Protein 5U4Q (pdb70)

Radius of gyration: 26.27 Å; Cα contacts (8 Å, |Δi|>4): 1267; chains: 2; bounding box: 72×69×67 Å

Secondary structure (DSSP, 8-state):
--EEEETTTSHHHHHHHHHHHHTT--EEEEE---SS-HHHHHHHHHTT--TTEEEEE--TT-S---HHHHHH--SEEEE------HHHHHHHH--HHHHHHHHHHTT-SEEEEEEEGGGGTT----B-TTS-----SSHHHHHHHHHH--HHHHHHH---EEEEEE-EEESTT-----HHHHHH----PPBP--GGG----EEEHHHHHHHHHHHHT------TT--TTTS-TT--SSSEEEEEE---------HHHHHHHHH----B-----B--HHHHHHHS------HHHHHHHHHHHHHHHTT-/--EEEETTTSHHHHHHHHHHHHTT--EEEEE--TTS-HHHHHHHHHTT--TTEEEEE--TT-S---HHHHHH--SEEEE--S--------HHHHHHHH--HHHHHHHHHHTT-SEEEEEEEGGGGTT----B-TTS-----SSHHHHHHHHHH--HHHHHHH---EEEEEE-EEE-TT-----HHHHHH------EEEHHHHHHHHHHHHT------TT--TTTS-TT--SSSEEEEEES--------HHHHHHHHH---B--HHHHHHHT------HHHHHHHHHHHHHHHH-

Sequence (602 aa):
AKFLVTGAAGFIGFHIAQRRLLNEEGHNVVGIDNNDYYYDVSLKQQARLLDRRLAYPAFHFQQQLDLADREEGAKLFATEQQFDRVIHLAAQANPYAYADANLGYLNILEGCRHTKVKHLVYASSSSVYGLNRRKPFSTEDSVDHPVSLYAATKKANELAHTTYSHLYGIPTTGLRFFTVYGPWGRPDALFKFTKKALEGKSIDVYNYGKKRDFTYIDDIVEAVVRVLDVIPQANADWTVESGSPATSSAPYRRVYNIGNSSPVELDYITALEEALGEEAQKNPITSADTQPLYDLVVGGFFKKPQTSVKDGVKNFVDWYKDYYQIAKFLVTGAAGFIGFHIAQRRLLNEGHNVVGIDNNDYYDVSLKQARLLDRLAYPAFHFQQQQLDLADREGAKLFATEQFDRVIHLAAQAGVRLENPYAYADANLGYLNILEGCRHTKVKHLVYASSSSVYGLNRKPFSTEEDSVDHPVSLYAATKKANELAHTYSHLYGIPTTGLRFFTVYGPWGRPDALFKFTKALEGRDFTYIDDIVEAVVRVLDVIPQANNADWTVESGSPATSSAPYRVYNIGNSSPVELDYITALEEALGTSADTQQPLYDLVGFKPQTSVKDGVKNFVDWYKDYYQ

B-factor: mean 28.13, std 14.15, range [10.86, 101.58]

Structure (mmCIF, N/CA/C/O backbone):
data_5U4Q
#
_entry.id   5U4Q
#
_cell.length_a   60.239
_cell.length_b   55.845
_cell.length_c   97.318
_cell.angle_alpha   90.00
_cell.angle_beta   93.21
_cell.angle_gamma   90.00
#
_symmetry.space_group_name_H-M   'P 1 21 1'
#
loop_
_entity.id
_entity.type
_entity.pdbx_description
1 polymer 'dTDP-glucose 4,6-dehydratase'
2 non-polymer NICOTINAMIDE-ADENINE-DINUCLEOTIDE
3 non-polymer 'CHLORIDE ION'
4 water water
#
loop_
_atom_site.group_PDB
_atom_site.id
_atom_site.type_symbol
_atom_site.label_atom_id
_atom_site.label_alt_id
_atom_site.label_comp_id
_atom_site.label_asym_id
_atom_site.label_entity_id
_atom_site.label_seq_id
_atom_site.pdbx_PDB_ins_code
_atom_site.Cartn_x
_atom_site.Cartn_y
_atom_site.Cartn_z
_atom_site.occupancy
_atom_site.B_iso_or_equiv
_atom_site.auth_seq_id
_atom_site.auth_comp_id
_atom_site.auth_asym_id
_atom_site.auth_atom_id
_atom_site.pdbx_PDB_model_num
ATOM 1 N N . ALA A 1 3 ? 46.863 4.046 51.755 1.00 40.26 0 ALA A N 1
ATOM 2 C CA . ALA A 1 3 ? 46.509 5.465 51.460 1.00 36.95 0 ALA A CA 1
ATOM 3 C C . ALA A 1 3 ? 45.556 5.558 50.266 1.00 34.11 0 ALA A C 1
ATOM 4 O O . ALA A 1 3 ? 45.429 4.618 49.478 1.00 38.82 0 ALA A O 1
ATOM 22 N N . LYS A 1 5 ? 44.316 6.898 46.653 1.00 19.93 2 LYS A N 1
ATOM 23 C CA . LYS A 1 5 ? 44.987 7.189 45.385 1.00 18.59 2 LYS A CA 1
ATOM 24 C C . LYS A 1 5 ? 44.113 8.129 44.528 1.00 17.98 2 LYS A C 1
ATOM 25 O O . LYS A 1 5 ? 42.940 7.852 44.234 1.00 18.84 2 LYS A O 1
ATOM 31 N N . PHE A 1 6 ? 44.712 9.244 44.133 1.00 14.99 3 PHE A N 1
ATOM 32 C CA . PHE A 1 6 ? 44.065 10.226 43.304 1.00 14.71 3 PHE A CA 1
ATOM 33 C C . PHE A 1 6 ? 44.714 10.283 41.919 1.00 15.00 3 PHE A C 1
ATOM 34 O O . PHE A 1 6 ? 45.939 10.205 41.785 1.00 16.74 3 PHE A O 1
ATOM 42 N N . LEU A 1 7 ? 43.892 10.462 40.900 1.00 12.56 4 LEU A N 1
ATOM 43 C CA . LEU A 1 7 ? 44.368 10.825 39.575 1.00 12.07 4 LEU A CA 1
ATOM 44 C C . LEU A 1 7 ? 44.235 12.346 39.452 1.00 13.38 4 LEU A C 1
ATOM 45 O O . LEU A 1 7 ? 43.154 12.880 39.707 1.00 13.30 4 LEU A O 1
ATOM 50 N N . VAL A 1 8 ? 45.308 13.009 39.040 1.00 12.52 5 VAL A N 1
ATOM 51 C CA . VAL A 1 8 ? 45.260 14.438 38.728 1.00 12.96 5 VAL A CA 1
ATOM 52 C C . VAL A 1 8 ? 45.604 14.553 37.249 1.00 12.62 5 VAL A C 1
ATOM 53 O O . VAL A 1 8 ? 46.738 14.293 36.845 1.00 12.86 5 VAL A O 1
ATOM 57 N N . THR A 1 9 ? 44.650 14.965 36.420 1.00 13.07 6 THR A N 1
ATOM 58 C CA . THR A 1 9 ? 44.944 15.182 35.010 1.00 13.24 6 THR A CA 1
ATOM 59 C C . THR A 1 9 ? 45.378 16.619 34.827 1.00 13.45 6 THR A C 1
ATOM 60 O O . THR A 1 9 ? 45.009 17.500 35.612 1.00 13.83 6 THR A O 1
ATOM 64 N N . GLY A 1 10 ? 46.228 16.851 33.838 1.00 13.27 7 GLY A N 1
ATOM 65 C CA . GLY A 1 10 ? 46.761 18.201 33.638 1.00 12.84 7 GLY A CA 1
ATOM 66 C C . GLY A 1 10 ? 47.762 18.519 34.731 1.00 12.63 7 GLY A C 1
ATOM 67 O O . GLY A 1 10 ? 47.977 19.686 35.061 1.00 12.50 7 GLY A O 1
ATOM 68 N N . ALA A 1 11 ? 48.411 17.492 35.278 1.00 12.56 8 ALA A N 1
ATOM 69 C CA . ALA A 1 11 ? 49.312 17.640 36.422 1.00 13.69 8 ALA A CA 1
ATOM 70 C C . ALA A 1 11 ? 50.570 18.447 36.180 1.00 12.37 8 ALA A C 1
ATOM 71 O O . ALA A 1 11 ? 51.168 18.917 37.152 1.00 14.09 8 ALA A O 1
ATOM 73 N N . ALA A 1 12 ? 50.967 18.627 34.920 1.00 12.61 9 ALA A N 1
ATOM 74 C CA . ALA A 1 12 ? 52.126 19.489 34.600 1.00 13.31 9 ALA A CA 1
ATOM 75 C C . ALA A 1 12 ? 51.697 20.924 34.342 1.00 13.57 9 ALA A C 1
ATOM 76 O O . ALA A 1 12 ? 52.564 21.793 34.131 1.00 14.15 9 ALA A O 1
ATOM 78 N N . GLY A 1 13 ? 50.385 21.155 34.354 1.00 12.44 10 GLY A N 1
ATOM 79 C CA . GLY A 1 13 ? 49.827 22.487 34.172 1.00 12.30 10 GLY A CA 1
ATOM 80 C C . GLY A 1 13 ? 49.741 23.235 35.470 1.00 12.19 10 GLY A C 1
ATOM 81 O O . GLY A 1 13 ? 50.070 22.738 36.509 1.00 13.25 10 GLY A O 1
ATOM 82 N N . PHE A 1 14 ? 49.278 24.482 35.390 1.00 12.58 11 PHE A N 1
ATOM 83 C CA . PHE A 1 14 ? 49.214 25.371 36.537 1.00 12.38 11 PHE A CA 1
ATOM 84 C C . PHE A 1 14 ? 48.420 24.847 37.712 1.00 12.05 11 PHE A C 1
ATOM 85 O O . PHE A 1 14 ? 48.956 24.593 38.782 1.00 12.58 11 PHE A O 1
ATOM 93 N N . ILE A 1 15 ? 47.120 24.687 37.519 1.00 11.58 12 ILE A N 1
ATOM 94 C CA . ILE A 1 15 ? 46.273 24.288 38.625 1.00 12.36 12 ILE A CA 1
ATOM 95 C C . ILE A 1 15 ? 46.585 22.837 39.037 1.00 12.37 12 ILE A C 1
ATOM 96 O O . ILE A 1 15 ? 46.714 22.559 40.217 1.00 13.15 12 ILE A O 1
ATOM 101 N N . GLY A 1 16 ? 46.706 21.934 38.061 1.00 12.47 13 GLY A N 1
ATOM 102 C CA . GLY A 1 16 ? 46.989 20.517 38.366 1.00 12.73 13 GLY A CA 1
ATOM 103 C C . GLY A 1 16 ? 48.251 20.304 39.152 1.00 13.01 13 GLY A C 1
ATOM 104 O O . GLY A 1 16 ? 48.282 19.472 40.075 1.00 12.72 13 GLY A O 1
ATOM 105 N N . PHE A 1 17 ? 49.299 21.058 38.826 1.00 12.45 14 PHE A N 1
ATOM 106 C CA . PHE A 1 17 ? 50.544 20.953 39.590 1.00 12.75 14 PHE A CA 1
ATOM 107 C C . PHE A 1 17 ? 50.266 21.257 41.068 1.00 12.71 14 PHE A C 1
ATOM 108 O O . PHE A 1 17 ? 50.640 20.504 41.975 1.00 13.07 14 PHE A O 1
ATOM 116 N N . HIS A 1 18 ? 49.619 22.391 41.334 1.00 12.55 15 HIS A N 1
ATOM 117 C CA . HIS A 1 18 ? 49.340 22.762 42.698 1.00 13.32 15 HIS A CA 1
ATOM 118 C C . HIS A 1 18 ? 48.452 21.791 43.458 1.00 13.60 15 HIS A C 1
ATOM 119 O O . HIS A 1 18 ? 48.688 21.541 44.651 1.00 14.70 15 HIS A O 1
ATOM 126 N N . ILE A 1 19 ? 47.464 21.219 42.774 1.00 12.74 16 ILE A N 1
ATOM 127 C CA . ILE A 1 19 ? 46.586 20.251 43.411 1.00 13.18 16 ILE A CA 1
ATOM 128 C C . ILE A 1 19 ? 47.394 18.985 43.722 1.00 12.26 16 ILE A C 1
ATOM 129 O O . ILE A 1 19 ? 47.343 18.482 44.837 1.00 12.92 16 ILE A O 1
ATOM 134 N N . ALA A 1 20 ? 48.166 18.509 42.746 1.00 12.00 17 ALA A N 1
ATOM 135 C CA . ALA A 1 20 ? 48.982 17.297 42.995 1.00 12.40 17 ALA A CA 1
ATOM 136 C C . ALA A 1 20 ? 49.955 17.525 44.155 1.00 13.83 17 ALA A C 1
ATOM 137 O O . ALA A 1 20 ? 50.112 16.674 45.033 1.00 13.71 17 ALA A O 1
ATOM 139 N N . GLN A 1 21 ? 50.620 18.682 44.171 1.00 13.58 18 GLN A N 1
ATOM 140 C CA . GLN A 1 21 ? 51.585 18.975 45.231 1.00 14.02 18 GLN A CA 1
ATOM 141 C C . GLN A 1 21 ? 50.912 18.952 46.628 1.00 14.57 18 GLN A C 1
ATOM 142 O O . GLN A 1 21 ? 51.449 18.392 47.591 1.00 14.07 18 GLN A O 1
ATOM 148 N N A ARG A 1 22 ? 49.740 19.566 46.733 0.50 13.53 19 ARG A N 1
ATOM 149 N N B ARG A 1 22 ? 49.736 19.566 46.734 0.50 13.58 19 ARG A N 1
ATOM 150 C CA A ARG A 1 22 ? 49.026 19.600 48.001 0.50 13.15 19 ARG A CA 1
ATOM 151 C CA B ARG A 1 22 ? 49.025 19.591 48.006 0.50 13.25 19 ARG A CA 1
ATOM 152 C C A ARG A 1 22 ? 48.619 18.194 48.444 0.50 13.50 19 ARG A C 1
ATOM 153 C C B ARG A 1 22 ? 48.652 18.181 48.438 0.50 13.47 19 ARG A C 1
ATOM 154 O O A ARG A 1 22 ? 48.755 17.832 49.617 0.50 14.36 19 ARG A O 1
ATOM 155 O O B ARG A 1 22 ? 48.846 17.802 49.593 0.50 14.39 19 ARG A O 1
ATOM 170 N N . LEU A 1 23 ? 48.133 17.392 47.504 1.00 13.37 20 LEU A N 1
ATOM 171 C CA . LEU A 1 23 ? 47.670 16.045 47.849 1.00 13.06 20 LEU A CA 1
ATOM 172 C C . LEU A 1 23 ? 48.850 15.194 48.303 1.00 13.96 20 LEU A C 1
ATOM 173 O O . LEU A 1 23 ? 48.724 14.409 49.246 1.00 14.32 20 LEU A O 1
ATOM 178 N N . LEU A 1 24 ? 49.987 15.376 47.643 1.00 13.54 21 LEU A N 1
ATOM 179 C CA . LEU A 1 24 ? 51.205 14.660 48.059 1.00 14.09 21 LEU A CA 1
ATOM 180 C C . LEU A 1 24 ? 51.617 15.073 49.437 1.00 15.49 21 LEU A C 1
ATOM 181 O O . LEU A 1 24 ? 52.042 14.215 50.259 1.00 16.02 21 LEU A O 1
ATOM 186 N N . ASN A 1 25 ? 51.559 16.364 49.719 1.00 13.86 22 ASN A N 1
ATOM 187 C CA . ASN A 1 25 ? 51.930 16.860 51.054 1.00 15.62 22 ASN A CA 1
ATOM 188 C C . ASN A 1 25 ? 50.964 16.424 52.174 1.00 15.84 22 ASN A C 1
ATOM 189 O O . ASN A 1 25 ? 51.317 16.492 53.368 1.00 18.03 22 ASN A O 1
ATOM 194 N N A GLU A 1 26 ? 49.754 16.001 51.801 0.50 16.07 23 GLU A N 1
ATOM 195 N N B GLU A 1 26 ? 49.762 15.993 51.779 0.50 16.05 23 GLU A N 1
ATOM 196 C CA A GLU A 1 26 ? 48.780 15.470 52.763 0.50 17.01 23 GLU A CA 1
ATOM 197 C CA B GLU A 1 26 ? 48.770 15.448 52.707 0.50 16.87 23 GLU A CA 1
ATOM 198 C C A GLU A 1 26 ? 48.969 13.965 52.994 0.50 17.09 23 GLU A C 1
ATOM 199 C C B GLU A 1 26 ? 48.820 13.917 52.759 0.50 16.69 23 GLU A C 1
ATOM 200 O O A GLU A 1 26 ? 48.241 13.360 53.787 0.50 19.51 23 GLU A O 1
ATOM 201 O O B GLU A 1 26 ? 47.861 13.253 53.176 0.50 17.48 23 GLU A O 1
ATOM 212 N N . GLY A 1 27 ? 49.941 13.365 52.305 1.00 17.11 24 GLY A N 1
ATOM 213 C CA . GLY A 1 27 ? 50.225 11.931 52.435 1.00 17.85 24 GLY A CA 1
ATOM 214 C C . GLY A 1 27 ? 49.535 10.996 51.490 1.00 17.99 24 GLY A C 1
ATOM 215 O O . GLY A 1 27 ? 49.590 9.776 51.690 1.00 20.23 24 GLY A O 1
ATOM 216 N N . HIS A 1 28 ? 48.902 11.521 50.438 1.00 16.58 25 HIS A N 1
ATOM 217 C CA . HIS A 1 28 ? 48.184 10.658 49.511 1.00 16.19 25 HIS A CA 1
ATOM 218 C C . HIS A 1 28 ? 49.058 10.186 48.363 1.00 14.86 25 HIS A C 1
ATOM 219 O O . HIS A 1 28 ? 50.096 10.765 48.075 1.00 17.05 25 HIS A O 1
ATOM 226 N N . ASN A 1 29 ? 48.611 9.118 47.705 1.00 16.47 26 ASN A N 1
ATOM 227 C CA . ASN A 1 29 ? 49.221 8.598 46.502 1.00 16.91 26 ASN A CA 1
ATOM 228 C C . ASN A 1 29 ? 48.580 9.342 45.330 1.00 16.22 26 ASN A C 1
ATOM 229 O O . ASN A 1 29 ? 47.358 9.536 45.302 1.00 16.99 26 ASN A O 1
ATOM 234 N N . VAL A 1 30 ? 49.398 9.814 44.402 1.00 14.43 27 VAL A N 1
ATOM 235 C CA . VAL A 1 30 ? 48.915 10.575 43.261 1.00 13.84 27 VAL A CA 1
ATOM 236 C C . VAL A 1 30 ? 49.532 10.102 41.983 1.00 14.48 27 VAL A C 1
ATOM 237 O O . VAL A 1 30 ? 50.746 9.901 41.921 1.00 15.61 27 VAL A O 1
ATOM 241 N N . VAL A 1 31 ? 48.710 9.907 40.960 1.00 13.33 28 VAL A N 1
ATOM 242 C CA . VAL A 1 31 ? 49.190 9.680 39.618 1.00 12.76 28 VAL A CA 1
ATOM 243 C C . VAL A 1 31 ? 48.802 10.945 38.849 1.00 13.22 28 VAL A C 1
ATOM 244 O O . VAL A 1 31 ? 47.633 11.360 38.868 1.00 14.95 28 VAL A O 1
ATOM 248 N N . GLY A 1 32 ? 49.786 11.544 38.215 1.00 13.06 29 GLY A N 1
ATOM 249 C CA . GLY A 1 32 ? 49.585 12.732 37.382 1.00 13.16 29 GLY A CA 1
ATOM 250 C C . GLY A 1 32 ? 49.735 12.344 35.930 1.00 14.20 29 GLY A C 1
ATOM 251 O O . GLY A 1 32 ? 50.613 11.540 35.589 1.00 15.88 29 GLY A O 1
ATOM 252 N N . ILE A 1 33 ? 48.850 12.859 35.065 1.00 13.39 30 ILE A N 1
ATOM 253 C CA . ILE A 1 33 ? 49.005 12.683 33.635 1.00 14.26 30 ILE A CA 1
ATOM 254 C C . ILE A 1 33 ? 48.952 14.036 32.935 1.00 14.28 30 ILE A C 1
ATOM 255 O O . ILE A 1 33 ? 48.325 14.976 33.440 1.00 14.50 30 ILE A O 1
ATOM 260 N N . ASP A 1 34 ? 49.635 14.139 31.792 1.00 13.82 31 ASP A N 1
ATOM 261 C CA . ASP A 1 34 ? 49.652 15.342 30.998 1.00 13.94 31 ASP A CA 1
ATOM 262 C C . ASP A 1 34 ? 50.241 14.939 29.661 1.00 15.42 31 ASP A C 1
ATOM 263 O O . ASP A 1 34 ? 51.070 14.048 29.620 1.00 17.74 31 ASP A O 1
ATOM 268 N N . ASN A 1 35 ? 49.827 15.595 28.592 1.00 15.60 32 ASN A N 1
ATOM 269 C CA . ASN A 1 35 ? 50.435 15.307 27.287 1.00 17.26 32 ASN A CA 1
ATOM 270 C C . ASN A 1 35 ? 51.596 16.223 26.941 1.00 18.41 32 ASN A C 1
ATOM 271 O O . ASN A 1 35 ? 52.163 16.101 25.845 1.00 19.24 32 ASN A O 1
ATOM 284 N N . ASN A 1 37 ? 51.779 19.261 26.037 1.00 18.79 34 ASN A N 1
ATOM 285 C CA . ASN A 1 37 ? 51.622 19.969 24.755 1.00 20.47 34 ASN A CA 1
ATOM 286 C C . ASN A 1 37 ? 52.313 21.322 24.796 1.00 21.50 34 ASN A C 1
ATOM 287 O O . ASN A 1 37 ? 52.605 21.859 25.874 1.00 20.92 34 ASN A O 1
ATOM 292 N N . ASP A 1 38 ? 52.573 21.875 23.611 1.00 22.48 35 ASP A N 1
ATOM 293 C CA . ASP A 1 38 ? 53.288 23.139 23.521 1.00 23.36 35 ASP A CA 1
ATOM 294 C C . ASP A 1 38 ? 52.427 24.399 23.412 1.00 22.33 35 ASP A C 1
ATOM 295 O O . ASP A 1 38 ? 52.886 25.402 22.862 1.00 22.18 35 ASP A O 1
ATOM 300 N N A TYR A 1 39 ? 51.199 24.372 23.932 0.60 22.45 36 TYR A N 1
ATOM 301 N N B TYR A 1 39 ? 51.219 24.367 23.979 0.40 21.68 36 TYR A N 1
ATOM 302 C CA A TYR A 1 39 ? 50.351 25.572 23.902 0.60 24.47 36 TYR A CA 1
ATOM 303 C CA B TYR A 1 39 ? 50.308 25.526 23.980 0.40 22.57 36 TYR A CA 1
ATOM 304 C C A TYR A 1 39 ? 51.122 26.744 24.523 0.60 23.34 36 TYR A C 1
ATOM 305 C C B TYR A 1 39 ? 51.014 26.739 24.612 0.40 21.85 36 TYR A C 1
ATOM 306 O O A TYR A 1 39 ? 50.992 27.899 24.088 0.60 24.63 36 TYR A O 1
ATOM 307 O O B TYR A 1 39 ? 50.726 27.902 24.283 0.40 22.63 36 TYR A O 1
ATOM 324 N N . TYR A 1 40 ? 51.921 26.438 25.536 1.00 20.05 37 TYR A N 1
ATOM 325 C CA . TYR A 1 40 ? 52.859 27.418 26.111 1.00 19.52 37 TYR A CA 1
ATOM 326 C C . TYR A 1 40 ? 54.098 26.611 26.462 1.00 20.71 37 TYR A C 1
ATOM 327 O O . TYR A 1 40 ? 54.069 25.375 26.371 1.00 20.41 37 TYR A O 1
ATOM 336 N N . ASP A 1 41 ? 55.155 27.302 26.886 1.00 22.41 38 ASP A N 1
ATOM 337 C CA . ASP A 1 41 ? 56.484 26.722 27.122 1.00 24.85 38 ASP A CA 1
ATOM 338 C C . ASP A 1 41 ? 56.501 25.361 27.840 1.00 23.71 38 ASP A C 1
ATOM 339 O O . ASP A 1 41 ? 56.175 25.268 29.041 1.00 20.47 38 ASP A O 1
ATOM 344 N N . VAL A 1 42 ? 56.883 24.309 27.108 1.00 21.65 39 VAL A N 1
ATOM 345 C CA . VAL A 1 42 ? 56.982 22.974 27.696 1.00 21.05 39 VAL A CA 1
ATOM 346 C C . VAL A 1 42 ? 58.034 22.905 28.825 1.00 19.21 39 VAL A C 1
ATOM 347 O O . VAL A 1 42 ? 57.898 22.109 29.758 1.00 18.43 39 VAL A O 1
ATOM 351 N N . SER A 1 43 ? 59.062 23.763 28.781 1.00 18.11 40 SER A N 1
ATOM 352 C CA . SER A 1 43 ? 60.057 23.769 29.843 1.00 17.20 40 SER A CA 1
ATOM 353 C C . SER A 1 43 ? 59.443 24.158 31.186 1.00 15.65 40 SER A C 1
ATOM 354 O O . SER A 1 43 ? 59.907 23.730 32.228 1.00 17.31 40 SER A O 1
ATOM 357 N N . LEU A 1 44 ? 58.419 25.008 31.138 1.00 15.78 41 LEU A N 1
ATOM 358 C CA . LEU A 1 44 ? 57.711 25.407 32.359 1.00 14.44 41 LEU A CA 1
ATOM 359 C C . LEU A 1 44 ? 56.914 24.215 32.921 1.00 14.88 41 LEU A C 1
ATOM 360 O O . LEU A 1 44 ? 56.912 23.972 34.121 1.00 14.41 41 LEU A O 1
ATOM 365 N N . LYS A 1 45 ? 56.210 23.505 32.037 1.00 14.78 42 LYS A N 1
ATOM 366 C CA . LYS A 1 45 ? 55.501 22.278 32.440 1.00 14.11 42 LYS A CA 1
ATOM 367 C C . LYS A 1 45 ? 56.472 21.258 33.048 1.00 14.98 42 LYS A C 1
ATOM 368 O O . LYS A 1 45 ? 56.169 20.654 34.071 1.00 14.81 42 LYS A O 1
ATOM 374 N N A GLN A 1 46 ? 57.639 21.075 32.427 0.50 14.43 43 GLN A N 1
ATOM 375 N N B GLN A 1 46 ? 57.636 21.076 32.411 0.50 14.41 43 GLN A N 1
ATOM 376 C CA A GLN A 1 46 ? 58.595 20.123 32.994 0.50 15.49 43 GLN A CA 1
ATOM 377 C CA B GLN A 1 46 ? 58.649 20.153 32.947 0.50 15.51 43 GLN A CA 1
ATOM 378 C C A GLN A 1 46 ? 59.122 20.612 34.338 0.50 14.91 43 GLN A C 1
ATOM 379 C C B GLN A 1 46 ? 59.133 20.614 34.316 0.50 14.92 43 GLN A C 1
ATOM 380 O O A GLN A 1 46 ? 59.371 19.811 35.231 0.50 16.27 43 GLN A O 1
ATOM 381 O O B GLN A 1 46 ? 59.361 19.797 35.200 0.50 16.40 43 GLN A O 1
ATOM 392 N N . ALA A 1 47 ? 59.277 21.926 34.499 1.00 14.12 44 ALA A N 1
ATOM 393 C CA . ALA A 1 47 ? 59.727 22.464 35.781 1.00 15.01 44 ALA A CA 1
ATOM 394 C C . ALA A 1 47 ? 58.696 22.164 36.873 1.00 14.68 44 ALA A C 1
ATOM 395 O O . ALA A 1 47 ? 59.051 21.868 38.007 1.00 16.84 44 ALA A O 1
ATOM 397 N N . ARG A 1 48 ? 57.404 22.264 36.545 1.00 14.00 45 ARG A N 1
ATOM 398 C CA . ARG A 1 48 ? 56.404 21.922 37.539 1.00 14.24 45 ARG A CA 1
ATOM 399 C C . ARG A 1 48 ? 56.490 20.443 37.891 1.00 14.35 45 ARG A C 1
ATOM 400 O O . ARG A 1 48 ? 56.460 20.080 39.054 1.00 15.19 45 ARG A O 1
ATOM 408 N N A LEU A 1 49 ? 56.601 19.618 36.861 0.50 15.68 46 LEU A N 1
ATOM 409 N N B LEU A 1 49 ? 56.592 19.584 36.885 0.50 14.44 46 LEU A N 1
ATOM 410 C CA A LEU A 1 49 ? 56.669 18.177 37.030 0.50 18.15 46 LEU A CA 1
ATOM 411 C CA B LEU A 1 49 ? 56.676 18.146 37.165 0.50 15.77 46 LEU A CA 1
ATOM 412 C C A LEU A 1 49 ? 57.882 17.766 37.890 0.50 17.74 46 LEU A C 1
ATOM 413 C C B LEU A 1 49 ? 57.871 17.836 38.038 0.50 16.17 46 LEU A C 1
ATOM 414 O O A LEU A 1 49 ? 57.794 16.814 38.670 0.50 18.15 46 LEU A O 1
ATOM 415 O O B LEU A 1 49 ? 57.780 17.016 38.965 0.50 16.18 46 LEU A O 1
ATOM 424 N N . ASP A 1 50 ? 58.983 18.513 37.775 1.00 17.03 47 ASP A N 1
ATOM 425 C CA . ASP A 1 50 ? 60.196 18.262 38.593 1.00 20.51 47 ASP A CA 1
ATOM 426 C C . ASP A 1 50 ? 59.936 18.476 40.082 1.00 20.78 47 ASP A C 1
ATOM 427 O O . ASP A 1 50 ? 60.524 17.792 40.926 1.00 24.34 47 ASP A O 1
ATOM 432 N N A ARG A 1 51 ? 59.031 19.401 40.399 0.50 18.71 48 ARG A N 1
ATOM 433 N N B ARG A 1 51 ? 59.056 19.425 40.399 0.50 19.41 48 ARG A N 1
ATOM 434 C CA A ARG A 1 51 ? 58.682 19.703 41.793 0.50 19.08 48 ARG A CA 1
ATOM 435 C CA B ARG A 1 51 ? 58.713 19.725 41.790 0.50 20.16 48 ARG A CA 1
ATOM 436 C C A ARG A 1 51 ? 57.653 18.765 42.399 0.50 18.83 48 ARG A C 1
ATOM 437 C C B ARG A 1 51 ? 57.810 18.666 42.429 0.50 19.49 48 ARG A C 1
ATOM 438 O O A ARG A 1 51 ? 57.252 18.933 43.548 0.50 20.69 48 ARG A O 1
ATOM 439 O O B ARG A 1 51 ? 57.691 18.622 43.652 0.50 20.86 48 ARG A O 1
ATOM 454 N N . LEU A 1 52 ? 57.213 17.798 41.610 1.00 17.54 49 LEU A N 1
ATOM 455 C CA . LEU A 1 52 ? 56.326 16.735 42.087 1.00 17.33 49 LEU A CA 1
ATOM 456 C C . LEU A 1 52 ? 57.078 15.429 42.326 1.00 18.11 49 LEU A C 1
ATOM 457 O O . LEU A 1 52 ? 56.442 14.379 42.470 1.00 19.43 49 LEU A O 1
ATOM 462 N N . ALA A 1 53 ? 58.408 15.491 42.396 1.00 19.61 50 ALA A N 1
ATOM 463 C CA . ALA A 1 53 ? 59.210 14.283 42.661 1.00 20.18 50 ALA A CA 1
ATOM 464 C C . ALA A 1 53 ? 59.048 13.884 44.135 1.00 19.82 50 ALA A C 1
ATOM 465 O O . ALA A 1 53 ? 59.709 14.421 45.013 1.00 23.41 50 ALA A O 1
ATOM 467 N N . TYR A 1 54 ? 58.109 12.986 44.377 1.00 18.08 51 TYR A N 1
ATOM 468 C CA . TYR A 1 54 ? 57.835 12.440 45.678 1.00 16.38 51 TYR A CA 1
ATOM 469 C C . TYR A 1 54 ? 57.668 10.940 45.477 1.00 15.97 51 TYR A C 1
ATOM 470 O O . TYR A 1 54 ? 57.200 10.499 44.433 1.00 17.24 51 TYR A O 1
ATOM 479 N N . PRO A 1 55 ? 57.984 10.138 46.501 1.00 17.19 52 PRO A N 1
ATOM 480 C CA . PRO A 1 55 ? 57.838 8.694 46.324 1.00 17.58 52 PRO A CA 1
ATOM 481 C C . PRO A 1 55 ? 56.400 8.249 46.025 1.00 16.63 52 PRO A C 1
ATOM 482 O O . PRO A 1 55 ? 56.211 7.229 45.339 1.00 17.97 52 PRO A O 1
ATOM 486 N N . ALA A 1 56 ? 55.412 8.995 46.526 1.00 15.49 53 ALA A N 1
ATOM 487 C CA . ALA A 1 56 ? 53.999 8.664 46.307 1.00 15.85 53 ALA A CA 1
ATOM 488 C C . ALA A 1 56 ? 53.421 9.250 45.004 1.00 16.05 53 ALA A C 1
ATOM 489 O O . ALA A 1 56 ? 52.219 9.139 44.770 1.00 15.78 53 ALA A O 1
ATOM 491 N N . PHE A 1 57 ? 54.270 9.844 44.178 1.00 15.23 54 PHE A N 1
ATOM 492 C CA . PHE A 1 57 ? 53.854 10.409 42.893 1.00 15.58 54 PHE A CA 1
ATOM 493 C C . PHE A 1 57 ? 54.404 9.616 41.744 1.00 16.96 54 PHE A C 1
ATOM 494 O O . PHE A 1 57 ? 55.577 9.234 41.755 1.00 18.55 54 PHE A O 1
ATOM 502 N N . HIS A 1 58 ? 53.559 9.386 40.750 1.00 17.21 55 HIS A N 1
ATOM 503 C CA . HIS A 1 58 ? 53.960 8.769 39.501 1.00 19.31 55 HIS A CA 1
ATOM 504 C C . HIS A 1 58 ? 53.357 9.574 38.365 1.00 17.97 55 HIS A C 1
ATOM 505 O O . HIS A 1 58 ? 52.184 9.926 38.425 1.00 17.64 55 HIS A O 1
ATOM 512 N N . PHE A 1 59 ? 54.158 9.834 37.348 1.00 17.71 56 PHE A N 1
ATOM 513 C CA . PHE A 1 59 ? 53.729 10.574 36.189 1.00 17.09 56 PHE A CA 1
ATOM 514 C C . PHE A 1 59 ? 53.673 9.710 34.958 1.00 19.03 56 PHE A C 1
ATOM 515 O O . PHE A 1 59 ? 54.563 8.854 34.748 1.00 19.97 56 PHE A O 1
ATOM 523 N N A GLN A 1 60 ? 52.637 9.911 34.140 0.50 18.01 57 GLN A N 1
ATOM 524 N N B GLN A 1 60 ? 52.652 9.918 34.138 0.50 18.03 57 GLN A N 1
ATOM 525 C CA A GLN A 1 60 ? 52.514 9.232 32.842 0.50 18.47 57 GLN A CA 1
ATOM 526 C CA B GLN A 1 60 ? 52.609 9.271 32.838 0.50 18.55 57 GLN A CA 1
ATOM 527 C C A GLN A 1 60 ? 52.161 10.266 31.776 0.50 18.55 57 GLN A C 1
ATOM 528 C C B GLN A 1 60 ? 52.212 10.304 31.808 0.50 18.38 57 GLN A C 1
ATOM 529 O O A GLN A 1 60 ? 51.171 10.998 31.923 0.50 17.70 57 GLN A O 1
ATOM 530 O O B GLN A 1 60 ? 51.256 11.067 32.009 0.50 17.29 57 GLN A O 1
ATOM 541 N N . GLN A 1 61 ? 52.977 10.355 30.722 1.00 17.81 58 GLN A N 1
ATOM 542 C CA . GLN A 1 61 ? 52.687 11.237 29.617 1.00 19.11 58 GLN A CA 1
ATOM 543 C C . GLN A 1 61 ? 51.647 10.492 28.811 1.00 20.07 58 GLN A C 1
ATOM 544 O O . GLN A 1 61 ? 51.906 9.393 28.274 1.00 23.08 58 GLN A O 1
ATOM 550 N N . LEU A 1 62 ? 50.451 11.054 28.755 1.00 17.07 59 LEU A N 1
ATOM 551 C CA . LEU A 1 62 ? 49.304 10.395 28.172 1.00 16.54 59 LEU A CA 1
ATOM 552 C C . LEU A 1 62 ? 48.347 11.449 27.678 1.00 17.27 59 LEU A C 1
ATOM 553 O O . LEU A 1 62 ? 48.149 12.475 28.359 1.00 18.80 59 LEU A O 1
ATOM 558 N N . ASP A 1 63 ? 47.756 11.208 26.521 1.00 16.96 60 ASP A N 1
ATOM 559 C CA . ASP A 1 63 ? 46.757 12.083 25.967 1.00 16.17 60 ASP A CA 1
ATOM 560 C C . ASP A 1 63 ? 45.377 11.616 26.405 1.00 17.07 60 ASP A C 1
ATOM 561 O O . ASP A 1 63 ? 45.060 10.432 26.375 1.00 17.90 60 ASP A O 1
ATOM 566 N N . LEU A 1 64 ? 44.536 12.562 26.812 1.00 15.92 61 LEU A N 1
ATOM 567 C CA . LEU A 1 64 ? 43.152 12.263 27.216 1.00 16.25 61 LEU A CA 1
ATOM 568 C C . LEU A 1 64 ? 42.355 11.538 26.122 1.00 17.66 61 LEU A C 1
ATOM 569 O O . LEU A 1 64 ? 41.444 10.768 26.443 1.00 17.06 61 LEU A O 1
ATOM 574 N N . ALA A 1 65 ? 42.734 11.782 24.863 1.00 17.92 62 ALA A N 1
ATOM 575 C CA . ALA A 1 65 ? 42.042 11.213 23.720 1.00 20.30 62 ALA A CA 1
ATOM 576 C C . ALA A 1 65 ? 42.512 9.817 23.342 1.00 21.34 62 ALA A C 1
ATOM 577 O O . ALA A 1 65 ? 41.934 9.209 22.440 1.00 23.76 62 ALA A O 1
ATOM 579 N N . ASP A 1 66 ? 43.531 9.314 24.026 1.00 20.52 63 ASP A N 1
ATOM 580 C CA . ASP A 1 66 ? 44.089 7.964 23.782 1.00 20.05 63 ASP A CA 1
ATOM 581 C C . ASP A 1 66 ? 43.187 6.991 24.552 1.00 20.37 63 ASP A C 1
ATOM 582 O O . ASP A 1 66 ? 43.380 6.757 25.745 1.00 20.37 63 ASP A O 1
ATOM 587 N N . ARG A 1 67 ? 42.203 6.420 23.859 1.00 20.73 64 ARG A N 1
ATOM 588 C CA . ARG A 1 67 ? 41.203 5.575 24.499 1.00 20.63 64 ARG A CA 1
ATOM 589 C C . ARG A 1 67 ? 41.812 4.372 25.202 1.00 21.14 64 ARG A C 1
ATOM 590 O O . ARG A 1 67 ? 41.497 4.109 26.359 1.00 20.47 64 ARG A O 1
ATOM 598 N N A GLU A 1 68 ? 42.681 3.634 24.508 0.60 21.55 65 GLU A N 1
ATOM 599 N N B GLU A 1 68 ? 42.681 3.651 24.497 0.40 21.02 65 GLU A N 1
ATOM 600 C CA A GLU A 1 68 ? 43.293 2.452 25.115 0.60 21.52 65 GLU A CA 1
ATOM 601 C CA B GLU A 1 68 ? 43.314 2.460 25.055 0.40 20.86 65 GLU A CA 1
ATOM 602 C C A GLU A 1 68 ? 44.224 2.845 26.256 0.60 20.38 65 GLU A C 1
ATOM 603 C C B GLU A 1 68 ? 44.270 2.808 26.204 0.40 20.23 65 GLU A C 1
ATOM 604 O O A GLU A 1 68 ? 44.236 2.184 27.305 0.60 20.10 65 GLU A O 1
ATOM 605 O O B GLU A 1 68 ? 44.336 2.088 27.206 0.40 20.83 65 GLU A O 1
ATOM 616 N N . GLY A 1 69 ? 44.999 3.913 26.051 1.00 18.96 66 GLY A N 1
ATOM 617 C CA . GLY A 1 69 ? 45.936 4.401 27.099 1.00 18.09 66 GLY A CA 1
ATOM 618 C C . GLY A 1 69 ? 45.184 4.838 28.359 1.00 18.16 66 GLY A C 1
ATOM 619 O O . GLY A 1 69 ? 45.600 4.573 29.483 1.00 17.63 66 GLY A O 1
ATOM 628 N N . ALA A 1 71 ? 42.112 3.822 29.255 1.00 17.02 68 ALA A N 1
ATOM 629 C CA . ALA A 1 71 ? 41.539 2.624 29.863 1.00 18.36 68 ALA A CA 1
ATOM 630 C C . ALA A 1 71 ? 42.586 1.861 30.690 1.00 17.56 68 ALA A C 1
ATOM 631 O O . ALA A 1 71 ? 42.292 1.428 31.808 1.00 20.13 68 ALA A O 1
ATOM 633 N N . LYS A 1 72 ? 43.787 1.720 30.146 1.00 17.86 69 LYS A N 1
ATOM 634 C CA . LYS A 1 72 ? 44.895 1.053 30.847 1.00 18.43 69 LYS A CA 1
ATOM 635 C C . LYS A 1 72 ? 45.246 1.762 32.156 1.00 19.74 69 LYS A C 1
ATOM 636 O O . LYS A 1 72 ? 45.482 1.142 33.180 1.00 19.29 69 LYS A O 1
ATOM 642 N N . LEU A 1 73 ? 45.257 3.085 32.113 1.00 17.54 70 LEU A N 1
ATOM 643 C CA . LEU A 1 73 ? 45.549 3.872 33.301 1.00 17.90 70 LEU A CA 1
ATOM 644 C C . LEU A 1 73 ? 44.523 3.594 34.410 1.00 17.16 70 LEU A C 1
ATOM 645 O O . LEU A 1 73 ? 44.874 3.277 35.532 1.00 17.43 70 LEU A O 1
ATOM 650 N N . PHE A 1 74 ? 43.244 3.717 34.082 1.00 15.57 71 PHE A N 1
ATOM 651 C CA . PHE A 1 74 ? 42.218 3.494 35.057 1.00 15.78 71 PHE A CA 1
ATOM 652 C C . PHE A 1 74 ? 42.235 2.038 35.552 1.00 15.37 71 PHE A C 1
ATOM 653 O O . PHE A 1 74 ? 42.113 1.789 36.736 1.00 16.59 71 PHE A O 1
ATOM 661 N N . ALA A 1 75 ? 42.415 1.125 34.623 1.00 18.59 72 ALA A N 1
ATOM 662 C CA . ALA A 1 75 ? 42.380 -0.302 34.983 1.00 18.93 72 ALA A CA 1
ATOM 663 C C . ALA A 1 75 ? 43.513 -0.706 35.909 1.00 19.77 72 ALA A C 1
ATOM 664 O O . ALA A 1 75 ? 43.295 -1.438 36.870 1.00 21.17 72 ALA A O 1
ATOM 666 N N . THR A 1 76 ? 44.718 -0.251 35.605 1.00 18.51 73 THR A N 1
ATOM 667 C CA . THR A 1 76 ? 45.887 -0.624 36.418 1.00 19.90 73 THR A CA 1
ATOM 668 C C . THR A 1 76 ? 45.942 0.099 37.772 1.00 21.08 73 THR A C 1
ATOM 669 O O . THR A 1 76 ? 46.405 -0.447 38.771 1.00 23.71 73 THR A O 1
ATOM 673 N N . GLU A 1 77 ? 45.460 1.335 37.810 1.00 18.90 74 GLU A N 1
ATOM 674 C CA . GLU A 1 77 ? 45.612 2.126 39.019 1.00 19.67 74 GLU A CA 1
ATOM 675 C C . GLU A 1 77 ? 44.490 2.048 40.044 1.00 18.68 74 GLU A C 1
ATOM 676 O O . GLU A 1 77 ? 44.756 2.247 41.237 1.00 19.35 74 GLU A O 1
ATOM 682 N N A GLN A 1 78 ? 43.259 1.792 39.590 0.50 17.90 75 GLN A N 1
ATOM 683 N N B GLN A 1 78 ? 43.259 1.795 39.599 0.50 18.60 75 GLN A N 1
ATOM 684 C CA A GLN A 1 78 ? 42.101 1.684 40.478 0.50 19.28 75 GLN A CA 1
ATOM 685 C CA B GLN A 1 78 ? 42.115 1.703 40.503 0.50 20.47 75 GLN A CA 1
ATOM 686 C C A GLN A 1 78 ? 42.016 2.883 41.458 0.50 19.06 75 GLN A C 1
ATOM 687 C C B GLN A 1 78 ? 42.043 2.899 41.467 0.50 19.66 75 GLN A C 1
ATOM 688 O O A GLN A 1 78 ? 42.128 2.743 42.673 0.50 20.49 75 GLN A O 1
ATOM 689 O O B GLN A 1 78 ? 42.189 2.774 42.682 0.50 20.70 75 GLN A O 1
ATOM 700 N N . PHE A 1 79 ? 41.830 4.071 40.881 1.00 17.96 76 PHE A N 1
ATOM 701 C CA . PHE A 1 79 ? 41.718 5.296 41.625 1.00 16.55 76 PHE A CA 1
ATOM 702 C C . PHE A 1 79 ? 40.535 5.371 42.578 1.00 16.25 76 PHE A C 1
ATOM 703 O O . PHE A 1 79 ? 39.437 4.881 42.274 1.00 17.65 76 PHE A O 1
ATOM 711 N N . ASP A 1 80 ? 40.750 6.013 43.716 1.00 16.96 77 ASP A N 1
ATOM 712 C CA . ASP A 1 80 ? 39.696 6.309 44.650 1.00 18.46 77 ASP A CA 1
ATOM 713 C C . ASP A 1 80 ? 38.962 7.572 44.210 1.00 19.86 77 ASP A C 1
ATOM 714 O O . ASP A 1 80 ? 37.747 7.623 44.253 1.00 20.76 77 ASP A O 1
ATOM 719 N N . ARG A 1 81 ? 39.700 8.595 43.779 1.00 16.86 78 ARG A N 1
ATOM 720 C CA . ARG A 1 81 ? 39.099 9.831 43.327 1.00 17.41 78 ARG A CA 1
ATOM 721 C C . ARG A 1 81 ? 39.856 10.380 42.131 1.00 14.99 78 ARG A C 1
ATOM 722 O O . ARG A 1 81 ? 41.015 10.051 41.906 1.00 14.10 78 ARG A O 1
ATOM 730 N N . VAL A 1 82 ? 39.196 11.249 41.367 1.00 13.82 79 VAL A N 1
ATOM 731 C CA . VAL A 1 82 ? 39.804 11.855 40.202 1.00 13.54 79 VAL A CA 1
ATOM 732 C C . VAL A 1 82 ? 39.535 13.339 40.238 1.00 13.51 79 VAL A C 1
ATOM 733 O O . VAL A 1 82 ? 38.417 13.748 40.519 1.00 12.73 79 VAL A O 1
ATOM 737 N N . ILE A 1 83 ? 40.587 14.132 39.990 1.00 13.50 80 ILE A N 1
ATOM 738 C CA . ILE A 1 83 ? 40.471 15.594 39.804 1.00 14.36 80 ILE A CA 1
ATOM 739 C C . ILE A 1 83 ? 40.917 15.852 38.372 1.00 13.28 80 ILE A C 1
ATOM 740 O O . ILE A 1 83 ? 42.099 15.684 38.010 1.00 13.63 80 ILE A O 1
ATOM 745 N N . HIS A 1 84 ? 39.951 16.177 37.512 1.00 12.63 81 HIS A N 1
ATOM 746 C CA . HIS A 1 84 ? 40.200 16.349 36.098 1.00 13.43 81 HIS A CA 1
ATOM 747 C C . HIS A 1 84 ? 40.332 17.817 35.753 1.00 14.61 81 HIS A C 1
ATOM 748 O O . HIS A 1 84 ? 39.358 18.582 35.801 1.00 14.75 81 HIS A O 1
ATOM 755 N N . LEU A 1 85 ? 41.549 18.177 35.365 1.00 14.54 82 LEU A N 1
ATOM 756 C CA . LEU A 1 85 ? 41.899 19.561 35.024 1.00 16.00 82 LEU A CA 1
ATOM 757 C C . LEU A 1 85 ? 42.433 19.708 33.597 1.00 16.04 82 LEU A C 1
ATOM 758 O O . LEU A 1 85 ? 42.406 20.795 33.034 1.00 18.38 82 LEU A O 1
ATOM 763 N N . ALA A 1 86 ? 42.897 18.627 32.982 1.00 15.22 83 ALA A N 1
ATOM 764 C CA . ALA A 1 86 ? 43.439 18.685 31.632 1.00 15.17 83 ALA A CA 1
ATOM 765 C C . ALA A 1 86 ? 42.367 19.105 30.631 1.00 16.69 83 ALA A C 1
ATOM 766 O O . ALA A 1 86 ? 41.267 18.540 30.616 1.00 17.06 83 ALA A O 1
ATOM 768 N N . ALA A 1 87 ? 42.715 20.087 29.809 1.00 17.47 84 ALA A N 1
ATOM 769 C CA . ALA A 1 87 ? 41.830 20.618 28.780 1.00 18.14 84 ALA A CA 1
ATOM 770 C C . ALA A 1 87 ? 42.576 21.631 27.945 1.00 19.37 84 ALA A C 1
ATOM 771 O O . ALA A 1 87 ? 43.623 22.149 28.351 1.00 19.07 84 ALA A O 1
ATOM 773 N N . GLN A 1 88 ? 41.990 21.890 26.784 1.00 21.78 85 GLN A N 1
ATOM 774 C CA . GLN A 1 88 ? 42.392 22.914 25.870 1.00 27.16 85 GLN A CA 1
ATOM 775 C C . GLN A 1 88 ?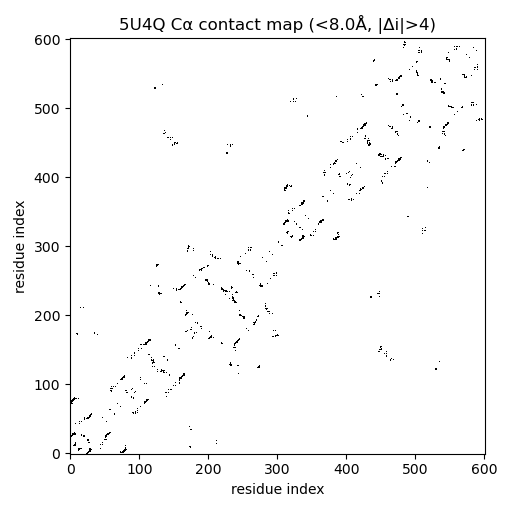 41.628 24.128 26.338 1.00 28.68 85 GLN A C 1
ATOM 776 O O . GLN A 1 88 ? 40.397 24.088 26.406 1.00 28.33 85 GLN A O 1
ATOM 782 N N . ALA A 1 89 ? 42.340 25.190 26.688 1.00 30.86 86 ALA A N 1
ATOM 783 C CA . ALA A 1 89 ? 41.710 26.407 27.207 1.00 34.50 86 ALA A CA 1
ATOM 784 C C . ALA A 1 89 ? 42.568 27.588 26.829 1.00 36.70 86 ALA A C 1
ATOM 785 O O . ALA A 1 89 ? 43.741 27.610 27.186 1.00 40.33 86 ALA A O 1
ATOM 787 N N . ASN A 1 97 ? 42.884 26.082 17.120 1.00 47.82 94 ASN A N 1
ATOM 788 C CA . ASN A 1 97 ? 42.506 24.803 16.513 1.00 43.92 94 ASN A CA 1
ATOM 789 C C . ASN A 1 97 ? 41.249 24.245 17.184 1.00 43.69 94 ASN A C 1
ATOM 790 O O . ASN A 1 97 ? 41.334 23.650 18.269 1.00 39.52 94 ASN A O 1
ATOM 795 N N . PRO A 1 98 ? 40.079 24.390 16.526 1.00 39.40 95 PRO A N 1
ATOM 796 C CA . PRO A 1 98 ? 38.869 23.890 17.150 1.00 34.39 95 PRO A CA 1
ATOM 797 C C . PRO A 1 98 ? 38.917 22.375 17.410 1.00 34.38 95 PRO A C 1
ATOM 798 O O . PRO A 1 98 ? 38.243 21.892 18.313 1.00 33.69 95 PRO A O 1
ATOM 802 N N . TYR A 1 99 ? 39.727 21.641 16.653 1.00 30.44 96 TYR A N 1
ATOM 803 C CA . TYR A 1 99 ? 39.779 20.199 16.799 1.00 33.80 96 TYR A CA 1
ATOM 804 C C . TYR A 1 99 ? 40.414 19.779 18.115 1.00 33.44 96 TYR A C 1
ATOM 805 O O . TYR A 1 99 ? 40.093 18.696 18.618 1.00 29.26 96 TYR A O 1
ATOM 814 N N . ALA A 1 100 ? 41.279 20.637 18.670 1.00 34.94 97 ALA A N 1
ATOM 815 C CA . ALA A 1 100 ? 41.894 20.417 19.991 1.00 36.45 97 ALA A CA 1
ATOM 816 C C . ALA A 1 100 ? 40.850 20.410 21.116 1.00 35.64 97 ALA A C 1
ATOM 817 O O . ALA A 1 100 ? 40.930 19.614 22.060 1.00 34.23 97 ALA A O 1
ATOM 819 N N . TYR A 1 101 ? 39.866 21.296 21.013 1.00 34.25 98 TYR A N 1
ATOM 820 C CA . TYR A 1 101 ? 38.797 21.368 22.000 1.00 30.94 98 TYR A CA 1
ATOM 821 C C . TYR A 1 101 ? 37.971 20.108 21.962 1.00 31.92 98 TYR A C 1
ATOM 822 O O . TYR A 1 101 ? 37.591 19.566 23.000 1.00 30.83 98 TYR A O 1
ATOM 831 N N . ALA A 1 102 ? 37.689 19.635 20.765 1.00 25.19 99 ALA A N 1
ATOM 832 C CA . ALA A 1 102 ? 36.904 18.425 20.620 1.00 29.11 99 ALA A CA 1
ATOM 833 C C . ALA A 1 102 ? 37.668 17.255 21.169 1.00 29.81 99 ALA A C 1
ATOM 834 O O . ALA A 1 102 ? 37.139 16.459 21.944 1.00 29.15 99 ALA A O 1
ATOM 836 N N . ASP A 1 103 ? 38.928 17.148 20.780 1.00 24.42 100 ASP A N 1
ATOM 837 C CA . ASP A 1 103 ? 39.748 16.037 21.247 1.00 27.39 100 ASP A CA 1
ATOM 838 C C . ASP A 1 103 ? 39.925 16.006 22.757 1.00 23.82 100 ASP A C 1
ATOM 839 O O . ASP A 1 103 ? 39.685 14.995 23.406 1.00 25.84 100 ASP A O 1
ATOM 844 N N . ALA A 1 104 ? 40.389 17.098 23.311 1.00 23.66 101 ALA A N 1
ATOM 845 C CA . ALA A 1 104 ? 40.697 17.117 24.724 1.00 21.20 101 ALA A CA 1
ATOM 846 C C . ALA A 1 104 ? 39.461 17.267 25.572 1.00 20.48 101 ALA A C 1
ATOM 847 O O . ALA A 1 104 ? 39.350 16.636 26.646 1.00 19.29 101 ALA A O 1
ATOM 849 N N . ASN A 1 105 ? 38.533 18.104 25.113 1.00 17.16 102 ASN A N 1
ATOM 850 C CA . ASN A 1 105 ? 37.414 18.472 25.962 1.00 16.70 102 ASN A CA 1
ATOM 851 C C . ASN A 1 105 ? 36.130 17.688 25.762 1.00 15.98 102 ASN A C 1
ATOM 852 O O . ASN A 1 105 ? 35.294 17.691 26.651 1.00 18.37 102 ASN A O 1
ATOM 857 N N . LEU A 1 106 ? 35.932 17.030 24.620 1.00 15.04 103 LEU A N 1
ATOM 858 C CA . LEU A 1 106 ? 34.743 16.201 24.419 1.00 15.46 103 LEU A CA 1
ATOM 859 C C . LEU A 1 106 ? 35.110 14.715 24.537 1.00 15.30 103 LEU A C 1
ATOM 860 O O . LEU A 1 106 ? 34.696 14.043 25.497 1.00 15.90 103 LEU A O 1
ATOM 873 N N . GLY A 1 108 ? 38.062 13.379 25.245 1.00 14.10 105 GLY A N 1
ATOM 874 C CA . GLY A 1 108 ? 38.854 13.176 26.433 1.00 13.66 105 GLY A CA 1
ATOM 875 C C . GLY A 1 108 ? 38.021 13.072 27.696 1.00 13.39 105 GLY A C 1
ATOM 876 O O . GLY A 1 108 ? 38.286 12.250 28.588 1.00 14.66 105 GLY A O 1
ATOM 877 N N . TYR A 1 109 ? 36.971 13.888 27.767 1.00 13.34 106 TYR A N 1
ATOM 878 C CA . TYR A 1 109 ? 36.100 13.888 28.940 1.00 13.27 106 TYR A CA 1
ATOM 879 C C . TYR A 1 109 ? 35.338 12.561 28.996 1.00 14.46 106 TYR A C 1
ATOM 880 O O . TYR A 1 109 ? 35.141 12.003 30.072 1.00 13.46 106 TYR A O 1
ATOM 889 N N . LEU A 1 110 ? 34.907 12.048 27.845 1.00 13.35 107 LEU A N 1
ATOM 890 C CA . LEU A 1 110 ? 34.236 10.751 27.829 1.00 14.25 107 LEU A CA 1
ATOM 891 C C . LEU A 1 110 ? 35.172 9.657 28.334 1.00 15.00 107 LEU A C 1
ATOM 892 O O . LEU A 1 110 ? 34.726 8.804 29.090 1.00 14.52 107 LEU A O 1
ATOM 897 N N . ASN A 1 111 ? 36.453 9.687 27.935 1.00 13.86 108 ASN A N 1
ATOM 898 C CA . ASN A 1 111 ? 37.412 8.670 28.435 1.00 14.74 108 ASN A CA 1
ATOM 899 C C . ASN A 1 111 ? 37.507 8.730 29.954 1.00 15.03 108 ASN A C 1
ATOM 900 O O . ASN A 1 111 ? 37.579 7.697 30.617 1.00 16.13 108 ASN A O 1
ATOM 905 N N . ILE A 1 112 ? 37.527 9.935 30.516 1.00 14.27 109 ILE A N 1
ATOM 906 C CA . ILE A 1 112 ? 37.519 10.091 31.962 1.00 14.43 109 ILE A CA 1
ATOM 907 C C . ILE A 1 112 ? 36.243 9.453 32.561 1.00 14.46 109 ILE A C 1
ATOM 908 O O . ILE A 1 112 ? 36.330 8.706 33.556 1.00 14.09 109 ILE A O 1
ATOM 913 N N . LEU A 1 113 ? 35.070 9.777 31.998 1.00 13.20 110 LEU A N 1
ATOM 914 C CA . LEU A 1 113 ? 33.810 9.257 32.543 1.00 13.42 110 LEU A CA 1
ATOM 915 C C . LEU A 1 113 ? 33.755 7.734 32.472 1.00 13.47 110 LEU A C 1
ATOM 916 O O . LEU A 1 113 ? 33.333 7.090 33.426 1.00 14.92 110 LEU A O 1
ATOM 921 N N . GLU A 1 114 ? 34.200 7.193 31.342 1.00 14.25 111 GLU A N 1
ATOM 922 C CA . GLU A 1 114 ? 34.237 5.729 31.163 1.00 15.76 111 GLU A CA 1
ATOM 923 C C . GLU A 1 114 ? 35.148 5.079 32.176 1.00 15.96 111 GLU A C 1
ATOM 924 O O . GLU A 1 114 ? 34.796 4.037 32.756 1.00 16.09 111 GLU A O 1
ATOM 930 N N . GLY A 1 115 ? 36.321 5.675 32.405 1.00 14.25 112 GLY A N 1
ATOM 931 C CA . GLY A 1 115 ? 37.268 5.161 33.385 1.00 14.21 112 GLY A CA 1
ATOM 932 C C . GLY A 1 115 ? 36.645 5.168 34.771 1.00 14.26 112 GLY A C 1
ATOM 933 O O . GLY A 1 115 ? 36.735 4.167 35.551 1.00 15.73 112 GLY A O 1
ATOM 934 N N . CYS A 1 116 ? 35.959 6.255 35.115 1.00 14.67 113 CYS A N 1
ATOM 935 C CA . CYS A 1 116 ? 35.296 6.355 36.417 1.00 15.51 113 CYS A CA 1
ATOM 936 C C . CYS A 1 116 ? 34.163 5.340 36.562 1.00 16.26 113 CYS A C 1
ATOM 937 O O . CYS A 1 116 ? 33.981 4.770 37.636 1.00 16.62 113 CYS A O 1
ATOM 940 N N . ARG A 1 117 ? 33.421 5.140 35.485 1.00 15.95 114 ARG A N 1
ATOM 941 C CA . ARG A 1 117 ? 32.318 4.199 35.461 1.00 16.80 114 ARG A CA 1
ATOM 942 C C . ARG A 1 117 ? 32.803 2.769 35.680 1.00 16.79 114 ARG A C 1
ATOM 943 O O . ARG A 1 117 ? 32.330 2.064 36.589 1.00 18.40 114 ARG A O 1
ATOM 951 N N . HIS A 1 118 ? 33.714 2.328 34.838 1.00 16.81 115 HIS A N 1
ATOM 952 C CA . HIS A 1 118 ? 34.141 0.916 34.886 1.00 17.11 115 HIS A CA 1
ATOM 953 C C . HIS A 1 118 ? 34.977 0.521 36.085 1.00 19.95 115 HIS A C 1
ATOM 954 O O . HIS A 1 118 ? 35.013 -0.669 36.440 1.00 22.62 115 HIS A O 1
ATOM 961 N N . THR A 1 119 ? 35.635 1.491 36.719 1.00 17.23 116 THR A N 1
ATOM 962 C CA . THR A 1 119 ? 36.439 1.194 37.914 1.00 18.05 116 THR A CA 1
ATOM 963 C C . THR A 1 119 ? 35.804 1.734 39.202 1.00 18.05 116 THR A C 1
ATOM 964 O O . THR A 1 119 ? 36.431 1.717 40.258 1.00 18.15 116 THR A O 1
ATOM 968 N N . LYS A 1 120 ? 34.571 2.221 39.114 1.00 17.55 117 LYS A N 1
ATOM 969 C CA . LYS A 1 120 ? 33.828 2.678 40.279 1.00 19.69 117 LYS A CA 1
ATOM 970 C C . LYS A 1 120 ? 34.551 3.699 41.140 1.00 17.12 117 LYS A C 1
ATOM 971 O O . LYS A 1 120 ? 34.656 3.586 42.360 1.00 18.40 117 LYS A O 1
ATOM 977 N N . VAL A 1 121 ? 35.060 4.710 40.451 1.00 16.82 118 VAL A N 1
ATOM 978 C CA . VAL A 1 121 ? 35.671 5.870 41.125 1.00 15.91 118 VAL A CA 1
ATOM 979 C C . VAL A 1 121 ? 34.643 6.521 42.056 1.00 16.07 118 VAL A C 1
ATOM 980 O O . VAL A 1 121 ? 33.478 6.747 41.669 1.00 16.80 118 VAL A O 1
ATOM 984 N N . LYS A 1 122 ? 35.056 6.806 43.293 1.00 16.10 119 LYS A N 1
ATOM 985 C CA . LYS A 1 122 ? 34.106 7.299 44.296 1.00 14.97 119 LYS A CA 1
ATOM 986 C C . LYS A 1 122 ? 33.735 8.772 44.195 1.00 15.05 119 LYS A C 1
ATOM 987 O O . LYS A 1 122 ? 32.709 9.177 44.742 1.00 14.90 119 LYS A O 1
ATOM 993 N N . HIS A 1 123 ? 34.575 9.573 43.528 1.00 14.22 120 HIS A N 1
ATOM 994 C CA . HIS A 1 123 ? 34.255 10.987 43.329 1.00 13.68 120 HIS A CA 1
ATOM 995 C C . HIS A 1 123 ? 35.090 11.532 42.181 1.00 13.25 120 HIS A C 1
ATOM 996 O O . HIS A 1 123 ? 36.323 11.351 42.168 1.00 13.31 120 HIS A O 1
ATOM 1003 N N . LEU A 1 124 ? 34.414 12.165 41.225 1.00 13.38 121 LEU A N 1
ATOM 1004 C CA . LEU A 1 124 ? 35.064 12.862 40.112 1.00 13.63 121 LEU A CA 1
ATOM 1005 C C . LEU A 1 124 ? 34.782 14.337 40.267 1.00 12.35 121 LEU A C 1
ATOM 1006 O O . LEU A 1 124 ? 33.627 14.767 40.243 1.00 13.20 121 LEU A O 1
ATOM 1011 N N . VAL A 1 125 ? 35.859 15.109 40.426 1.00 11.46 122 VAL A N 1
ATOM 1012 C CA . VAL A 1 125 ? 35.804 16.558 40.458 1.00 12.12 122 VAL A CA 1
ATOM 1013 C C . VAL A 1 125 ? 36.411 17.012 39.147 1.00 12.17 122 VAL A C 1
ATOM 1014 O O . VAL A 1 125 ? 37.435 16.480 38.733 1.00 13.10 122 VAL A O 1
ATOM 1018 N N . TYR A 1 126 ? 35.785 17.996 38.481 1.00 10.86 123 TYR A N 1
ATOM 1019 C CA . TYR A 1 126 ? 36.274 18.368 37.148 1.00 11.40 123 TYR A CA 1
ATOM 1020 C C . TYR A 1 126 ? 36.125 19.849 36.937 1.00 12.07 123 TYR A C 1
ATOM 1021 O O . TYR A 1 126 ? 35.255 20.489 37.529 1.00 12.91 123 TYR A O 1
ATOM 1030 N N . ALA A 1 127 ? 36.999 20.374 36.085 1.00 12.30 124 ALA A N 1
ATOM 1031 C CA . ALA A 1 127 ? 37.003 21.796 35.783 1.00 12.84 124 ALA A CA 1
ATOM 1032 C C . ALA A 1 127 ? 35.957 22.158 34.737 1.00 14.39 124 ALA A C 1
ATOM 1033 O O . ALA A 1 127 ? 35.949 21.625 33.628 1.00 14.81 124 ALA A O 1
ATOM 1035 N N . SER A 1 128 ? 35.079 23.069 35.103 1.00 13.92 125 SER A N 1
ATOM 1036 C CA . SER A 1 128 ? 34.200 23.754 34.171 1.00 15.42 125 SER A CA 1
ATOM 1037 C C . SER A 1 128 ? 34.742 25.186 34.047 1.00 15.70 125 SER A C 1
ATOM 1038 O O . SER A 1 128 ? 35.937 25.432 34.285 1.00 17.01 125 SER A O 1
ATOM 1041 N N . SER A 1 129 ? 33.887 26.131 33.647 1.00 14.99 126 SER A N 1
ATOM 1042 C CA . SER A 1 129 ? 34.359 27.485 33.416 1.00 16.33 126 SER A CA 1
ATOM 1043 C C . SER A 1 129 ? 33.241 28.499 33.511 1.00 16.41 126 SER A C 1
ATOM 1044 O O . SER A 1 129 ? 32.118 28.212 33.112 1.00 16.85 126 SER A O 1
ATOM 1047 N N . SER A 1 130 ? 33.577 29.690 33.992 1.00 17.00 127 SER A N 1
ATOM 1048 C CA . SER A 1 130 ? 32.633 30.800 33.995 1.00 18.33 127 SER A CA 1
ATOM 1049 C C . SER A 1 130 ? 32.174 31.176 32.576 1.00 19.04 127 SER A C 1
ATOM 1050 O O . SER A 1 130 ? 31.165 31.890 32.418 1.00 18.75 127 SER A O 1
ATOM 1053 N N . SER A 1 131 ? 32.912 30.760 31.549 1.00 17.28 128 SER A N 1
ATOM 1054 C CA . SER A 1 131 ? 32.492 31.068 30.185 1.00 18.36 128 SER A CA 1
ATOM 1055 C C . SER A 1 131 ? 31.113 30.463 29.842 1.00 16.65 128 SER A C 1
ATOM 1056 O O . SER A 1 131 ? 30.456 30.909 28.884 1.00 17.84 128 SER A O 1
ATOM 1059 N N . VAL A 1 132 ? 30.653 29.458 30.589 1.00 15.95 129 VAL A N 1
ATOM 1060 C CA . VAL A 1 132 ? 29.332 28.861 30.306 1.00 17.78 129 VAL A CA 1
ATOM 1061 C C . VAL A 1 132 ? 28.209 29.891 30.444 1.00 18.79 129 VAL A C 1
ATOM 1062 O O . VAL A 1 132 ? 27.144 29.700 29.862 1.00 20.40 129 VAL A O 1
ATOM 1066 N N . TYR A 1 133 ? 28.464 30.964 31.191 1.00 19.02 130 TYR A N 1
ATOM 1067 C CA . TYR A 1 133 ? 27.436 32.022 31.393 1.00 20.06 130 TYR A CA 1
ATOM 1068 C C . TYR A 1 133 ? 27.106 32.729 30.090 1.00 21.68 130 TYR A C 1
ATOM 1069 O O . TYR A 1 133 ? 26.056 33.324 29.981 1.00 22.47 130 TYR A O 1
ATOM 1078 N N . GLY A 1 134 ? 27.998 32.635 29.102 1.00 23.16 131 GLY A N 1
ATOM 1079 C CA . GLY A 1 134 ? 27.706 33.111 27.737 1.00 21.55 131 GLY A CA 1
ATOM 1080 C C . GLY A 1 134 ? 27.081 34.488 27.625 1.00 21.97 131 GLY A C 1
ATOM 1081 O O . GLY A 1 134 ? 27.649 35.449 28.089 1.00 22.71 131 GLY A O 1
ATOM 1082 N N . LEU A 1 135 ? 25.909 34.546 27.004 1.00 22.79 132 LEU A N 1
ATOM 1083 C CA . LEU A 1 135 ? 25.213 35.826 26.765 1.00 22.93 132 LEU A CA 1
ATOM 1084 C C . LEU A 1 135 ? 24.498 36.368 27.993 1.00 22.73 132 LEU A C 1
ATOM 1085 O O . LEU A 1 135 ? 23.918 37.460 27.922 1.00 24.55 132 LEU A O 1
ATOM 1090 N N . ASN A 1 136 ? 24.503 35.628 29.106 1.00 22.49 133 ASN A N 1
ATOM 1091 C CA . ASN A 1 136 ? 23.828 36.092 30.325 1.00 22.09 133 ASN A CA 1
ATOM 1092 C C . ASN A 1 136 ? 24.311 37.475 30.755 1.00 24.18 133 ASN A C 1
ATOM 1093 O O . ASN A 1 136 ? 25.501 37.785 30.659 1.00 23.77 133 ASN A O 1
ATOM 1098 N N A ARG A 1 137 ? 23.374 38.298 31.231 0.50 27.36 134 ARG A N 1
ATOM 1099 N N B ARG A 1 137 ? 23.369 38.294 31.233 0.50 26.36 134 ARG A N 1
ATOM 1100 C CA A ARG A 1 137 ? 23.676 39.653 31.710 0.50 29.14 134 ARG A CA 1
ATOM 1101 C CA B ARG A 1 137 ? 23.662 39.652 31.703 0.50 27.42 134 ARG A CA 1
ATOM 1102 C C A ARG A 1 137 ? 23.298 39.916 33.175 0.50 27.10 134 ARG A C 1
ATOM 1103 C C B ARG A 1 137 ? 23.310 39.903 33.176 0.50 26.15 134 ARG A C 1
ATOM 1104 O O A ARG A 1 137 ? 23.844 40.825 33.786 0.50 28.92 134 ARG A O 1
ATOM 1105 O O B ARG A 1 137 ? 23.881 40.794 33.791 0.50 28.03 134 ARG A O 1
ATOM 1120 N N . LYS A 1 138 ? 22.390 39.118 33.735 1.00 26.79 135 LYS A N 1
ATOM 1121 C CA . LYS A 1 138 ? 21.968 39.301 35.134 1.00 27.12 135 LYS A CA 1
ATOM 1122 C C . LYS A 1 138 ? 23.118 38.967 36.080 1.00 27.82 135 LYS A C 1
ATOM 1123 O O . LYS A 1 138 ? 23.659 37.853 36.027 1.00 28.20 135 LYS A O 1
ATOM 1137 N N . PRO A 1 140 ? 24.611 38.867 40.201 1.00 24.27 137 PRO A N 1
ATOM 1138 C CA . PRO A 1 140 ? 25.812 38.066 39.935 1.00 23.29 137 PRO A CA 1
ATOM 1139 C C . PRO A 1 140 ? 25.511 36.789 39.162 1.00 21.39 137 PRO A C 1
ATOM 1140 O O . PRO A 1 140 ? 24.410 36.305 39.213 1.00 21.78 137 PRO A O 1
ATOM 1144 N N . PHE A 1 141 ? 26.506 36.245 38.469 1.00 20.61 138 PHE A N 1
ATOM 1145 C CA . PHE A 1 141 ? 26.335 34.956 37.820 1.00 21.08 138 PHE A CA 1
ATOM 1146 C C . PHE A 1 141 ? 26.153 33.887 38.896 1.00 20.26 138 PHE A C 1
ATOM 1147 O O . PHE A 1 141 ? 26.997 33.754 39.787 1.00 19.99 138 PHE A O 1
ATOM 1155 N N . SER A 1 142 ? 25.073 33.112 38.797 1.00 18.26 139 SER A N 1
ATOM 1156 C CA . SER A 1 142 ? 24.753 32.092 39.760 1.00 18.84 139 SER A CA 1
ATOM 1157 C C . SER A 1 142 ? 24.563 30.750 39.066 1.00 17.85 139 SER A C 1
ATOM 1158 O O . SER A 1 142 ? 24.102 30.693 37.912 1.00 18.38 139 SER A O 1
ATOM 1161 N N . THR A 1 143 ? 24.896 29.665 39.753 1.00 16.81 140 THR A N 1
ATOM 1162 C CA . THR A 1 143 ? 24.632 28.353 39.189 1.00 16.75 140 THR A CA 1
ATOM 1163 C C . THR A 1 143 ? 23.122 28.050 39.030 1.00 18.06 140 THR A C 1
ATOM 1164 O O . THR A 1 143 ? 22.734 27.024 38.451 1.00 18.88 140 THR A O 1
ATOM 1168 N N . GLU A 1 144 ? 22.262 28.919 39.551 1.00 18.99 141 GLU A N 1
ATOM 1169 C CA . GLU A 1 144 ? 20.827 28.775 39.294 1.00 20.92 141 GLU A CA 1
ATOM 1170 C C . GLU A 1 144 ? 20.453 29.278 37.878 1.00 21.71 141 GLU A C 1
ATOM 1171 O O . GLU A 1 144 ? 19.349 28.978 37.398 1.00 21.14 141 GLU A O 1
ATOM 1177 N N . ASP A 1 145 ? 21.356 30.032 37.238 1.00 18.53 142 ASP A N 1
ATOM 1178 C CA . ASP A 1 145 ? 21.116 30.681 35.947 1.00 19.42 142 ASP A CA 1
ATOM 1179 C C . ASP A 1 145 ? 21.179 29.710 34.780 1.00 22.49 142 ASP A C 1
ATOM 1180 O O . ASP A 1 145 ? 21.839 28.670 34.860 1.00 20.81 142 ASP A O 1
ATOM 1185 N N . SER A 1 146 ? 20.488 30.060 33.694 1.00 22.95 143 SER A N 1
ATOM 1186 C CA . SER A 1 146 ? 20.550 29.246 32.492 1.00 22.47 143 SER A CA 1
ATOM 1187 C C . SER A 1 146 ? 21.923 29.431 31.884 1.00 22.67 143 SER A C 1
ATOM 1188 O O . SER A 1 146 ? 22.553 30.484 32.016 1.00 24.23 143 SER A O 1
ATOM 1191 N N . VAL A 1 147 ? 22.423 28.366 31.265 1.00 21.02 144 VAL A N 1
ATOM 1192 C CA . VAL A 1 147 ? 23.735 28.356 30.639 1.00 20.23 144 VAL A CA 1
ATOM 1193 C C . VAL A 1 147 ? 23.587 27.606 29.303 1.00 20.56 144 VAL A C 1
ATOM 1194 O O . VAL A 1 147 ? 24.268 26.621 29.038 1.00 22.73 144 VAL A O 1
ATOM 1198 N N . ASP A 1 148 ? 22.653 28.109 28.507 1.00 21.07 145 ASP A N 1
ATOM 1199 C CA . ASP A 1 148 ? 22.263 27.574 27.195 1.00 24.25 145 ASP A CA 1
ATOM 1200 C C . ASP A 1 148 ? 22.799 28.329 25.993 1.00 22.84 145 ASP A C 1
ATOM 1201 O O . ASP A 1 148 ? 22.567 27.896 24.850 1.00 24.17 145 ASP A O 1
ATOM 1206 N N . HIS A 1 149 ? 23.472 29.440 26.230 1.00 20.13 146 HIS A N 1
ATOM 1207 C CA . HIS A 1 149 ? 23.857 30.339 25.135 1.00 23.85 146 HIS A CA 1
ATOM 1208 C C . HIS A 1 149 ? 25.320 30.675 25.145 1.00 21.12 146 HIS A C 1
ATOM 1209 O O . HIS A 1 149 ? 25.708 31.825 25.294 1.00 20.20 146 HIS A O 1
ATOM 1216 N N . PRO A 1 150 ? 26.174 29.647 24.986 1.00 19.94 147 PRO A N 1
ATOM 1217 C CA . PRO A 1 150 ? 27.594 29.913 24.983 1.00 19.57 147 PRO A CA 1
ATOM 1218 C C . PRO A 1 150 ? 28.042 30.739 23.782 1.00 18.77 147 PRO A C 1
ATOM 1219 O O . PRO A 1 150 ? 27.457 30.629 22.696 1.00 21.11 147 PRO A O 1
ATOM 1223 N N . VAL A 1 151 ? 29.056 31.559 23.996 1.00 18.61 148 VAL A N 1
ATOM 1224 C CA . VAL A 1 151 ? 29.620 32.372 22.921 1.00 19.74 148 VAL A CA 1
ATOM 1225 C C . VAL A 1 151 ? 30.977 31.908 22.421 1.00 19.76 148 VAL A C 1
ATOM 1226 O O . VAL A 1 151 ? 31.569 32.563 21.580 1.00 21.18 148 VAL A O 1
ATOM 1230 N N . SER A 1 152 ? 31.489 30.779 22.929 1.00 17.86 149 SER A N 1
ATOM 1231 C CA . SER A 1 152 ? 32.761 30.224 22.433 1.00 16.79 149 SER A CA 1
ATOM 1232 C C . SER A 1 152 ? 32.664 28.704 22.417 1.00 17.40 149 SER A C 1
ATOM 1233 O O . SER A 1 152 ? 31.883 28.124 23.175 1.00 17.65 149 SER A O 1
ATOM 1236 N N . LEU A 1 153 ? 33.450 28.073 21.555 1.00 17.38 150 LEU A N 1
ATOM 1237 C CA . LEU A 1 153 ? 33.474 26.610 21.526 1.00 17.67 150 LEU A CA 1
ATOM 1238 C C . LEU A 1 153 ? 33.981 26.063 22.872 1.00 18.50 150 LEU A C 1
ATOM 1239 O O . LEU A 1 153 ? 33.453 25.067 23.374 1.00 16.64 150 LEU A O 1
ATOM 1244 N N . TYR A 1 154 ? 34.976 26.724 23.453 1.00 17.29 151 TYR A N 1
ATOM 1245 C CA . TYR A 1 154 ? 35.490 26.365 24.775 1.00 17.84 151 TYR A CA 1
ATOM 1246 C C . TYR A 1 154 ? 34.327 26.283 25.785 1.00 17.30 151 TYR A C 1
ATOM 1247 O O . TYR A 1 154 ? 34.154 25.258 26.462 1.00 17.12 151 TYR A O 1
ATOM 1256 N N . ALA A 1 155 ? 33.505 27.339 25.854 1.00 16.12 152 ALA A N 1
ATOM 1257 C CA . ALA A 1 155 ? 32.354 27.366 26.767 1.00 15.84 152 ALA A CA 1
ATOM 1258 C C . ALA A 1 155 ? 31.375 26.211 26.473 1.00 15.44 152 ALA A C 1
ATOM 1259 O O . ALA A 1 155 ? 30.874 25.537 27.379 1.00 15.48 152 ALA A O 1
ATOM 1261 N N . ALA A 1 156 ? 31.044 26.021 25.203 1.00 14.01 153 ALA A N 1
ATOM 1262 C CA . ALA A 1 156 ? 30.134 24.945 24.828 1.00 14.43 153 ALA A CA 1
ATOM 1263 C C . ALA A 1 156 ? 30.679 23.591 25.281 1.00 14.59 153 ALA A C 1
ATOM 1264 O O . ALA A 1 156 ? 29.906 22.750 25.723 1.00 15.50 153 ALA A O 1
ATOM 1266 N N . THR A 1 157 ? 31.988 23.380 25.152 1.00 15.30 154 THR A N 1
ATOM 1267 C CA . THR A 1 157 ? 32.549 22.084 25.579 1.00 15.23 154 THR A CA 1
ATOM 1268 C C . THR A 1 157 ? 32.477 21.907 27.096 1.00 14.70 154 THR A C 1
ATOM 1269 O O . THR A 1 157 ? 32.268 20.787 27.572 1.00 14.63 154 THR A O 1
ATOM 1273 N N . LYS A 1 158 ? 32.665 22.986 27.848 1.00 13.79 155 LYS A N 1
ATOM 1274 C CA . LYS A 1 158 ? 32.565 22.895 29.299 1.00 13.86 155 LYS A CA 1
ATOM 1275 C C . LYS A 1 158 ? 31.138 22.587 29.754 1.00 13.87 155 LYS A C 1
ATOM 1276 O O . LYS A 1 158 ? 30.921 21.769 30.675 1.00 13.71 155 LYS A O 1
ATOM 1282 N N . LYS A 1 159 ? 30.145 23.232 29.133 1.00 13.54 156 LYS A N 1
ATOM 1283 C CA . LYS A 1 159 ? 28.762 22.903 29.442 1.00 12.95 156 LYS A CA 1
ATOM 1284 C C . LYS A 1 159 ? 28.476 21.465 29.015 1.00 13.78 156 LYS A C 1
ATOM 1285 O O . LYS A 1 159 ? 27.789 20.737 29.729 1.00 14.17 156 LYS A O 1
ATOM 1291 N N . ALA A 1 160 ? 29.026 21.049 27.873 1.00 13.73 157 ALA A N 1
ATOM 1292 C CA . ALA A 1 160 ? 28.862 19.660 27.478 1.00 13.44 157 ALA A CA 1
ATOM 1293 C C . ALA A 1 160 ? 29.418 18.719 28.543 1.00 12.79 157 ALA A C 1
ATOM 1294 O O . ALA A 1 160 ? 28.837 17.652 28.776 1.00 14.41 157 ALA A O 1
ATOM 1296 N N . ASN A 1 161 ? 30.548 19.072 29.154 1.00 13.03 158 ASN A N 1
ATOM 1297 C CA . ASN A 1 161 ? 31.128 18.227 30.239 1.00 12.56 158 ASN A CA 1
ATOM 1298 C C . ASN A 1 161 ? 30.119 18.120 31.383 1.00 13.55 158 ASN A C 1
ATOM 1299 O O . ASN A 1 161 ? 29.902 17.022 31.918 1.00 12.94 158 ASN A O 1
ATOM 1304 N N . GLU A 1 162 ? 29.490 19.234 31.753 1.00 12.74 159 GLU A N 1
ATOM 1305 C CA . GLU A 1 162 ? 28.491 19.200 32.842 1.00 12.28 159 GLU A CA 1
ATOM 1306 C C . GLU A 1 162 ? 27.328 18.269 32.470 1.00 12.77 159 GLU A C 1
ATOM 1307 O O . GLU A 1 162 ? 26.846 17.507 33.315 1.00 12.45 159 GLU A O 1
ATOM 1313 N N . LEU A 1 163 ? 26.899 18.331 31.201 1.00 13.24 160 LEU A N 1
ATOM 1314 C CA . LEU A 1 163 ? 25.781 17.490 30.741 1.00 12.99 160 LEU A CA 1
ATOM 1315 C C . LEU A 1 163 ? 26.143 16.026 30.786 1.00 13.81 160 LEU A C 1
ATOM 1316 O O . LEU A 1 163 ? 25.344 15.186 31.215 1.00 14.13 160 LEU A O 1
ATOM 1337 N N . ALA A 1 165 ? 28.532 14.683 32.656 1.00 13.43 162 ALA A N 1
ATOM 1338 C CA . ALA A 1 165 ? 28.659 14.324 34.071 1.00 12.64 162 ALA A CA 1
ATOM 1339 C C . ALA A 1 165 ? 27.272 13.989 34.648 1.00 13.62 162 ALA A C 1
ATOM 1340 O O . ALA A 1 165 ? 27.113 12.971 35.349 1.00 13.20 162 ALA A O 1
ATOM 1342 N N . HIS A 1 166 ? 26.284 14.796 34.302 1.00 13.10 163 HIS A N 1
ATOM 1343 C CA . HIS A 1 166 ? 24.925 14.556 34.824 1.00 13.35 163 HIS A CA 1
ATOM 1344 C C . HIS A 1 166 ? 24.441 13.165 34.413 1.00 13.96 163 HIS A C 1
ATOM 1345 O O . HIS A 1 166 ? 23.932 12.398 35.247 1.00 13.79 163 HIS A O 1
ATOM 1352 N N A THR A 1 167 ? 24.602 12.831 33.127 0.70 14.09 164 THR A N 1
ATOM 1353 N N B THR A 1 167 ? 24.625 12.866 33.134 0.30 13.54 164 THR A N 1
ATOM 1354 C CA A THR A 1 167 ? 24.161 11.512 32.650 0.70 14.68 164 THR A CA 1
ATOM 1355 C CA B THR A 1 167 ? 24.283 11.580 32.573 0.30 13.58 164 THR A CA 1
ATOM 1356 C C A THR A 1 167 ? 24.889 10.337 33.327 0.70 15.15 164 THR A C 1
ATOM 1357 C C B THR A 1 167 ? 24.871 10.416 33.367 0.30 14.09 164 THR A C 1
ATOM 1358 O O A THR A 1 167 ? 24.277 9.331 33.628 0.70 15.82 164 THR A O 1
ATOM 1359 O O B THR A 1 167 ? 24.141 9.533 33.814 0.30 14.32 164 THR A O 1
ATOM 1366 N N . TYR A 1 168 ? 26.184 10.466 33.580 1.00 13.79 165 TYR A N 1
ATOM 1367 C CA . TYR A 1 168 ? 26.938 9.405 34.236 1.00 14.14 165 TYR A CA 1
ATOM 1368 C C . TYR A 1 168 ? 26.577 9.289 35.722 1.00 14.45 165 TYR A C 1
ATOM 1369 O O . TYR A 1 168 ? 26.517 8.166 36.266 1.00 14.51 165 TYR A O 1
ATOM 1378 N N . SER A 1 169 ? 26.383 10.414 36.377 1.00 13.72 166 SER A N 1
ATOM 1379 C CA . SER A 1 169 ? 25.907 10.401 37.780 1.00 13.93 166 SER A CA 1
ATOM 1380 C C . SER A 1 169 ? 24.537 9.729 37.864 1.00 14.22 166 SER A C 1
ATOM 1381 O O . SER A 1 169 ? 24.286 8.924 38.758 1.00 15.00 166 SER A O 1
ATOM 1384 N N . HIS A 1 170 ? 23.656 10.088 36.940 1.00 14.65 167 HIS A N 1
ATOM 1385 C CA . HIS A 1 170 ? 22.309 9.537 36.930 1.00 15.12 167 HIS A CA 1
ATOM 1386 C C . HIS A 1 170 ? 22.293 8.022 36.665 1.00 16.33 167 HIS A C 1
ATOM 1387 O O . HIS A 1 170 ? 21.654 7.240 37.416 1.00 18.64 167 HIS A O 1
ATOM 1394 N N . LEU A 1 171 ? 22.952 7.615 35.597 1.00 14.78 168 LEU A N 1
ATOM 1395 C CA . LEU A 1 171 ? 22.933 6.208 35.160 1.00 15.58 168 LEU A CA 1
ATOM 1396 C C . LEU A 1 171 ? 23.747 5.268 36.006 1.00 15.79 168 LEU A C 1
ATOM 1397 O O . LEU A 1 171 ? 23.341 4.116 36.216 1.00 18.29 168 LEU A O 1
ATOM 1402 N N . TYR A 1 172 ? 24.907 5.731 36.485 1.00 15.03 169 TYR A N 1
ATOM 1403 C CA . TYR A 1 172 ? 25.863 4.825 37.108 1.00 14.71 169 TYR A CA 1
ATOM 1404 C C . TYR A 1 172 ? 26.184 5.161 38.557 1.00 14.96 169 TYR A C 1
ATOM 1405 O O . TYR A 1 172 ? 26.963 4.436 39.200 1.00 17.04 169 TYR A O 1
ATOM 1414 N N . GLY A 1 173 ? 25.618 6.259 39.037 1.00 15.15 170 GLY A N 1
ATOM 1415 C CA . GLY A 1 173 ? 25.798 6.682 40.430 1.00 15.58 170 GLY A CA 1
ATOM 1416 C C . GLY A 1 173 ? 27.174 7.230 40.759 1.00 17.13 170 GLY A C 1
ATOM 1417 O O . GLY A 1 173 ? 27.538 7.301 41.933 1.00 18.66 170 GLY A O 1
ATOM 1418 N N . ILE A 1 174 ? 27.944 7.597 39.739 1.00 15.66 171 ILE A N 1
ATOM 1419 C CA . ILE A 1 174 ? 29.267 8.172 39.949 1.00 15.18 171 ILE A CA 1
ATOM 1420 C C . ILE A 1 174 ? 29.060 9.587 40.485 1.00 14.24 171 ILE A C 1
ATOM 1421 O O . ILE A 1 174 ? 28.457 10.408 39.797 1.00 14.69 171 ILE A O 1
ATOM 1426 N N . PRO A 1 175 ? 29.561 9.896 41.688 1.00 13.57 172 PRO A N 1
ATOM 1427 C CA . PRO A 1 175 ? 29.369 11.249 42.173 1.00 13.58 172 PRO A CA 1
ATOM 1428 C C . PRO A 1 175 ? 30.253 12.235 41.427 1.00 12.97 172 PRO A C 1
ATOM 1429 O O . PRO A 1 175 ? 31.431 11.973 41.260 1.00 13.90 172 PRO A O 1
ATOM 1433 N N . THR A 1 176 ? 29.659 13.317 40.935 1.00 12.60 173 THR A N 1
ATOM 1434 C CA . THR A 1 176 ? 30.429 14.295 40.158 1.00 12.88 173 THR A CA 1
ATOM 1435 C C . THR A 1 176 ? 30.224 15.682 40.691 1.00 12.32 173 THR A C 1
ATOM 1436 O O . THR A 1 176 ? 29.082 16.075 41.056 1.00 12.89 173 THR A O 1
ATOM 1440 N N . THR A 1 177 ? 31.329 16.439 40.760 1.00 12.43 174 THR A N 1
ATOM 1441 C CA . THR A 1 177 ? 31.298 17.841 41.133 1.00 12.66 174 THR A CA 1
ATOM 1442 C C . THR A 1 177 ? 32.077 18.656 40.083 1.00 12.10 174 THR A C 1
ATOM 1443 O O . THR A 1 177 ? 33.297 18.482 39.922 1.00 13.32 174 THR A O 1
ATOM 1447 N N . GLY A 1 178 ? 31.374 19.550 39.383 1.00 13.00 175 GLY A N 1
ATOM 1448 C CA . GLY A 1 178 ? 32.004 20.462 38.451 1.00 12.99 175 GLY A CA 1
ATOM 1449 C C . GLY A 1 178 ? 32.271 21.807 39.105 1.00 13.42 175 GLY A C 1
ATOM 1450 O O . GLY A 1 178 ? 31.481 22.293 39.910 1.00 14.57 175 GLY A O 1
ATOM 1451 N N . LEU A 1 179 ? 33.390 22.410 38.757 1.00 11.97 176 LEU A N 1
ATOM 1452 C CA . LEU A 1 179 ? 33.795 23.700 39.339 1.00 13.07 176 LEU A CA 1
ATOM 1453 C C . LEU A 1 179 ? 33.972 24.730 38.237 1.00 12.72 176 LEU A C 1
ATOM 1454 O O . LEU A 1 179 ? 34.829 24.568 37.370 1.00 13.56 176 LEU A O 1
ATOM 1459 N N . ARG A 1 180 ? 33.130 25.760 38.227 1.00 12.36 177 ARG A N 1
ATOM 1460 C CA . ARG A 1 180 ? 33.173 26.832 37.254 1.00 13.70 177 ARG A CA 1
ATOM 1461 C C . ARG A 1 180 ? 34.198 27.853 37.701 1.00 14.03 177 ARG A C 1
ATOM 1462 O O . ARG A 1 180 ? 33.923 28.707 38.546 1.00 14.50 177 ARG A O 1
ATOM 1470 N N . PHE A 1 181 ? 35.405 27.712 37.145 1.00 15.80 178 PHE A N 1
ATOM 1471 C CA . PHE A 1 181 ? 36.520 28.603 37.442 1.00 15.09 178 PHE A CA 1
ATOM 1472 C C . PHE A 1 181 ? 36.365 29.929 36.694 1.00 15.16 178 PHE A C 1
ATOM 1473 O O . PHE A 1 181 ? 35.830 29.992 35.590 1.00 16.22 178 PHE A O 1
ATOM 1481 N N . PHE A 1 182 ? 36.849 30.995 37.324 1.00 15.70 179 PHE A N 1
ATOM 1482 C CA . PHE A 1 182 ? 36.872 32.334 36.745 1.00 16.63 179 PHE A CA 1
ATOM 1483 C C . PHE A 1 182 ? 38.329 32.586 36.296 1.00 17.69 179 PHE A C 1
ATOM 1484 O O . PHE A 1 182 ? 38.737 32.034 35.277 1.00 20.98 179 PHE A O 1
ATOM 1492 N N . THR A 1 183 ? 39.105 33.380 37.013 1.00 15.62 180 THR A N 1
ATOM 1493 C CA . THR A 1 183 ? 40.530 33.510 36.710 1.00 16.20 180 THR A CA 1
ATOM 1494 C C . THR A 1 183 ? 41.336 33.181 37.970 1.00 14.36 180 THR A C 1
ATOM 1495 O O . THR A 1 183 ? 41.030 33.643 39.064 1.00 14.76 180 THR A O 1
ATOM 1499 N N . VAL A 1 184 ? 42.373 32.372 37.785 1.00 14.21 181 VAL A N 1
ATOM 1500 C CA . VAL A 1 184 ? 43.262 31.959 38.866 1.00 14.24 181 VAL A CA 1
ATOM 1501 C C . VAL A 1 184 ? 44.645 32.555 38.579 1.00 13.08 181 VAL A C 1
ATOM 1502 O O . VAL A 1 184 ? 45.026 32.689 37.438 1.00 13.25 181 VAL A O 1
ATOM 1506 N N . TYR A 1 185 ? 45.384 32.924 39.624 1.00 13.82 182 TYR A N 1
ATOM 1507 C CA . TYR A 1 185 ? 46.709 33.512 39.439 1.00 13.32 182 TYR A CA 1
ATOM 1508 C C . TYR A 1 185 ? 47.680 33.093 40.545 1.00 13.09 182 TYR A C 1
ATOM 1509 O O . TYR A 1 185 ? 47.282 32.712 41.645 1.00 12.51 182 TYR A O 1
ATOM 1518 N N . GLY A 1 186 ? 48.959 33.162 40.232 1.00 13.23 183 GLY A N 1
ATOM 1519 C CA . GLY A 1 186 ? 49.987 32.901 41.222 1.00 13.86 183 GLY A CA 1
ATOM 1520 C C . GLY A 1 186 ? 51.215 32.214 40.714 1.00 13.62 183 GLY A C 1
ATOM 1521 O O . GLY A 1 186 ? 51.371 31.981 39.508 1.00 13.05 183 GLY A O 1
ATOM 1522 N N . PRO A 1 187 ? 52.126 31.890 41.654 1.00 14.37 184 PRO A N 1
ATOM 1523 C CA . PRO A 1 187 ? 53.348 31.167 41.311 1.00 15.39 184 PRO A CA 1
ATOM 1524 C C . PRO A 1 187 ? 53.089 29.926 40.433 1.00 14.83 184 PRO A C 1
ATOM 1525 O O . PRO A 1 187 ? 52.089 29.221 40.612 1.00 14.61 184 PRO A O 1
ATOM 1529 N N . TRP A 1 188 ? 53.954 29.734 39.445 1.00 14.93 185 TRP A N 1
ATOM 1530 C CA . TRP A 1 188 ? 53.837 28.640 38.484 1.00 14.53 185 TRP A CA 1
ATOM 1531 C C . TRP A 1 188 ? 52.595 28.784 37.599 1.00 13.85 185 TRP A C 1
ATOM 1532 O O . TRP A 1 188 ? 52.100 27.795 37.045 1.00 13.71 185 TRP A O 1
ATOM 1543 N N . GLY A 1 189 ? 52.095 30.028 37.457 1.00 12.83 186 GLY A N 1
ATOM 1544 C CA . GLY A 1 189 ? 50.958 30.333 36.622 1.00 13.37 186 GLY A CA 1
ATOM 1545 C C . GLY A 1 189 ? 51.184 30.085 35.143 1.00 14.75 186 GLY A C 1
ATOM 1546 O O . GLY A 1 189 ? 52.248 29.584 34.728 1.00 15.48 186 GLY A O 1
ATOM 1547 N N . ARG A 1 190 ? 50.180 30.409 34.344 1.00 16.29 187 ARG A N 1
ATOM 1548 C CA . ARG A 1 190 ? 50.327 30.230 32.907 1.00 18.79 187 ARG A CA 1
ATOM 1549 C C . ARG A 1 190 ? 50.660 31.561 32.214 1.00 17.63 187 ARG A C 1
ATOM 1550 O O . ARG A 1 190 ? 50.058 32.611 32.530 1.00 17.19 187 ARG A O 1
ATOM 1558 N N . PRO A 1 191 ? 51.635 31.543 31.278 1.00 17.14 188 PRO A N 1
ATOM 1559 C CA . PRO A 1 191 ? 52.099 32.793 30.662 1.00 18.87 188 PRO A CA 1
ATOM 1560 C C . PRO A 1 191 ? 51.075 33.590 29.865 1.00 18.53 188 PRO A C 1
ATOM 1561 O O . PRO A 1 191 ? 51.287 34.792 29.649 1.00 20.73 188 PRO A O 1
ATOM 1565 N N . ASP A 1 192 ? 50.012 32.928 29.422 1.00 18.78 189 ASP A N 1
ATOM 1566 C CA . ASP A 1 192 ? 48.972 33.559 28.609 1.00 22.27 189 ASP A CA 1
ATOM 1567 C C . ASP A 1 192 ? 47.817 34.158 29.393 1.00 21.90 189 ASP A C 1
ATOM 1568 O O . ASP A 1 192 ? 46.862 34.652 28.787 1.00 23.16 189 ASP A O 1
ATOM 1589 N N . ALA A 1 194 ? 46.281 36.178 33.289 1.00 20.29 191 ALA A N 1
ATOM 1590 C CA . ALA A 1 194 ? 46.399 36.828 34.606 1.00 18.43 191 ALA A CA 1
ATOM 1591 C C . ALA A 1 194 ? 47.657 37.635 34.859 1.00 18.45 191 ALA A C 1
ATOM 1592 O O . ALA A 1 194 ? 48.098 38.349 33.966 1.00 18.49 191 ALA A O 1
ATOM 1594 N N . LEU A 1 195 ? 48.253 37.542 36.058 1.00 17.43 192 LEU A N 1
ATOM 1595 C CA . LEU A 1 195 ? 49.409 38.369 36.354 1.00 17.34 192 LEU A CA 1
ATOM 1596 C C . LEU A 1 195 ? 50.617 38.043 35.499 1.00 17.89 192 LEU A C 1
ATOM 1597 O O . LEU A 1 195 ? 51.406 38.908 35.148 1.00 18.24 192 LEU A O 1
ATOM 1602 N N . PHE A 1 196 ? 50.790 36.761 35.177 1.00 16.41 193 PHE A N 1
ATOM 1603 C CA . PHE A 1 196 ? 51.898 36.321 34.348 1.00 16.33 193 PHE A CA 1
ATOM 1604 C C . PHE A 1 196 ? 51.803 37.031 32.980 1.00 16.45 193 PHE A C 1
ATOM 1605 O O . PHE A 1 196 ? 52.794 37.545 32.471 1.00 17.20 193 PHE A O 1
ATOM 1613 N N . LYS A 1 197 ? 50.607 37.064 32.410 1.00 17.98 194 LYS A N 1
ATOM 1614 C CA . LYS A 1 197 ? 50.395 37.754 31.124 1.00 20.19 194 LYS A CA 1
ATOM 1615 C C . LYS A 1 197 ? 50.825 39.214 31.230 1.00 22.62 194 LYS A C 1
ATOM 1616 O O . LYS A 1 197 ? 51.571 39.706 30.385 1.00 20.28 194 LYS A O 1
ATOM 1622 N N . PHE A 1 198 ? 50.374 39.896 32.276 1.00 19.65 195 PHE A N 1
ATOM 1623 C CA . PHE A 1 198 ? 50.760 41.317 32.439 1.00 21.61 195 PHE A CA 1
ATOM 1624 C C . PHE A 1 198 ? 52.259 41.495 32.672 1.00 23.31 195 PHE A C 1
ATOM 1625 O O . PHE A 1 198 ? 52.878 42.418 32.135 1.00 23.79 195 PHE A O 1
ATOM 1633 N N . THR A 1 199 ? 52.854 40.628 33.487 1.00 20.11 196 THR A N 1
ATOM 1634 C CA . THR A 1 199 ? 54.267 40.730 33.810 1.00 21.08 196 THR A CA 1
ATOM 1635 C C . THR A 1 199 ? 55.138 40.543 32.567 1.00 23.67 196 THR A C 1
ATOM 1636 O O . THR A 1 199 ? 56.095 41.295 32.354 1.00 22.97 196 THR A O 1
ATOM 1640 N N A LYS A 1 200 ? 54.798 39.539 31.766 0.50 23.62 197 LYS A N 1
ATOM 1641 N N B LYS A 1 200 ? 54.801 39.545 31.754 0.50 23.87 197 LYS A N 1
ATOM 1642 C CA A LYS A 1 200 ? 55.507 39.261 30.525 0.50 26.98 197 LYS A CA 1
ATOM 1643 C CA B LYS A 1 200 ? 55.546 39.271 30.526 0.50 27.43 197 LYS A CA 1
ATOM 1644 C C A LYS A 1 200 ? 55.426 40.488 29.615 0.50 28.60 197 LYS A C 1
ATOM 1645 C C B LYS A 1 200 ? 55.416 40.448 29.547 0.50 29.12 197 LYS A C 1
ATOM 1646 O O A LYS A 1 200 ? 56.444 40.961 29.108 0.50 29.48 197 LYS A O 1
ATOM 1647 O O B LYS A 1 200 ? 56.393 40.834 28.904 0.50 30.15 197 LYS A O 1
ATOM 1658 N N . ALA A 1 201 ? 54.215 41.012 29.449 1.00 28.18 198 ALA A N 1
ATOM 1659 C CA . ALA A 1 201 ? 53.973 42.191 28.592 1.00 29.25 198 ALA A CA 1
ATOM 1660 C C . ALA A 1 201 ? 54.811 43.379 29.073 1.00 29.83 198 ALA A C 1
ATOM 1661 O O . ALA A 1 201 ? 55.499 44.031 28.271 1.00 34.58 198 ALA A O 1
ATOM 1671 N N . LEU A 1 203 ? 57.599 43.397 31.039 1.00 33.31 200 LEU A N 1
ATOM 1672 C CA . LEU A 1 203 ? 59.047 43.183 30.894 1.00 35.14 200 LEU A CA 1
ATOM 1673 C C . LEU A 1 203 ? 59.506 43.156 29.427 1.00 36.42 200 LEU A C 1
ATOM 1674 O O . LEU A 1 203 ? 60.681 43.380 29.153 1.00 36.75 200 LEU A O 1
ATOM 1679 N N . GLU A 1 204 ? 58.581 42.901 28.502 1.00 36.76 201 GLU A N 1
ATOM 1680 C CA . GLU A 1 204 ? 58.871 42.936 27.056 1.00 39.57 201 GLU A CA 1
ATOM 1681 C C . GLU A 1 204 ? 58.503 44.295 26.416 1.00 39.20 201 GLU A C 1
ATOM 1682 O O . GLU A 1 204 ? 58.614 44.455 25.201 1.00 39.90 201 GLU A O 1
ATOM 1688 N N . GLY A 1 205 ? 58.049 45.256 27.226 1.00 39.00 202 GLY A N 1
ATOM 1689 C CA . GLY A 1 205 ? 57.668 46.589 26.733 1.00 36.11 202 GLY A CA 1
ATOM 1690 C C . GLY A 1 205 ? 56.414 46.620 25.864 1.00 41.21 202 GLY A C 1
ATOM 1691 O O . GLY A 1 205 ? 56.214 47.563 25.088 1.00 47.49 202 GLY A O 1
ATOM 1692 N N . LYS A 1 206 ? 55.573 45.592 25.984 1.00 37.63 203 LYS A N 1
ATOM 1693 C CA . LYS A 1 206 ? 54.339 45.486 25.202 1.00 40.83 2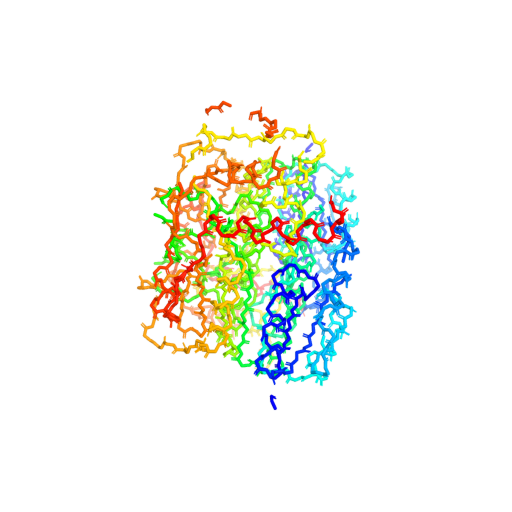03 LYS A CA 1
ATOM 1694 C C . LYS A 1 206 ? 53.203 46.168 25.942 1.00 43.60 203 LYS A C 1
ATOM 1695 O O . LYS A 1 206 ? 53.124 46.120 27.172 1.00 45.57 203 LYS A O 1
ATOM 1701 N N . SER A 1 207 ? 52.311 46.792 25.189 1.00 44.25 204 SER A N 1
ATOM 1702 C CA . SER A 1 207 ? 51.194 47.495 25.790 1.00 46.04 204 SER A CA 1
ATOM 1703 C C . SER A 1 207 ? 50.117 46.530 26.279 1.00 45.63 204 SER A C 1
ATOM 1704 O O . SER A 1 207 ? 49.861 45.504 25.647 1.00 49.90 204 SER A O 1
ATOM 1707 N N . ILE A 1 208 ? 49.519 46.855 27.423 1.00 39.36 205 ILE A N 1
ATOM 1708 C CA . ILE A 1 208 ? 48.405 46.100 27.962 1.00 36.71 205 ILE A CA 1
ATOM 1709 C C . ILE A 1 208 ? 47.123 46.837 27.597 1.00 40.85 205 ILE A C 1
ATOM 1710 O O . ILE A 1 208 ? 47.035 48.065 27.771 1.00 34.49 205 ILE A O 1
ATOM 1715 N N . ASP A 1 209 ? 46.127 46.105 27.106 1.00 39.26 206 ASP A N 1
ATOM 1716 C CA . ASP A 1 209 ? 44.837 46.710 26.792 1.00 41.68 206 ASP A CA 1
ATOM 1717 C C . ASP A 1 209 ? 44.094 46.901 28.109 1.00 41.37 206 ASP A C 1
ATOM 1718 O O . ASP A 1 209 ? 44.021 45.977 28.930 1.00 44.75 206 ASP A O 1
ATOM 1723 N N . VAL A 1 210 ? 43.568 48.109 28.307 1.00 33.87 207 VAL A N 1
ATOM 1724 C CA . VAL A 1 210 ? 42.850 48.467 29.517 1.00 31.42 207 VAL A CA 1
ATOM 1725 C C . VAL A 1 210 ? 41.445 48.935 29.156 1.00 31.47 207 VAL A C 1
ATOM 1726 O O . VAL A 1 210 ? 41.284 49.958 28.494 1.00 31.22 207 VAL A O 1
ATOM 1730 N N . TYR A 1 211 ? 40.436 48.184 29.597 1.00 31.27 208 TYR A N 1
ATOM 1731 C CA . TYR A 1 211 ? 39.021 48.496 29.349 1.00 35.30 208 TYR A CA 1
ATOM 1732 C C . TYR A 1 211 ? 38.359 49.226 30.510 1.00 33.53 208 TYR A C 1
ATOM 1733 O O . TYR A 1 211 ? 38.740 49.043 31.665 1.00 32.87 208 TYR A O 1
ATOM 1742 N N . ASN A 1 212 ? 37.354 50.047 30.189 1.00 34.58 209 ASN A N 1
ATOM 1743 C CA . ASN A 1 212 ? 36.536 50.754 31.184 1.00 32.49 209 ASN A CA 1
ATOM 1744 C C . ASN A 1 212 ? 37.360 51.466 32.280 1.00 27.39 209 ASN A C 1
ATOM 1745 O O . ASN A 1 212 ? 37.068 51.343 33.484 1.00 26.39 209 ASN A O 1
ATOM 1750 N N . TYR A 1 213 ? 38.371 52.205 31.846 1.00 25.74 210 TYR A N 1
ATOM 1751 C CA . TYR A 1 213 ? 39.218 53.005 32.745 1.00 24.28 210 TYR A CA 1
ATOM 1752 C C . TYR A 1 213 ? 39.888 52.147 33.837 1.00 24.80 210 TYR A C 1
ATOM 1753 O O . TYR A 1 213 ? 40.169 52.643 34.930 1.00 25.87 210 TYR A O 1
ATOM 1762 N N . GLY A 1 214 ? 40.139 50.875 33.528 1.00 26.50 211 GLY A N 1
ATOM 1763 C CA . GLY A 1 214 ? 40.772 49.965 34.498 1.00 27.65 211 GLY A CA 1
ATOM 1764 C C . GLY A 1 214 ? 39.856 49.546 35.635 1.00 30.10 211 GLY A C 1
ATOM 1765 O O . GLY A 1 214 ? 40.297 48.871 36.573 1.00 31.51 211 GLY A O 1
ATOM 1766 N N . LYS A 1 215 ? 38.579 49.933 35.564 1.00 31.84 212 LYS A N 1
ATOM 1767 C CA . LYS A 1 215 ? 37.625 49.620 36.637 1.00 34.25 212 LYS A CA 1
ATOM 1768 C C . LYS A 1 215 ? 36.847 48.326 36.431 1.00 33.53 212 LYS A C 1
ATOM 1769 O O . LYS A 1 215 ? 35.918 48.051 37.186 1.00 32.31 212 LYS A O 1
ATOM 1783 N N . LYS A 1 217 ? 35.832 44.785 37.004 1.00 34.73 214 LYS A N 1
ATOM 1784 C CA . LYS A 1 217 ? 36.007 43.932 38.184 1.00 37.50 214 LYS A CA 1
ATOM 1785 C C . LYS A 1 217 ? 36.233 42.494 37.748 1.00 38.78 214 LYS A C 1
ATOM 1786 O O . LYS A 1 217 ? 35.281 41.747 37.537 1.00 45.37 214 LYS A O 1
ATOM 1792 N N . ARG A 1 218 ? 37.497 42.121 37.589 1.00 34.64 215 ARG A N 1
ATOM 1793 C CA . ARG A 1 218 ? 37.829 40.754 37.217 1.00 34.62 215 ARG A CA 1
ATOM 1794 C C . ARG A 1 218 ? 37.817 39.883 38.477 1.00 29.91 215 ARG A C 1
ATOM 1795 O O . ARG A 1 218 ? 38.173 40.329 39.571 1.00 31.34 215 ARG A O 1
ATOM 1803 N N . ASP A 1 219 ? 37.401 38.639 38.303 1.00 26.44 216 ASP A N 1
ATOM 1804 C CA . ASP A 1 219 ? 37.319 37.697 39.381 1.00 23.85 216 ASP A CA 1
ATOM 1805 C C . ASP A 1 219 ? 38.640 36.911 39.328 1.00 21.34 216 ASP A C 1
ATOM 1806 O O . ASP A 1 219 ? 38.783 35.982 38.538 1.00 19.43 216 ASP A O 1
ATOM 1811 N N . PHE A 1 220 ? 39.625 37.365 40.110 1.00 19.87 217 PHE A N 1
ATOM 1812 C CA . PHE A 1 220 ? 40.939 36.745 40.217 1.00 18.15 217 PHE A CA 1
ATOM 1813 C C . PHE A 1 220 ? 41.055 36.116 41.613 1.00 16.31 217 PHE A C 1
ATOM 1814 O O . PHE A 1 220 ? 40.869 36.802 42.631 1.00 17.12 217 PHE A O 1
ATOM 1822 N N . THR A 1 221 ? 41.403 34.831 41.665 1.00 13.87 218 THR A N 1
ATOM 1823 C CA . THR A 1 221 ? 41.604 34.140 42.924 1.00 14.67 218 THR A CA 1
ATOM 1824 C C . THR A 1 221 ? 43.011 33.593 42.991 1.00 13.99 218 THR A C 1
ATOM 1825 O O . THR A 1 221 ? 43.479 32.978 42.037 1.00 14.35 218 THR A O 1
ATOM 1829 N N . TYR A 1 222 ? 43.683 33.853 44.116 1.00 14.15 219 TYR A N 1
ATOM 1830 C CA . TYR A 1 222 ? 45.036 33.339 44.329 1.00 13.06 219 TYR A CA 1
ATOM 1831 C C . TYR A 1 222 ? 45.048 31.800 44.370 1.00 12.87 219 TYR A C 1
ATOM 1832 O O . TYR A 1 222 ? 44.161 31.171 44.969 1.00 14.05 219 TYR A O 1
ATOM 1841 N N . ILE A 1 223 ? 46.059 31.233 43.731 1.00 12.18 220 ILE A N 1
ATOM 1842 C CA . ILE A 1 223 ? 46.146 29.773 43.597 1.00 13.19 220 ILE A CA 1
ATOM 1843 C C . ILE A 1 223 ? 46.000 29.013 44.914 1.00 13.25 220 ILE A C 1
ATOM 1844 O O . ILE A 1 223 ? 45.280 28.026 44.954 1.00 14.35 220 ILE A O 1
ATOM 1849 N N . ASP A 1 224 ? 46.623 29.465 45.997 1.00 13.65 221 ASP A N 1
ATOM 1850 C CA . ASP A 1 224 ? 46.502 28.702 47.249 1.00 14.65 221 ASP A CA 1
ATOM 1851 C C . ASP A 1 224 ? 45.065 28.616 47.754 1.00 13.82 221 ASP A C 1
ATOM 1852 O O . ASP A 1 224 ? 44.678 27.603 48.359 1.00 14.93 221 ASP A O 1
ATOM 1857 N N . ASP A 1 225 ? 44.280 29.674 47.529 1.00 13.19 222 ASP A N 1
ATOM 1858 C CA . ASP A 1 225 ? 42.874 29.688 47.925 1.00 13.98 222 ASP A CA 1
ATOM 1859 C C . ASP A 1 225 ? 42.084 28.691 47.074 1.00 16.01 222 ASP A C 1
ATOM 1860 O O . ASP A 1 225 ? 41.228 27.982 47.597 1.00 15.37 222 ASP A O 1
ATOM 1865 N N . ILE A 1 226 ? 42.368 28.628 45.771 1.00 14.48 223 ILE A N 1
ATOM 1866 C CA . ILE A 1 226 ? 41.741 27.624 44.905 1.00 13.85 223 ILE A CA 1
ATOM 1867 C C . ILE A 1 226 ? 42.093 26.211 45.393 1.00 14.79 223 ILE A C 1
ATOM 1868 O O . ILE A 1 226 ? 41.219 25.342 45.499 1.00 14.86 223 ILE A O 1
ATOM 1873 N N . VAL A 1 227 ? 43.351 25.985 45.695 1.00 13.47 224 VAL A N 1
ATOM 1874 C CA . VAL A 1 227 ? 43.806 24.658 46.133 1.00 14.64 224 VAL A CA 1
ATOM 1875 C C . VAL A 1 227 ? 43.077 24.223 47.401 1.00 14.81 224 VAL A C 1
ATOM 1876 O O . VAL A 1 227 ? 42.597 23.090 47.481 1.00 14.25 224 VAL A O 1
ATOM 1880 N N . GLU A 1 228 ? 42.966 25.112 48.375 1.00 14.79 225 GLU A N 1
ATOM 1881 C CA . GLU A 1 228 ? 42.286 24.767 49.624 1.00 14.51 225 GLU A CA 1
ATOM 1882 C C . GLU A 1 228 ? 40.843 24.355 49.337 1.00 15.33 225 GLU A C 1
ATOM 1883 O O . GLU A 1 228 ? 40.378 23.342 49.870 1.00 14.41 225 GLU A O 1
ATOM 1889 N N . ALA A 1 229 ? 40.152 25.122 48.494 1.00 15.57 226 ALA A N 1
ATOM 1890 C CA . ALA A 1 229 ? 38.752 24.805 48.166 1.00 15.75 226 ALA A CA 1
ATOM 1891 C C . ALA A 1 229 ? 38.608 23.472 47.443 1.00 15.07 226 ALA A C 1
ATOM 1892 O O . ALA A 1 229 ? 37.724 22.655 47.754 1.00 15.61 226 ALA A O 1
ATOM 1894 N N . VAL A 1 230 ? 39.446 23.254 46.448 1.00 14.39 227 VAL A N 1
ATOM 1895 C CA . VAL A 1 230 ? 39.355 22.029 45.673 1.00 14.05 227 VAL A CA 1
ATOM 1896 C C . VAL A 1 230 ? 39.639 20.815 46.531 1.00 14.91 227 VAL A C 1
ATOM 1897 O O . VAL A 1 230 ? 38.961 19.800 46.409 1.00 15.57 227 VAL A O 1
ATOM 1901 N N . VAL A 1 231 ? 40.657 20.887 47.383 1.00 14.96 228 VAL A N 1
ATOM 1902 C CA . VAL A 1 231 ? 40.997 19.724 48.203 1.00 16.84 228 VAL A CA 1
ATOM 1903 C C . VAL A 1 231 ? 39.848 19.436 49.195 1.00 17.21 228 VAL A C 1
ATOM 1904 O O . VAL A 1 231 ? 39.520 18.253 49.429 1.00 18.90 228 VAL A O 1
ATOM 1908 N N . ARG A 1 232 ? 39.191 20.473 49.719 1.00 15.99 229 ARG A N 1
ATOM 1909 C CA . ARG A 1 232 ? 37.993 20.282 50.593 1.00 16.58 229 ARG A CA 1
ATOM 1910 C C . ARG A 1 232 ? 36.832 19.660 49.779 1.00 16.96 229 ARG A C 1
ATOM 1911 O O . ARG A 1 232 ? 36.183 18.722 50.251 1.00 17.48 229 ARG A O 1
ATOM 1919 N N . VAL A 1 233 ? 36.594 20.165 48.571 1.00 15.84 230 VAL A N 1
ATOM 1920 C CA . VAL A 1 233 ? 35.516 19.643 47.729 1.00 16.80 230 VAL A CA 1
ATOM 1921 C C . VAL A 1 233 ? 35.713 18.176 47.387 1.00 15.41 230 VAL A C 1
ATOM 1922 O O . VAL A 1 233 ? 34.734 17.429 47.333 1.00 15.49 230 VAL A O 1
ATOM 1926 N N . LEU A 1 234 ? 36.954 17.765 47.140 1.00 15.55 231 LEU A N 1
ATOM 1927 C CA . LEU A 1 234 ? 37.251 16.372 46.798 1.00 16.41 231 LEU A CA 1
ATOM 1928 C C . LEU A 1 234 ? 36.717 15.432 47.885 1.00 17.07 231 LEU A C 1
ATOM 1929 O O . LEU A 1 234 ? 36.333 14.292 47.565 1.00 16.50 231 LEU A O 1
ATOM 1934 N N . ASP A 1 235 ? 36.659 15.911 49.132 1.00 17.29 232 ASP A N 1
ATOM 1935 C CA . ASP A 1 235 ? 36.184 15.106 50.277 1.00 19.41 232 ASP A CA 1
ATOM 1936 C C . ASP A 1 235 ? 34.686 15.196 50.532 1.00 19.60 232 ASP A C 1
ATOM 1937 O O . ASP A 1 235 ? 34.191 14.495 51.423 1.00 21.48 232 ASP A O 1
ATOM 1942 N N . VAL A 1 236 ? 33.958 16.029 49.785 1.00 16.98 233 VAL A N 1
ATOM 1943 C CA . VAL A 1 236 ? 32.521 16.154 49.967 1.00 16.44 233 VAL A CA 1
ATOM 1944 C C . VAL A 1 236 ? 31.888 15.444 48.784 1.00 16.79 233 VAL A C 1
ATOM 1945 O O . VAL A 1 236 ? 31.873 15.970 47.676 1.00 17.18 233 VAL A O 1
ATOM 1949 N N . ILE A 1 237 ? 31.391 14.240 49.022 1.00 16.32 234 ILE A N 1
ATOM 1950 C CA . ILE A 1 237 ? 30.860 13.381 47.959 1.00 17.28 234 ILE A CA 1
ATOM 1951 C C . ILE A 1 237 ? 29.351 13.606 47.753 1.00 16.08 234 ILE A C 1
ATOM 1952 O O . ILE A 1 237 ? 28.561 13.378 48.673 1.00 17.44 234 ILE A O 1
ATOM 1957 N N . PRO A 1 238 ? 28.933 14.064 46.560 1.00 15.99 235 PRO A N 1
ATOM 1958 C CA . PRO A 1 238 ? 27.503 14.294 46.344 1.00 15.77 235 PRO A CA 1
ATOM 1959 C C . PRO A 1 238 ? 26.687 13.025 46.483 1.00 15.36 235 PRO A C 1
ATOM 1960 O O . PRO A 1 238 ? 27.172 11.963 46.169 1.00 15.92 235 PRO A O 1
ATOM 1964 N N . GLN A 1 239 ? 25.483 13.185 47.023 1.00 18.26 236 GLN A N 1
ATOM 1965 C CA . GLN A 1 239 ? 24.576 12.079 47.284 1.00 18.44 236 GLN A CA 1
ATOM 1966 C C . GLN A 1 239 ? 23.323 12.229 46.455 1.00 17.58 236 GLN A C 1
ATOM 1967 O O . GLN A 1 239 ? 22.928 13.316 46.125 1.00 18.12 236 GLN A O 1
ATOM 1973 N N . ALA A 1 240 ? 22.695 11.104 46.174 1.00 18.78 237 ALA A N 1
ATOM 1974 C CA . ALA A 1 240 ? 21.415 11.094 45.478 1.00 19.17 237 ALA A CA 1
ATOM 1975 C C . ALA A 1 240 ? 20.344 11.767 46.350 1.00 20.15 237 ALA A C 1
ATOM 1976 O O . ALA A 1 240 ? 20.446 11.767 47.583 1.00 20.43 237 ALA A O 1
ATOM 1978 N N . ASN A 1 241 ? 19.328 12.323 45.706 1.00 17.55 238 ASN A N 1
ATOM 1979 C CA . ASN A 1 241 ? 18.265 13.036 46.396 1.00 18.60 238 ASN A CA 1
ATOM 1980 C C . ASN A 1 241 ? 16.915 12.813 45.720 1.00 18.65 238 ASN A C 1
ATOM 1981 O O . ASN A 1 241 ? 16.587 13.492 44.753 1.00 17.40 238 ASN A O 1
ATOM 1986 N N . ALA A 1 242 ? 16.116 11.929 46.313 1.00 19.75 239 ALA A N 1
ATOM 1987 C CA . ALA A 1 242 ? 14.804 11.596 45.781 1.00 20.20 239 ALA A CA 1
ATOM 1988 C C . ALA A 1 242 ? 13.803 12.755 45.787 1.00 22.42 239 ALA A C 1
ATOM 1989 O O . ALA A 1 242 ? 12.777 12.693 45.106 1.00 21.69 239 ALA A O 1
ATOM 1991 N N . ASP A 1 243 ? 14.092 13.811 46.539 1.00 20.17 240 ASP A N 1
ATOM 1992 C CA . ASP A 1 243 ? 13.194 14.955 46.615 1.00 20.38 240 ASP A CA 1
ATOM 1993 C C . ASP A 1 243 ? 13.392 16.018 45.581 1.00 21.10 240 ASP A C 1
ATOM 1994 O O . ASP A 1 243 ? 12.566 16.929 45.440 1.00 21.36 240 ASP A O 1
ATOM 1999 N N . TRP A 1 244 ? 14.471 15.925 44.826 1.00 17.90 241 TRP A N 1
ATOM 2000 C CA . TRP A 1 244 ? 14.743 16.936 43.846 1.00 18.52 241 TRP A CA 1
ATOM 2001 C C . TRP A 1 244 ? 13.871 16.806 42.601 1.00 18.31 241 TRP A C 1
ATOM 2002 O O . TRP A 1 244 ? 13.568 15.693 42.163 1.00 21.11 241 TRP A O 1
ATOM 2013 N N . THR A 1 245 ? 13.483 17.946 42.066 1.00 18.46 242 THR A N 1
ATOM 2014 C CA . THR A 1 245 ? 12.817 18.006 40.776 1.00 21.60 242 THR A CA 1
ATOM 2015 C C . THR A 1 245 ? 13.428 19.132 39.950 1.00 19.78 242 THR A C 1
ATOM 2016 O O . THR A 1 245 ? 13.981 20.087 40.481 1.00 18.41 242 THR A O 1
ATOM 2020 N N . VAL A 1 246 ? 13.329 19.011 38.623 1.00 19.68 243 VAL A N 1
ATOM 2021 C CA . VAL A 1 246 ? 13.779 20.085 37.748 1.00 19.79 243 VAL A CA 1
ATOM 2022 C C . VAL A 1 246 ? 13.046 21.374 38.065 1.00 20.48 243 VAL A C 1
ATOM 2023 O O . VAL A 1 246 ? 13.641 22.429 38.127 1.00 22.01 243 VAL A O 1
ATOM 2027 N N . GLU A 1 247 ? 11.742 21.258 38.315 1.00 22.52 244 GLU A N 1
ATOM 2028 C CA . GLU A 1 247 ? 10.893 22.408 38.511 1.00 25.92 244 GLU A CA 1
ATOM 2029 C C . GLU A 1 247 ? 11.237 23.217 39.782 1.00 29.79 244 GLU A C 1
ATOM 2030 O O . GLU A 1 247 ? 11.111 24.434 39.780 1.00 31.61 244 GLU A O 1
ATOM 2036 N N . SER A 1 248 ? 11.751 22.541 40.812 1.00 30.66 245 SER A N 1
ATOM 2037 C CA . SER A 1 248 ? 12.206 23.207 42.052 1.00 35.87 245 SER A CA 1
ATOM 2038 C C . SER A 1 248 ? 13.751 23.258 42.194 1.00 35.90 245 SER A C 1
ATOM 2039 O O . SER A 1 248 ? 14.274 23.725 43.215 1.00 34.44 245 SER A O 1
ATOM 2042 N N . GLY A 1 249 ? 14.473 22.839 41.157 1.00 31.35 246 GLY A N 1
ATOM 2043 C CA . GLY A 1 249 ? 15.946 22.786 41.211 1.00 28.48 246 GLY A CA 1
ATOM 2044 C C . GLY A 1 249 ? 16.684 23.759 40.334 1.00 27.73 246 GLY A C 1
ATOM 2045 O O . GLY A 1 249 ? 16.203 24.847 40.053 1.00 30.07 246 GLY A O 1
ATOM 2046 N N . SER A 1 250 ? 17.887 23.365 39.894 1.00 25.72 247 SER A N 1
ATOM 2047 C CA . SER A 1 250 ? 18.700 24.232 39.063 1.00 23.19 247 SER A CA 1
ATOM 2048 C C . SER A 1 250 ? 19.537 23.410 38.102 1.00 20.68 247 SER A C 1
ATOM 2049 O O . SER A 1 250 ? 19.613 22.194 38.248 1.00 22.05 247 SER A O 1
ATOM 2052 N N . PRO A 1 251 ? 20.185 24.074 37.124 1.00 22.70 248 PRO A N 1
ATOM 2053 C CA . PRO A 1 251 ? 21.101 23.355 36.214 1.00 22.08 248 PRO A CA 1
ATOM 2054 C C . PRO A 1 251 ? 22.346 22.741 36.904 1.00 24.19 248 PRO A C 1
ATOM 2055 O O . PRO A 1 251 ? 23.126 22.023 36.256 1.00 21.52 248 PRO A O 1
ATOM 2059 N N . ALA A 1 252 ? 22.535 23.067 38.182 1.00 22.22 249 ALA A N 1
ATOM 2060 C CA . ALA A 1 252 ? 23.721 22.659 38.963 1.00 21.42 249 ALA A CA 1
ATOM 2061 C C . ALA A 1 252 ? 23.425 21.679 40.104 1.00 20.75 249 ALA A C 1
ATOM 2062 O O . ALA A 1 252 ? 24.297 21.362 40.891 1.00 17.70 249 ALA A O 1
ATOM 2064 N N . THR A 1 253 ? 22.189 21.180 40.176 1.00 20.53 250 THR A N 1
ATOM 2065 C CA . THR A 1 253 ? 21.802 20.201 41.167 1.00 19.01 250 THR A CA 1
ATOM 2066 C C . THR A 1 253 ? 20.998 19.106 40.442 1.00 16.63 250 THR A C 1
ATOM 2067 O O . THR A 1 253 ? 20.679 19.272 39.263 1.00 17.11 250 THR A O 1
ATOM 2071 N N . SER A 1 254 ? 20.680 18.005 41.136 1.00 16.63 251 SER A N 1
ATOM 2072 C CA . SER A 1 254 ? 19.886 16.912 40.535 1.00 15.39 251 SER A CA 1
ATOM 2073 C C . SER A 1 254 ? 19.417 15.915 41.591 1.00 16.17 251 SER A C 1
ATOM 2074 O O . SER A 1 254 ? 19.821 15.978 42.741 1.00 16.48 251 SER A O 1
ATOM 2077 N N . SER A 1 255 ? 18.560 14.979 41.191 1.00 16.40 252 SER A N 1
ATOM 2078 C CA . SER A 1 255 ? 18.267 13.819 42.006 1.00 16.22 252 SER A CA 1
ATOM 2079 C C . SER A 1 255 ? 19.463 12.869 41.977 1.00 15.39 252 SER A C 1
ATOM 2080 O O . SER A 1 255 ? 19.640 12.046 42.872 1.00 17.66 252 SER A O 1
ATOM 2083 N N . ALA A 1 256 ? 20.268 12.954 40.902 1.00 14.73 253 ALA A N 1
ATOM 2084 C CA . ALA A 1 256 ? 21.498 12.185 40.793 1.00 15.14 253 ALA A CA 1
ATOM 2085 C C . ALA A 1 256 ? 22.561 12.834 41.676 1.00 13.66 253 ALA A C 1
ATOM 2086 O O . ALA A 1 256 ? 22.434 14.008 42.023 1.00 15.56 253 ALA A O 1
ATOM 2088 N N . PRO A 1 257 ? 23.633 12.093 42.000 1.00 14.10 254 PRO A N 1
ATOM 2089 C CA . PRO A 1 257 ? 24.757 12.646 42.824 1.00 13.57 254 PRO A CA 1
ATOM 2090 C C . PRO A 1 257 ? 25.657 13.529 41.939 1.00 14.40 254 PRO A C 1
ATOM 2091 O O . PRO A 1 257 ? 26.796 13.172 41.629 1.00 14.62 254 PRO A O 1
ATOM 2095 N N . TYR A 1 258 ? 25.107 14.678 41.574 1.00 14.25 255 TYR A N 1
ATOM 2096 C CA . TYR A 1 258 ? 25.682 15.621 40.619 1.00 14.43 255 TYR A CA 1
ATOM 2097 C C . TYR A 1 258 ? 25.575 17.023 41.168 1.00 13.85 255 TYR A C 1
ATOM 2098 O O . TYR A 1 258 ? 24.496 17.457 41.597 1.00 14.92 255 TYR A O 1
ATOM 2107 N N A ARG A 1 259 ? 26.687 17.753 41.151 0.50 13.93 256 ARG A N 1
ATOM 2108 N N B ARG A 1 259 ? 26.690 17.746 41.120 0.50 13.96 256 ARG A N 1
ATOM 2109 C CA A ARG A 1 259 ? 26.694 19.147 41.602 0.50 14.14 256 ARG A CA 1
ATOM 2110 C CA B ARG A 1 259 ? 26.729 19.125 41.581 0.50 14.27 256 ARG A CA 1
ATOM 2111 C C A ARG A 1 259 ? 27.661 19.976 40.787 0.50 13.64 256 ARG A C 1
ATOM 2112 C C B ARG A 1 259 ? 27.624 19.963 40.686 0.50 13.87 256 ARG A C 1
ATOM 2113 O O A ARG A 1 259 ? 28.698 19.467 40.349 0.50 13.30 256 ARG A O 1
ATOM 2114 O O B ARG A 1 259 ? 28.558 19.449 40.067 0.50 14.18 256 ARG A O 1
ATOM 2129 N N . VAL A 1 260 ? 27.325 21.259 40.620 1.00 13.52 257 VAL A N 1
ATOM 2130 C CA . VAL A 1 260 ? 28.185 22.235 39.942 1.00 13.32 257 VAL A CA 1
ATOM 2131 C C . VAL A 1 260 ? 28.231 23.456 40.876 1.00 13.93 257 VAL A C 1
ATOM 2132 O O . VAL A 1 260 ? 27.202 23.870 41.414 1.00 15.63 257 VAL A O 1
ATOM 2136 N N . TYR A 1 261 ? 29.432 23.991 41.101 1.00 12.92 258 TYR A N 1
ATOM 2137 C CA . TYR A 1 261 ? 29.637 25.180 41.908 1.00 13.52 258 TYR A CA 1
ATOM 2138 C C . TYR A 1 261 ? 30.498 26.219 41.197 1.00 14.15 258 TYR A C 1
ATOM 2139 O O . TYR A 1 261 ? 31.449 25.875 40.484 1.00 14.41 258 TYR A O 1
ATOM 2148 N N . ASN A 1 262 ? 30.175 27.492 41.408 1.00 14.07 259 ASN A N 1
ATOM 2149 C CA . ASN A 1 262 ? 31.124 28.555 41.063 1.00 15.27 259 ASN A CA 1
ATOM 2150 C C . ASN A 1 262 ? 32.266 28.538 42.076 1.00 16.24 259 ASN A C 1
ATOM 2151 O O . ASN A 1 262 ? 32.057 28.292 43.261 1.00 16.22 259 ASN A O 1
ATOM 2156 N N . ILE A 1 263 ? 33.469 28.798 41.601 1.00 15.73 260 ILE A N 1
ATOM 2157 C CA . ILE A 1 263 ? 34.631 28.930 42.494 1.00 17.30 260 ILE A CA 1
ATOM 2158 C C . ILE A 1 263 ? 35.361 30.218 42.088 1.00 16.63 260 ILE A C 1
ATOM 2159 O O . ILE A 1 263 ? 35.748 30.378 40.944 1.00 18.52 260 ILE A O 1
ATOM 2164 N N . GLY A 1 264 ? 35.522 31.130 43.028 1.00 18.27 261 GLY A N 1
ATOM 2165 C CA . GLY A 1 264 ? 36.110 32.429 42.696 1.00 19.49 261 GLY A CA 1
ATOM 2166 C C . GLY A 1 264 ? 36.208 33.370 43.885 1.00 19.88 261 GLY A C 1
ATOM 2167 O O . GLY A 1 264 ? 36.059 32.952 45.022 1.00 22.52 261 GLY A O 1
ATOM 2168 N N . ASN A 1 265 ? 36.420 34.649 43.600 1.00 22.33 262 ASN A N 1
ATOM 2169 C CA . ASN A 1 265 ? 36.742 35.627 44.660 1.00 25.68 262 ASN A CA 1
ATOM 2170 C C . ASN A 1 265 ? 35.810 36.824 44.575 1.00 29.69 262 ASN A C 1
ATOM 2171 O O . ASN A 1 265 ? 35.791 37.542 43.566 1.00 33.32 262 ASN A O 1
ATOM 2176 N N . SER A 1 266 ? 35.074 37.058 45.661 1.00 30.54 263 SER A N 1
ATOM 2177 C CA . SER A 1 266 ? 34.115 38.178 45.735 1.00 30.84 263 SER A CA 1
ATOM 2178 C C . SER A 1 266 ? 34.730 39.553 46.024 1.00 30.57 263 SER A C 1
ATOM 2179 O O . SER A 1 266 ? 34.021 40.546 45.996 1.00 30.06 263 SER A O 1
ATOM 2182 N N . SER A 1 267 ? 36.038 39.627 46.298 1.00 29.38 264 SER A N 1
ATOM 2183 C CA . SER A 1 267 ? 36.697 40.934 46.542 1.00 31.07 264 SER A CA 1
ATOM 2184 C C . SER A 1 267 ? 36.334 41.929 45.445 1.00 30.59 264 SER A C 1
ATOM 2185 O O . SER A 1 267 ? 36.276 41.529 44.292 1.00 29.48 264 SER A O 1
ATOM 2188 N N . PRO A 1 268 ? 36.115 43.226 45.795 1.00 34.51 265 PRO A N 1
ATOM 2189 C CA . PRO A 1 268 ? 35.726 44.256 44.805 1.00 37.74 265 PRO A CA 1
ATOM 2190 C C . PRO A 1 268 ? 36.912 44.940 44.096 1.00 40.52 265 PRO A C 1
ATOM 2191 O O . PRO A 1 268 ? 36.731 45.978 43.435 1.00 38.49 265 PRO A O 1
ATOM 2195 N N . VAL A 1 269 ? 38.108 44.382 44.255 1.00 39.50 266 VAL A N 1
ATOM 2196 C CA . VAL A 1 269 ? 39.302 44.897 43.582 1.00 42.55 266 VAL A CA 1
ATOM 2197 C C . VAL A 1 269 ? 39.133 44.868 42.058 1.00 39.79 266 VAL A C 1
ATOM 2198 O O . VAL A 1 269 ? 38.656 43.892 41.492 1.00 41.37 266 VAL A O 1
ATOM 2202 N N . GLU A 1 270 ? 39.533 45.964 41.422 1.00 33.87 267 GLU A N 1
ATOM 2203 C CA . GLU A 1 270 ? 39.415 46.160 39.983 1.00 29.90 267 GLU A CA 1
ATOM 2204 C C . GLU A 1 270 ? 40.750 45.916 39.299 1.00 27.13 267 GLU A C 1
ATOM 2205 O O . GLU A 1 270 ? 41.785 45.933 39.943 1.00 25.02 267 GLU A O 1
ATOM 2211 N N . LEU A 1 271 ? 40.713 45.727 37.989 1.00 26.59 268 LEU A N 1
ATOM 2212 C CA . LEU A 1 271 ? 41.909 45.434 37.182 1.00 29.07 268 LEU A CA 1
ATOM 2213 C C . LEU A 1 271 ? 43.093 46.368 37.481 1.00 24.20 268 LEU A C 1
ATOM 2214 O O . LEU A 1 271 ? 44.245 45.921 37.650 1.00 22.32 268 LEU A O 1
ATOM 2227 N N . ASP A 1 273 ? 43.920 47.751 40.148 1.00 22.34 270 ASP A N 1
ATOM 2228 C CA . ASP A 1 273 ? 44.583 47.458 41.443 1.00 23.82 270 ASP A CA 1
ATOM 2229 C C . ASP A 1 273 ? 45.717 46.435 41.243 1.00 21.37 270 ASP A C 1
ATOM 2230 O O . ASP A 1 273 ? 46.777 46.540 41.879 1.00 21.48 270 ASP A O 1
ATOM 2235 N N . TYR A 1 274 ? 45.494 45.455 40.365 1.00 21.78 271 TYR A N 1
ATOM 2236 C CA . TYR A 1 274 ? 46.532 44.455 40.070 1.00 20.34 271 TYR A CA 1
ATOM 2237 C C . TYR A 1 274 ? 47.678 45.061 39.284 1.00 20.73 271 TYR A C 1
ATOM 2238 O O . TYR A 1 274 ? 48.828 44.776 39.563 1.00 19.50 271 TYR A O 1
ATOM 2247 N N . ILE A 1 275 ? 47.361 45.894 38.288 1.00 20.60 272 ILE A N 1
ATOM 2248 C CA . ILE A 1 275 ? 48.409 46.525 37.485 1.00 22.43 272 ILE A CA 1
ATOM 2249 C C . ILE A 1 275 ? 49.270 47.431 38.360 1.00 20.26 272 ILE A C 1
ATOM 2250 O O . ILE A 1 275 ? 50.485 47.371 38.295 1.00 22.48 272 ILE A O 1
ATOM 2255 N N . THR A 1 276 ? 48.635 48.263 39.183 1.00 21.38 273 THR A N 1
ATOM 2256 C CA . THR A 1 276 ? 49.392 49.169 40.040 1.00 22.71 273 THR A CA 1
ATOM 2257 C C . THR A 1 276 ? 50.315 48.401 40.978 1.00 21.34 273 THR A C 1
ATOM 2258 O O . THR A 1 276 ? 51.495 48.765 41.164 1.00 21.31 273 THR A O 1
ATOM 2262 N N . ALA A 1 277 ? 49.786 47.327 41.565 1.00 21.04 274 ALA A N 1
ATOM 2263 C CA . ALA A 1 277 ? 50.585 46.502 42.467 1.00 20.16 274 ALA A CA 1
ATOM 2264 C C . ALA A 1 277 ? 51.771 45.848 41.736 1.00 19.55 274 ALA A C 1
ATOM 2265 O O . ALA A 1 277 ? 52.854 45.729 42.295 1.00 20.61 274 ALA A O 1
ATOM 2267 N N . LEU A 1 278 ? 51.534 45.354 40.519 1.00 20.23 275 LEU A N 1
ATOM 2268 C CA . LEU A 1 278 ? 52.632 44.786 39.719 1.00 20.48 275 LEU A CA 1
ATOM 2269 C C . LEU A 1 278 ? 53.682 45.822 39.400 1.00 22.08 275 LEU A C 1
ATOM 2270 O O . LEU A 1 278 ? 54.879 45.541 39.462 1.00 20.71 275 LEU A O 1
ATOM 2275 N N . GLU A 1 279 ? 53.235 47.023 39.045 1.00 20.89 276 GLU A N 1
ATOM 2276 C CA . GLU A 1 279 ? 54.178 48.109 38.726 1.00 23.78 276 GLU A CA 1
ATOM 2277 C C . GLU A 1 279 ? 55.114 48.403 39.895 1.00 25.31 276 GLU A C 1
ATOM 2278 O O . GLU A 1 279 ? 56.328 48.560 39.708 1.00 25.70 276 GLU A O 1
ATOM 2284 N N . GLU A 1 280 ? 54.555 48.434 41.098 1.00 25.74 277 GLU A N 1
ATOM 2285 C CA . GLU A 1 280 ? 55.321 48.670 42.310 1.00 27.18 277 GLU A CA 1
ATOM 2286 C C . GLU A 1 280 ? 56.304 47.534 42.568 1.00 27.20 277 GLU A C 1
ATOM 2287 O O . GLU A 1 280 ? 57.453 47.777 42.935 1.00 29.67 277 GLU A O 1
ATOM 2293 N N . ALA A 1 281 ? 55.843 46.297 42.399 1.00 24.89 278 ALA A N 1
ATOM 2294 C CA . ALA A 1 281 ? 56.682 45.130 42.670 1.00 23.22 278 ALA A CA 1
ATOM 2295 C C . ALA A 1 281 ? 57.830 44.985 41.690 1.00 24.87 278 ALA A C 1
ATOM 2296 O O . ALA A 1 281 ? 58.909 44.542 42.062 1.00 24.07 278 ALA A O 1
ATOM 2298 N N . LEU A 1 282 ? 57.572 45.331 40.439 1.00 23.07 279 LEU A N 1
ATOM 2299 C CA . LEU A 1 282 ? 58.577 45.221 39.370 1.00 26.03 279 LEU A CA 1
ATOM 2300 C C . LEU A 1 282 ? 59.406 46.482 39.191 1.00 30.08 279 LEU A C 1
ATOM 2301 O O . LEU A 1 282 ? 60.396 46.469 38.436 1.00 33.83 279 LEU A O 1
ATOM 2306 N N . GLY A 1 283 ? 58.999 47.562 39.860 1.00 31.65 280 GLY A N 1
ATOM 2307 C CA . GLY A 1 283 ? 59.725 48.833 39.820 1.00 35.27 280 GLY A CA 1
ATOM 2308 C C . GLY A 1 283 ? 59.684 49.558 38.494 1.00 37.18 280 GLY A C 1
ATOM 2309 O O . GLY A 1 283 ? 60.604 50.317 38.174 1.00 41.03 280 GLY A O 1
ATOM 2318 N N A GLU A 1 285 ? 56.796 51.093 35.095 0.50 39.89 282 GLU A N 1
ATOM 2319 N N B GLU A 1 285 ? 56.803 51.098 35.097 0.50 38.73 282 GLU A N 1
ATOM 2320 C CA A GLU A 1 285 ? 55.452 51.497 34.701 0.50 39.19 282 GLU A CA 1
ATOM 2321 C CA B GLU A 1 285 ? 55.465 51.482 34.680 0.50 37.34 282 GLU A CA 1
ATOM 2322 C C A GLU A 1 285 ? 55.048 50.771 33.419 0.50 37.54 282 GLU A C 1
ATOM 2323 C C B GLU A 1 285 ? 55.085 50.674 33.454 0.50 36.39 282 GLU A C 1
ATOM 2324 O O A GLU A 1 285 ? 55.812 50.726 32.457 0.50 41.65 282 GLU A O 1
ATOM 2325 O O B GLU A 1 285 ? 55.905 50.472 32.560 0.50 40.15 282 GLU A O 1
ATOM 2336 N N . ALA A 1 286 ? 53.846 50.199 33.423 1.00 35.21 283 ALA A N 1
ATOM 2337 C CA . ALA A 1 286 ? 53.335 49.448 32.288 1.00 33.26 283 ALA A CA 1
ATOM 2338 C C . ALA A 1 286 ? 52.827 50.386 31.197 1.00 34.93 283 ALA A C 1
ATOM 2339 O O . ALA A 1 286 ? 52.261 51.442 31.496 1.00 32.09 283 ALA A O 1
ATOM 2341 N N . GLN A 1 287 ? 53.050 49.993 29.940 1.00 35.19 284 GLN A N 1
ATOM 2342 C CA . GLN A 1 287 ? 52.509 50.693 28.779 1.00 34.09 284 GLN A CA 1
ATOM 2343 C C . GLN A 1 287 ? 51.058 50.266 28.666 1.00 32.63 284 GLN A C 1
ATOM 2344 O O . GLN A 1 287 ? 50.762 49.069 28.709 1.00 34.33 284 GLN A O 1
ATOM 2350 N N . LYS A 1 288 ? 50.150 51.224 28.515 1.00 28.04 285 LYS A N 1
ATOM 2351 C CA . LYS A 1 288 ? 48.731 50.936 28.456 1.00 27.65 285 LYS A CA 1
ATOM 2352 C C . LYS A 1 288 ? 48.069 51.495 27.205 1.00 29.30 285 LYS A C 1
ATOM 2353 O O . LYS A 1 288 ? 48.432 52.587 26.735 1.00 31.97 285 LYS A O 1
ATOM 2359 N N . ASN A 1 289 ? 47.122 50.734 26.657 1.00 30.87 286 ASN A N 1
ATOM 2360 C CA . ASN A 1 289 ? 46.273 51.169 25.543 1.00 34.40 286 ASN A CA 1
ATOM 2361 C C . ASN A 1 289 ? 44.853 51.254 26.107 1.00 31.02 286 ASN A C 1
ATOM 2362 O O . ASN A 1 289 ? 44.284 50.249 26.526 1.00 29.19 286 ASN A O 1
ATOM 2383 N N . PRO A 1 292 ? 38.257 52.271 24.100 1.00 48.39 289 PRO A N 1
ATOM 2384 C CA . PRO A 1 292 ? 37.069 53.117 24.266 1.00 48.82 289 PRO A CA 1
ATOM 2385 C C . PRO A 1 292 ? 35.832 52.311 24.652 1.00 48.92 289 PRO A C 1
ATOM 2386 O O . PRO A 1 292 ? 35.684 51.160 24.233 1.00 49.83 289 PRO A O 1
ATOM 2390 N N . ILE A 1 293 ? 34.959 52.919 25.453 1.00 50.59 290 ILE A N 1
ATOM 2391 C CA . ILE A 1 293 ? 33.750 52.249 25.930 1.00 48.63 290 ILE A CA 1
ATOM 2392 C C . ILE A 1 293 ? 32.687 52.200 24.831 1.00 50.11 290 ILE A C 1
ATOM 2393 O O . ILE A 1 293 ? 32.160 51.128 24.523 1.00 52.73 290 ILE A O 1
ATOM 2398 N N . THR A 1 301 ? 30.460 43.229 36.429 1.00 42.24 298 THR A N 1
ATOM 2399 C CA . THR A 1 301 ? 30.418 41.772 36.494 1.00 42.20 298 THR A CA 1
ATOM 2400 C C . THR A 1 301 ? 30.671 41.265 37.909 1.00 39.19 298 THR A C 1
ATOM 2401 O O . THR A 1 301 ? 31.442 41.870 38.659 1.00 40.23 298 THR A O 1
ATOM 2405 N N . SER A 1 302 ? 30.031 40.144 38.252 1.00 34.21 299 SER A N 1
ATOM 2406 C CA . SER A 1 302 ? 30.180 39.511 39.574 1.00 31.47 299 SER A CA 1
ATOM 2407 C C . SER A 1 302 ? 29.616 38.093 39.578 1.00 29.13 299 SER A C 1
ATOM 2408 O O . SER A 1 302 ? 28.800 37.731 38.729 1.00 26.44 299 SER A O 1
ATOM 2411 N N . ALA A 1 303 ? 30.067 37.299 40.53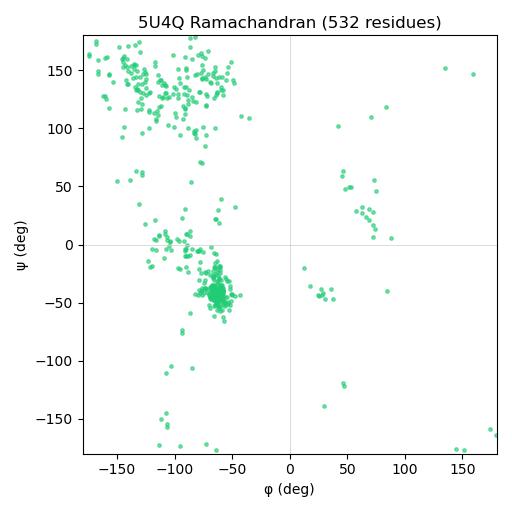9 1.00 28.48 300 ALA A N 1
ATOM 2412 C CA . ALA A 1 303 ? 29.669 35.897 40.656 1.00 27.06 300 ALA A CA 1
ATOM 2413 C C . ALA A 1 303 ? 29.299 35.518 42.072 1.00 22.73 300 ALA A C 1
ATOM 2414 O O . ALA A 1 303 ? 29.905 36.002 43.049 1.00 24.76 300 ALA A O 1
ATOM 2416 N N . ASP A 1 304 ? 28.309 34.646 42.190 1.00 20.11 301 ASP A N 1
ATOM 2417 C CA . ASP A 1 304 ? 27.830 34.166 43.487 1.00 18.80 301 ASP A CA 1
ATOM 2418 C C . ASP A 1 304 ? 28.555 32.867 43.889 1.00 20.92 301 ASP A C 1
ATOM 2419 O O . ASP A 1 304 ? 28.455 31.842 43.192 1.00 19.64 301 ASP A O 1
ATOM 2424 N N . THR A 1 305 ? 29.258 32.918 45.017 1.00 22.16 302 THR A N 1
ATOM 2425 C CA . THR A 1 305 ? 29.932 31.732 45.547 1.00 24.10 302 THR A CA 1
ATOM 2426 C C . THR A 1 305 ? 29.395 31.293 46.918 1.00 24.42 302 THR A C 1
ATOM 2427 O O . THR A 1 305 ? 30.079 30.540 47.647 1.00 24.41 302 THR A O 1
ATOM 2431 N N . GLN A 1 306 ? 28.169 31.700 47.265 1.00 24.82 303 GLN A N 1
ATOM 2432 C CA . GLN A 1 306 ? 27.539 31.242 48.524 1.00 25.19 303 GLN A CA 1
ATOM 2433 C C . GLN A 1 306 ? 27.418 29.707 48.636 1.00 24.15 303 GLN A C 1
ATOM 2434 O O . GLN A 1 306 ? 27.607 29.146 49.728 1.00 23.16 303 GLN A O 1
ATOM 2440 N N . PRO A 1 307 ? 27.081 29.021 47.524 1.00 20.24 304 PRO A N 1
ATOM 2441 C CA . PRO A 1 307 ? 26.939 27.600 47.709 1.00 20.81 304 PRO A CA 1
ATOM 2442 C C . PRO A 1 307 ? 28.259 26.934 48.153 1.00 20.16 304 PRO A C 1
ATOM 2443 O O . PRO A 1 307 ? 28.219 26.044 49.023 1.00 21.51 304 PRO A O 1
ATOM 2447 N N . LEU A 1 308 ? 29.405 27.365 47.614 1.00 20.82 305 LEU A N 1
ATOM 2448 C CA . LEU A 1 308 ? 30.675 26.715 47.996 1.00 21.65 305 LEU A CA 1
ATOM 2449 C C . LEU A 1 308 ? 31.071 27.129 49.422 1.00 22.48 305 LEU A C 1
ATOM 2450 O O . LEU A 1 308 ? 31.667 26.327 50.161 1.00 23.71 305 LEU A O 1
ATOM 2455 N N . TYR A 1 309 ? 30.686 28.347 49.831 1.00 22.26 306 TYR A N 1
ATOM 2456 C CA . TYR A 1 309 ? 30.898 28.785 51.223 1.00 22.12 306 TYR A CA 1
ATOM 2457 C C . TYR A 1 309 ? 30.074 27.947 52.182 1.00 22.34 306 TYR A C 1
ATOM 2458 O O . TYR A 1 309 ? 30.578 27.520 53.204 1.00 23.38 306 TYR A O 1
ATOM 2467 N N . ASP A 1 310 ? 28.802 27.722 51.886 1.00 22.60 307 ASP A N 1
ATOM 2468 C CA . ASP A 1 310 ? 27.992 26.882 52.755 1.00 24.86 307 ASP A CA 1
ATOM 2469 C C . ASP A 1 310 ? 28.509 25.433 52.743 1.00 23.57 307 ASP A C 1
ATOM 2470 O O . ASP A 1 310 ? 28.387 24.730 53.741 1.00 27.56 307 ASP A O 1
ATOM 2475 N N . LEU A 1 311 ? 29.158 25.014 51.653 1.00 22.34 308 LEU A N 1
ATOM 2476 C CA . LEU A 1 311 ? 29.596 23.622 51.561 1.00 21.83 308 LEU A CA 1
ATOM 2477 C C . LEU A 1 311 ? 30.897 23.285 52.299 1.00 22.40 308 LEU A C 1
ATOM 2478 O O . LEU A 1 311 ? 30.913 22.327 53.091 1.00 23.25 308 LEU A O 1
ATOM 2483 N N A VAL A 1 312 ? 31.996 23.991 51.985 0.50 21.71 309 VAL A N 1
ATOM 2484 N N B VAL A 1 312 ? 31.925 24.101 52.099 0.50 19.92 309 VAL A N 1
ATOM 2485 C CA A VAL A 1 312 ? 33.341 23.660 52.541 0.50 22.02 309 VAL A CA 1
ATOM 2486 C CA B VAL A 1 312 ? 33.229 23.852 52.693 0.50 20.03 309 VAL A CA 1
ATOM 2487 C C A VAL A 1 312 ? 33.825 24.542 53.706 0.50 23.95 309 VAL A C 1
ATOM 2488 C C B VAL A 1 312 ? 33.830 25.087 53.366 0.50 21.28 309 VAL A C 1
ATOM 2489 O O A VAL A 1 312 ? 34.884 24.284 54.273 0.50 23.37 309 VAL A O 1
ATOM 2490 O O B VAL A 1 312 ? 35.031 25.122 53.623 0.50 23.99 309 VAL A O 1
ATOM 2497 N N A GLY A 1 313 ? 33.064 25.571 54.055 0.50 23.75 310 GLY A N 1
ATOM 2498 N N B GLY A 1 313 ? 32.994 26.079 53.664 0.50 20.59 310 GLY A N 1
ATOM 2499 C CA A GLY A 1 313 ? 33.432 26.425 55.186 0.50 25.31 310 GLY A CA 1
ATOM 2500 C CA B GLY A 1 313 ? 33.463 27.308 54.332 0.50 20.74 310 GLY A CA 1
ATOM 2501 C C A GLY A 1 313 ? 34.792 27.084 55.042 0.50 25.93 310 GLY A C 1
ATOM 2502 C C B GLY A 1 313 ? 34.348 28.144 53.436 0.50 22.01 310 GLY A C 1
ATOM 2503 O O A GLY A 1 313 ? 35.587 27.114 55.990 0.50 26.61 310 GLY A O 1
ATOM 2504 O O B GLY A 1 313 ? 35.095 29.004 53.903 0.50 24.12 310 GLY A O 1
ATOM 2505 N N A PHE A 1 314 ? 35.059 27.615 53.853 0.50 23.93 311 PHE A N 1
ATOM 2506 N N B PHE A 1 314 ? 34.241 27.907 52.135 0.50 22.42 311 PHE A N 1
ATOM 2507 C CA A PHE A 1 314 ? 36.319 28.328 53.570 0.50 23.85 311 PHE A CA 1
ATOM 2508 C CA B PHE A 1 314 ? 35.052 28.604 51.141 0.50 23.85 311 PHE A CA 1
ATOM 2509 C C A PHE A 1 314 ? 36.105 29.358 52.470 0.50 23.29 311 PHE A C 1
ATOM 2510 C C B PHE A 1 314 ? 35.000 30.115 51.183 0.50 23.09 311 PHE A C 1
ATOM 2511 O O A PHE A 1 314 ? 35.433 29.081 51.479 0.50 24.05 311 PHE A O 1
ATOM 2512 O O B PHE A 1 314 ? 33.972 30.725 50.888 0.50 24.92 311 PHE A O 1
ATOM 2527 N N A LYS A 1 315 ? 36.682 30.548 52.643 0.50 23.04 312 LYS A N 1
ATOM 2528 N N B LYS A 1 315 ? 36.132 30.711 51.531 0.50 24.25 312 LYS A N 1
ATOM 2529 C CA A LYS A 1 315 ? 36.611 31.605 51.630 0.50 24.09 312 LYS A CA 1
ATOM 2530 C CA B LYS A 1 315 ? 36.276 32.136 51.495 0.50 27.98 312 LYS A CA 1
ATOM 2531 C C A LYS A 1 315 ? 38.040 32.077 51.305 0.50 22.17 312 LYS A C 1
ATOM 2532 C C B LYS A 1 315 ? 37.783 32.439 51.374 0.50 25.65 312 LYS A C 1
ATOM 2533 O O A LYS A 1 315 ? 38.954 31.849 52.104 0.50 22.01 312 LYS A O 1
ATOM 2534 O O B LYS A 1 315 ? 38.526 32.346 52.351 0.50 27.74 312 LYS A O 1
ATOM 2545 N N . PRO A 1 316 ? 38.231 32.752 50.154 1.00 24.43 313 PRO A N 1
ATOM 2546 C CA . PRO A 1 316 ? 39.634 33.126 49.859 1.00 22.06 313 PRO A CA 1
ATOM 2547 C C . PRO A 1 316 ? 40.191 34.109 50.881 1.00 24.16 313 PRO A C 1
ATOM 2548 O O . PRO A 1 316 ? 39.485 35.021 51.304 1.00 25.72 313 PRO A O 1
ATOM 2552 N N . GLN A 1 317 ? 41.421 33.881 51.300 1.00 19.04 314 GLN A N 1
ATOM 2553 C CA . GLN A 1 317 ? 42.050 34.711 52.316 1.00 23.00 314 GLN A CA 1
ATOM 2554 C C . GLN A 1 317 ? 43.164 35.614 51.782 1.00 19.37 314 GLN A C 1
ATOM 2555 O O . GLN A 1 317 ? 43.616 36.494 52.516 1.00 21.99 314 GLN A O 1
ATOM 2561 N N . THR A 1 318 ? 43.620 35.409 50.545 1.00 17.09 315 THR A N 1
ATOM 2562 C CA . THR A 1 318 ? 44.793 36.129 50.060 1.00 16.44 315 THR A CA 1
ATOM 2563 C C . THR A 1 318 ? 44.442 37.456 49.438 1.00 16.48 315 THR A C 1
ATOM 2564 O O . THR A 1 318 ? 43.620 37.513 48.525 1.00 18.03 315 THR A O 1
ATOM 2568 N N . SER A 1 319 ? 45.045 38.532 49.949 1.00 16.53 316 SER A N 1
ATOM 2569 C CA . SER A 1 319 ? 44.840 39.851 49.363 1.00 17.85 316 SER A CA 1
ATOM 2570 C C . SER A 1 319 ? 45.576 39.977 48.042 1.00 17.23 316 SER A C 1
ATOM 2571 O O . SER A 1 319 ? 46.524 39.252 47.764 1.00 16.96 316 SER A O 1
ATOM 2574 N N . VAL A 1 320 ? 45.152 40.940 47.250 1.00 17.98 317 VAL A N 1
ATOM 2575 C CA . VAL A 1 320 ? 45.860 41.278 46.013 1.00 18.24 317 VAL A CA 1
ATOM 2576 C C . VAL A 1 320 ? 47.316 41.677 46.335 1.00 18.12 317 VAL A C 1
ATOM 2577 O O . VAL A 1 320 ? 48.247 41.287 45.611 1.00 17.15 317 VAL A O 1
ATOM 2581 N N . LYS A 1 321 ? 47.494 42.467 47.393 1.00 19.33 318 LYS A N 1
ATOM 2582 C CA . LYS A 1 321 ? 48.813 42.942 47.806 1.00 20.64 318 LYS A CA 1
ATOM 2583 C C . LYS A 1 321 ? 49.763 41.756 47.970 1.00 19.75 318 LYS A C 1
ATOM 2584 O O . LYS A 1 321 ? 50.837 41.712 47.371 1.00 18.60 318 LYS A O 1
ATOM 2590 N N . ASP A 1 322 ? 49.326 40.761 48.715 1.00 16.51 319 ASP A N 1
ATOM 2591 C CA . ASP A 1 322 ? 50.150 39.593 48.951 1.00 17.17 319 ASP A CA 1
ATOM 2592 C C . ASP A 1 322 ? 50.247 38.674 47.744 1.00 15.67 319 ASP A C 1
ATOM 2593 O O . ASP A 1 322 ? 51.327 38.133 47.462 1.00 15.27 319 ASP A O 1
ATOM 2598 N N . GLY A 1 323 ? 49.128 38.463 47.049 1.00 14.56 320 GLY A N 1
ATOM 2599 C CA . GLY A 1 323 ? 49.130 37.596 45.877 1.00 14.26 320 GLY A CA 1
ATOM 2600 C C . GLY A 1 323 ? 50.097 38.069 44.800 1.00 13.73 320 GLY A C 1
ATOM 2601 O O . GLY A 1 323 ? 50.834 37.295 44.201 1.00 15.69 320 GLY A O 1
ATOM 2602 N N . VAL A 1 324 ? 50.097 39.381 44.564 1.00 13.80 321 VAL A N 1
ATOM 2603 C CA . VAL A 1 324 ? 50.988 39.967 43.573 1.00 14.11 321 VAL A CA 1
ATOM 2604 C C . VAL A 1 324 ? 52.448 39.810 44.001 1.00 14.91 321 VAL A C 1
ATOM 2605 O O . VAL A 1 324 ? 53.289 39.430 43.186 1.00 15.35 321 VAL A O 1
ATOM 2609 N N . LYS A 1 325 ? 52.739 40.092 45.272 1.00 14.66 322 LYS A N 1
ATOM 2610 C CA . LYS A 1 325 ? 54.105 39.907 45.788 1.00 15.46 322 LYS A CA 1
ATOM 2611 C C . LYS A 1 325 ? 54.542 38.436 45.648 1.00 14.31 322 LYS A C 1
ATOM 2612 O O . LYS A 1 325 ? 55.686 38.159 45.257 1.00 15.58 322 LYS A O 1
ATOM 2618 N N . ASN A 1 326 ? 53.632 37.506 45.935 1.00 14.26 323 ASN A N 1
ATOM 2619 C CA . ASN A 1 326 ? 53.947 36.072 45.817 1.00 14.22 323 ASN A CA 1
ATOM 2620 C C . ASN A 1 326 ? 54.286 35.712 44.374 1.00 13.75 323 ASN A C 1
ATOM 2621 O O . ASN A 1 326 ? 55.263 34.984 44.082 1.00 14.75 323 ASN A O 1
ATOM 2626 N N . PHE A 1 327 ? 53.504 36.248 43.442 1.00 13.49 324 PHE A N 1
ATOM 2627 C CA . PHE A 1 327 ? 53.746 35.987 42.054 1.00 13.93 324 PHE A CA 1
ATOM 2628 C C . PHE A 1 327 ? 55.116 36.491 41.614 1.00 13.83 324 PHE A C 1
ATOM 2629 O O . PHE A 1 327 ? 55.877 35.793 40.952 1.00 15.46 324 PHE A O 1
ATOM 2637 N N . VAL A 1 328 ? 55.408 37.736 41.971 1.00 15.00 325 VAL A N 1
ATOM 2638 C CA . VAL A 1 328 ? 56.663 38.369 41.528 1.00 15.08 325 VAL A CA 1
ATOM 2639 C C . VAL A 1 328 ? 57.883 37.666 42.125 1.00 14.29 325 VAL A C 1
ATOM 2640 O O . VAL A 1 328 ? 58.873 37.463 41.435 1.00 16.23 325 VAL A O 1
ATOM 2644 N N . ASP A 1 329 ? 57.777 37.266 43.381 1.00 15.13 326 ASP A N 1
ATOM 2645 C CA . ASP A 1 329 ? 58.837 36.474 44.029 1.00 14.86 326 ASP A CA 1
ATOM 2646 C C . ASP A 1 329 ? 59.117 35.204 43.236 1.00 16.66 326 ASP A C 1
ATOM 2647 O O . ASP A 1 329 ? 60.266 34.877 42.950 1.00 17.80 326 ASP A O 1
ATOM 2652 N N . TRP A 1 330 ? 58.054 34.517 42.819 1.00 14.76 327 TRP A N 1
ATOM 2653 C CA . TRP A 1 330 ? 58.224 33.322 42.003 1.00 15.45 327 TRP A CA 1
ATOM 2654 C C . TRP A 1 330 ? 58.855 33.658 40.650 1.00 15.59 327 TRP A C 1
ATOM 2655 O O . TRP A 1 330 ? 59.837 33.044 40.231 1.00 16.68 327 TRP A O 1
ATOM 2666 N N . TYR A 1 331 ? 58.295 34.641 39.967 1.00 14.88 328 TYR A N 1
ATOM 2667 C CA . TYR A 1 331 ? 58.722 34.986 38.612 1.00 15.39 328 TYR A CA 1
ATOM 2668 C C . TYR A 1 331 ? 60.226 35.360 38.568 1.00 15.81 328 TYR A C 1
ATOM 2669 O O . TYR A 1 331 ? 60.959 34.878 37.715 1.00 17.29 328 TYR A O 1
ATOM 2678 N N . LYS A 1 332 ? 60.641 36.213 39.494 1.00 17.48 329 LYS A N 1
ATOM 2679 C CA . LYS A 1 332 ? 62.036 36.692 39.494 1.00 19.98 329 LYS A CA 1
ATOM 2680 C C . LYS A 1 332 ? 63.017 35.579 39.696 1.00 21.05 329 LYS A C 1
ATOM 2681 O O . LYS A 1 332 ? 64.087 35.549 39.048 1.00 24.36 329 LYS A O 1
ATOM 2687 N N . ASP A 1 333 ? 62.679 34.679 40.603 1.00 18.74 330 ASP A N 1
ATOM 2688 C CA . ASP A 1 333 ? 63.522 33.543 40.898 1.00 21.87 330 ASP A CA 1
ATOM 2689 C C . ASP A 1 333 ? 63.544 32.562 39.738 1.00 22.73 330 ASP A C 1
ATOM 2690 O O . ASP A 1 333 ? 64.613 32.113 39.326 1.00 22.94 330 ASP A O 1
ATOM 2695 N N . TYR A 1 334 ? 62.375 32.242 39.186 1.00 19.38 331 TYR A N 1
ATOM 2696 C CA . TYR A 1 334 ? 62.318 31.241 38.116 1.00 19.92 331 TYR A CA 1
ATOM 2697 C C . TYR A 1 334 ? 63.032 31.715 36.864 1.00 21.30 331 TYR A C 1
ATOM 2698 O O . TYR A 1 334 ? 63.763 30.926 36.228 1.00 23.41 331 TYR A O 1
ATOM 2707 N N . TYR A 1 335 ? 62.829 32.986 36.510 1.00 19.52 332 TYR A N 1
ATOM 2708 C CA . TYR A 1 335 ? 63.424 33.573 35.300 1.00 22.26 332 TYR A CA 1
ATOM 2709 C C . TYR A 1 335 ? 64.770 34.240 35.546 1.00 27.06 332 TYR A C 1
ATOM 2710 O O . TYR A 1 335 ? 65.358 34.804 34.612 1.00 33.01 332 TYR A O 1
ATOM 2719 N N . GLN A 1 336 ? 65.256 34.158 36.773 1.00 28.67 333 GLN A N 1
ATOM 2720 C CA . GLN A 1 336 ? 66.563 34.718 37.123 1.00 35.09 333 GLN A CA 1
ATOM 2721 C C . GLN A 1 336 ? 66.690 36.174 36.680 1.00 37.78 333 GLN A C 1
ATOM 2722 O O . GLN A 1 336 ? 67.675 36.582 36.031 1.00 37.68 333 GLN A O 1
ATOM 2728 N N . ILE A 1 337 ? 65.671 36.943 37.046 1.00 39.43 334 ILE A N 1
ATOM 2729 C CA . ILE A 1 337 ? 65.594 38.364 36.778 1.00 43.77 334 ILE A CA 1
ATOM 2730 C C . ILE A 1 337 ? 66.424 39.030 37.862 1.00 47.46 334 ILE A C 1
ATOM 2731 O O . ILE A 1 337 ? 66.933 40.136 37.694 1.00 45.76 334 ILE A O 1
ATOM 2737 N N . ALA B 1 3 ? 20.470 25.504 -9.963 1.00 45.91 0 ALA B N 1
ATOM 2738 C CA . ALA B 1 3 ? 19.659 24.967 -8.828 1.00 42.45 0 ALA B CA 1
ATOM 2739 C C . ALA B 1 3 ? 20.427 25.086 -7.505 1.00 39.99 0 ALA B C 1
ATOM 2740 O O . ALA B 1 3 ? 21.646 25.225 -7.504 1.00 43.95 0 ALA B O 1
ATOM 2750 N N . LYS B 1 5 ? 22.057 23.719 -4.021 1.00 26.19 2 LYS B N 1
ATOM 2751 C CA . LYS B 1 5 ? 22.780 22.474 -3.687 1.00 25.41 2 LYS B CA 1
ATOM 2752 C C . LYS B 1 5 ? 22.673 22.209 -2.182 1.00 24.79 2 LYS B C 1
ATOM 2753 O O . LYS B 1 5 ? 23.168 23.004 -1.381 1.00 25.73 2 LYS B O 1
ATOM 2759 N N . PHE B 1 6 ? 22.052 21.089 -1.843 1.00 23.38 3 PHE B N 1
ATOM 2760 C CA . PHE B 1 6 ? 21.821 20.665 -0.458 1.00 22.69 3 PHE B CA 1
ATOM 2761 C C . PHE B 1 6 ? 22.690 19.472 -0.127 1.00 22.64 3 PHE B C 1
ATOM 2762 O O . PHE B 1 6 ? 22.813 18.558 -0.938 1.00 22.44 3 PHE B O 1
ATOM 2770 N N . LEU B 1 7 ? 23.262 19.477 1.083 1.00 20.87 4 LEU B N 1
ATOM 2771 C CA . LEU B 1 7 ? 23.932 18.308 1.644 1.00 19.87 4 LEU B CA 1
ATOM 2772 C C . LEU B 1 7 ? 22.917 17.641 2.551 1.00 19.21 4 LEU B C 1
ATOM 2773 O O . LEU B 1 7 ? 22.343 18.303 3.436 1.00 19.71 4 LEU B O 1
ATOM 2778 N N . VAL B 1 8 ? 22.669 16.355 2.342 1.00 19.07 5 VAL B N 1
ATOM 2779 C CA . VAL B 1 8 ? 21.834 15.564 3.256 1.00 18.45 5 VAL B CA 1
ATOM 2780 C C . VAL B 1 8 ? 22.774 14.514 3.877 1.00 19.10 5 VAL B C 1
ATOM 2781 O O . VAL B 1 8 ? 23.261 13.629 3.184 1.00 18.68 5 VAL B O 1
ATOM 2785 N N . THR B 1 9 ? 23.058 14.620 5.187 1.00 17.00 6 THR B N 1
ATOM 2786 C CA . THR B 1 9 ? 23.905 13.615 5.838 1.00 17.04 6 THR B CA 1
ATOM 2787 C C . THR B 1 9 ? 23.005 12.516 6.354 1.00 17.29 6 THR B C 1
ATOM 2788 O O . THR B 1 9 ? 21.828 12.759 6.678 1.00 18.18 6 THR B O 1
ATOM 2792 N N . GLY B 1 10 ? 23.535 11.294 6.447 1.00 17.01 7 GLY B N 1
ATOM 2793 C CA . GLY B 1 10 ? 22.704 10.160 6.844 1.00 17.76 7 GLY B CA 1
ATOM 2794 C C . GLY B 1 10 ? 21.684 9.830 5.763 1.00 18.56 7 GLY B C 1
ATOM 2795 O O . GLY B 1 10 ? 20.608 9.346 6.042 1.00 19.02 7 GLY B O 1
ATOM 2796 N N . ALA B 1 11 ? 22.047 10.085 4.504 1.00 18.88 8 ALA B N 1
ATOM 2797 C CA . ALA B 1 11 ? 21.125 9.917 3.395 1.00 19.72 8 ALA B CA 1
ATOM 2798 C C . ALA B 1 11 ? 20.664 8.491 3.138 1.00 17.77 8 ALA B C 1
ATOM 2799 O O . ALA B 1 11 ? 19.652 8.311 2.466 1.00 19.45 8 ALA B O 1
ATOM 2801 N N . ALA B 1 12 ? 21.388 7.492 3.640 1.00 18.25 9 ALA B N 1
ATOM 2802 C CA . ALA B 1 12 ? 20.943 6.112 3.471 1.00 18.32 9 ALA B CA 1
ATOM 2803 C C . ALA B 1 12 ? 20.066 5.665 4.630 1.00 18.97 9 ALA B C 1
ATOM 2804 O O . ALA B 1 12 ? 19.550 4.555 4.618 1.00 18.63 9 ALA B O 1
ATOM 2806 N N . GLY B 1 13 ? 19.948 6.518 5.635 1.00 19.57 10 GLY B N 1
ATOM 2807 C CA . GLY B 1 13 ? 19.150 6.210 6.800 1.00 18.89 10 GLY B CA 1
ATOM 2808 C C . GLY B 1 13 ? 17.690 6.503 6.547 1.00 19.22 10 GLY B C 1
ATOM 2809 O O . GLY B 1 13 ? 17.301 6.992 5.477 1.00 21.09 10 GLY B O 1
ATOM 2810 N N . PHE B 1 14 ? 16.870 6.220 7.553 1.00 19.12 11 PHE B N 1
ATOM 2811 C CA . PHE B 1 14 ? 15.415 6.376 7.436 1.00 20.52 11 PHE B CA 1
ATOM 2812 C C . PHE B 1 14 ? 14.960 7.779 7.075 1.00 21.36 11 PHE B C 1
ATOM 2813 O O . PHE B 1 14 ? 14.350 7.975 6.010 1.00 23.10 11 PHE B O 1
ATOM 2821 N N . ILE B 1 15 ? 15.235 8.760 7.926 1.00 19.04 12 ILE B N 1
ATOM 2822 C CA . ILE B 1 15 ? 14.763 10.109 7.648 1.00 20.05 12 ILE B CA 1
ATOM 2823 C C . ILE B 1 15 ? 15.532 10.772 6.509 1.00 20.54 12 ILE B C 1
ATOM 2824 O O . ILE B 1 15 ? 14.919 11.462 5.660 1.00 20.42 12 ILE B O 1
ATOM 2829 N N . GLY B 1 16 ? 16.843 10.532 6.461 1.00 19.84 13 GLY B N 1
ATOM 2830 C CA . GLY B 1 16 ? 17.711 11.092 5.417 1.00 19.89 13 GLY B CA 1
ATOM 2831 C C . GLY B 1 16 ? 17.269 10.665 4.036 1.00 20.33 13 GLY B C 1
ATOM 2832 O O . GLY B 1 16 ? 17.254 11.486 3.103 1.00 20.59 13 GLY B O 1
ATOM 2833 N N . PHE B 1 17 ? 16.924 9.389 3.890 1.00 19.90 14 PHE B N 1
ATOM 2834 C CA . PHE B 1 17 ? 16.436 8.890 2.591 1.00 21.76 14 PHE B CA 1
ATOM 2835 C C . PHE B 1 17 ? 15.224 9.675 2.149 1.00 22.70 14 PHE B C 1
ATOM 2836 O O . PHE B 1 17 ? 15.169 10.176 1.015 1.00 23.38 14 PHE B O 1
ATOM 2844 N N . HIS B 1 18 ? 14.251 9.812 3.040 1.00 24.24 15 HIS B N 1
ATOM 2845 C CA . HIS B 1 18 ? 13.014 10.506 2.675 1.00 25.38 15 HIS B CA 1
ATOM 2846 C C . HIS B 1 18 ? 13.229 11.975 2.377 1.00 23.50 15 HIS B C 1
ATOM 2847 O O . HIS B 1 18 ? 12.603 12.517 1.456 1.00 24.62 15 HIS B O 1
ATOM 2854 N N . ILE B 1 19 ? 14.114 12.629 3.127 1.00 21.22 16 ILE B N 1
ATOM 2855 C CA . ILE B 1 19 ? 14.384 14.041 2.880 1.00 22.16 16 ILE B CA 1
ATOM 2856 C C . ILE B 1 19 ? 15.092 14.204 1.545 1.00 22.77 16 ILE B C 1
ATOM 2857 O O . ILE B 1 19 ? 14.702 15.063 0.758 1.00 23.58 16 ILE B O 1
ATOM 2862 N N . ALA B 1 20 ? 16.118 13.393 1.294 1.00 22.63 17 ALA B N 1
ATOM 2863 C CA . ALA B 1 20 ? 16.854 13.467 0.027 1.00 23.96 17 ALA B CA 1
ATOM 2864 C C . ALA B 1 20 ? 15.896 13.247 -1.142 1.00 25.04 17 ALA B C 1
ATOM 2865 O O . ALA B 1 20 ? 15.928 14.007 -2.117 1.00 24.43 17 ALA B O 1
ATOM 2867 N N . GLN B 1 21 ? 15.044 12.226 -1.013 1.00 25.17 18 GLN B N 1
ATOM 2868 C CA . GLN B 1 21 ? 14.075 11.879 -2.067 1.00 26.76 18 GLN B CA 1
ATOM 2869 C C . GLN B 1 21 ? 13.172 13.060 -2.393 1.00 28.00 18 GLN B C 1
ATOM 2870 O O . GLN B 1 21 ? 12.970 13.388 -3.577 1.00 25.19 18 GLN B O 1
ATOM 2876 N N A ARG B 1 22 ? 12.636 13.698 -1.355 0.50 26.81 19 ARG B N 1
ATOM 2877 N N B ARG B 1 22 ? 12.631 13.698 -1.356 0.50 27.61 19 ARG B N 1
ATOM 2878 C CA A ARG B 1 22 ? 11.757 14.852 -1.533 0.50 27.67 19 ARG B CA 1
ATOM 2879 C CA B ARG B 1 22 ? 11.763 14.858 -1.551 0.50 29.00 19 ARG B CA 1
ATOM 2880 C C A ARG B 1 22 ? 12.461 16.041 -2.168 0.50 27.60 19 ARG B C 1
ATOM 2881 C C B ARG B 1 22 ? 12.491 16.001 -2.222 0.50 28.33 19 ARG B C 1
ATOM 2882 O O A ARG B 1 22 ? 11.894 16.695 -3.043 0.50 29.42 19 ARG B O 1
ATOM 2883 O O B ARG B 1 22 ? 11.976 16.577 -3.181 0.50 30.24 19 ARG B O 1
ATOM 2898 N N . LEU B 1 23 ? 13.684 16.330 -1.728 1.00 27.64 20 LEU B N 1
ATOM 2899 C CA . LEU B 1 23 ? 14.478 17.444 -2.288 1.00 24.54 20 LEU B CA 1
ATOM 2900 C C . LEU B 1 23 ? 14.819 17.209 -3.757 1.00 26.35 20 LEU B C 1
ATOM 2901 O O . LEU B 1 23 ? 14.792 18.145 -4.550 1.00 27.43 20 LEU B O 1
ATOM 2906 N N . LEU B 1 24 ? 15.104 15.957 -4.100 1.00 24.91 21 LEU B N 1
ATOM 2907 C CA . LEU B 1 24 ? 15.387 15.564 -5.479 1.00 26.08 21 LEU B CA 1
ATOM 2908 C C . LEU B 1 24 ? 14.136 15.722 -6.347 1.00 31.43 21 LEU B C 1
ATOM 2909 O O . LEU B 1 24 ? 14.224 16.219 -7.482 1.00 31.35 21 LEU B O 1
ATOM 2914 N N . ASN B 1 25 ? 12.981 15.328 -5.805 1.00 30.18 22 ASN B N 1
ATOM 2915 C CA . ASN B 1 25 ? 11.698 15.460 -6.523 1.00 34.12 22 ASN B CA 1
ATOM 2916 C C . ASN B 1 25 ? 11.295 16.924 -6.726 1.00 35.28 22 ASN B C 1
ATOM 2917 O O . ASN B 1 25 ? 10.525 17.228 -7.650 1.00 37.52 22 ASN B O 1
ATOM 2922 N N . GLU B 1 26 ? 11.820 17.823 -5.885 1.00 34.36 23 GLU B N 1
ATOM 2923 C CA . GLU B 1 26 ? 11.555 19.274 -5.989 1.00 37.11 23 GLU B CA 1
ATOM 2924 C C . GLU B 1 26 ? 12.566 20.009 -6.890 1.00 35.33 23 GLU B C 1
ATOM 2925 O O . GLU B 1 26 ? 12.591 21.245 -6.931 1.00 39.30 23 GLU B O 1
ATOM 2931 N N . GLY B 1 27 ? 13.409 19.255 -7.589 1.00 34.27 24 GLY B N 1
ATOM 2932 C CA . GLY B 1 27 ? 14.361 19.832 -8.541 1.00 33.00 24 GLY B CA 1
ATOM 2933 C C . GLY B 1 27 ? 15.713 20.266 -8.020 1.00 32.95 24 GLY B C 1
ATOM 2934 O O . GLY B 1 27 ? 16.520 20.796 -8.777 1.00 32.26 24 GLY B O 1
ATOM 2935 N N . HIS B 1 28 ? 16.014 20.002 -6.750 1.00 28.55 25 HIS B N 1
ATOM 2936 C CA . HIS B 1 28 ? 17.290 20.458 -6.218 1.00 26.56 25 HIS B CA 1
ATOM 2937 C C . HIS B 1 28 ? 18.450 19.516 -6.490 1.00 24.45 25 HIS B C 1
ATOM 2938 O O . HIS B 1 28 ? 18.259 18.336 -6.759 1.00 24.18 25 HIS B O 1
ATOM 2945 N N . ASN B 1 29 ? 19.657 20.056 -6.411 1.00 23.75 26 ASN B N 1
ATOM 2946 C CA . ASN B 1 29 ? 20.864 19.247 -6.471 1.00 23.99 26 ASN B CA 1
ATOM 2947 C C . ASN B 1 29 ? 21.122 18.743 -5.041 1.00 24.33 26 ASN B C 1
ATOM 2948 O O . ASN B 1 29 ? 21.187 19.548 -4.105 1.00 24.78 26 ASN B O 1
ATOM 2953 N N . VAL B 1 30 ? 21.272 17.431 -4.880 1.00 23.80 27 VAL B N 1
ATOM 2954 C CA . VAL B 1 30 ? 21.512 16.849 -3.560 1.00 23.09 27 VAL B CA 1
ATOM 2955 C C . VAL B 1 30 ? 22.769 15.990 -3.503 1.00 23.74 27 VAL B C 1
ATOM 2956 O O . VAL B 1 30 ? 22.961 15.090 -4.334 1.00 22.28 27 VAL B O 1
ATOM 2960 N N . VAL B 1 31 ? 23.625 16.270 -2.517 1.00 21.21 28 VAL B N 1
ATOM 2961 C CA . VAL B 1 31 ? 24.762 15.435 -2.229 1.00 20.56 28 VAL B CA 1
ATOM 2962 C C . VAL B 1 31 ? 24.398 14.703 -0.941 1.00 21.45 28 VAL B C 1
ATOM 2963 O O . VAL B 1 31 ? 23.996 15.352 0.034 1.00 22.26 28 VAL B O 1
ATOM 2967 N N . GLY B 1 32 ? 24.482 13.380 -0.960 1.00 19.99 29 GLY B N 1
ATOM 2968 C CA . GLY B 1 32 ? 24.204 12.549 0.209 1.00 19.87 29 GLY B CA 1
ATOM 2969 C C . GLY B 1 32 ? 25.475 11.911 0.684 1.00 21.00 29 GLY B C 1
ATOM 2970 O O . GLY B 1 32 ? 26.333 11.538 -0.127 1.00 20.27 29 GLY B O 1
ATOM 2971 N N . ILE B 1 33 ? 25.619 11.815 2.007 1.00 17.93 30 ILE B N 1
ATOM 2972 C CA . ILE B 1 33 ? 26.726 11.100 2.620 1.00 18.17 30 ILE B CA 1
ATOM 2973 C C . ILE B 1 33 ? 26.198 10.192 3.705 1.00 19.58 30 ILE B C 1
ATOM 2974 O O . ILE B 1 33 ? 25.171 10.478 4.339 1.00 19.65 30 ILE B O 1
ATOM 2979 N N . ASP B 1 34 ? 26.890 9.084 3.898 1.00 19.47 31 ASP B N 1
ATOM 2980 C CA . ASP B 1 34 ? 26.527 8.109 4.925 1.00 18.90 31 ASP B CA 1
ATOM 2981 C C . ASP B 1 34 ? 27.713 7.178 5.055 1.00 21.00 31 ASP B C 1
ATOM 2982 O O . ASP B 1 34 ? 28.389 6.928 4.059 1.00 22.45 31 ASP B O 1
ATOM 2987 N N . ASN B 1 35 ? 27.983 6.669 6.247 1.00 18.82 32 ASN B N 1
ATOM 2988 C CA . ASN B 1 35 ? 29.081 5.693 6.395 1.00 20.43 32 ASN B CA 1
ATOM 2989 C C . ASN B 1 35 ? 28.634 4.235 6.294 1.00 20.59 32 ASN B C 1
ATOM 2990 O O . ASN B 1 35 ? 29.474 3.327 6.413 1.00 23.33 32 ASN B O 1
ATOM 3003 N N . ASN B 1 37 ? 27.140 2.270 8.230 1.00 22.83 34 ASN B N 1
ATOM 3004 C CA . ASN B 1 37 ? 27.520 1.443 9.397 1.00 24.80 34 ASN B CA 1
ATOM 3005 C C . ASN B 1 37 ? 26.506 0.332 9.647 1.00 24.61 34 ASN B C 1
ATOM 3006 O O . ASN B 1 37 ? 25.343 0.399 9.218 1.00 24.07 34 ASN B O 1
ATOM 3011 N N . ASP B 1 38 ? 26.948 -0.683 10.381 1.00 23.26 35 ASP B N 1
ATOM 3012 C CA . ASP B 1 38 ? 26.127 -1.864 10.592 1.00 25.81 35 ASP B CA 1
ATOM 3013 C C . ASP B 1 38 ? 25.264 -1.867 11.865 1.00 24.43 35 ASP B C 1
ATOM 3014 O O . ASP B 1 38 ? 24.858 -2.939 12.328 1.00 25.97 35 ASP B O 1
ATOM 3019 N N . TYR B 1 39 ? 24.965 -0.688 12.414 1.00 23.19 36 TYR B N 1
ATOM 3020 C CA . TYR B 1 39 ? 24.108 -0.609 13.611 1.00 25.25 36 TYR B CA 1
ATOM 3021 C C . TYR B 1 39 ? 22.806 -1.388 13.372 1.00 24.91 36 TYR B C 1
ATOM 3022 O O . TYR B 1 39 ? 22.228 -1.976 14.294 1.00 26.41 36 TYR B O 1
ATOM 3031 N N . TYR B 1 40 ? 22.311 -1.346 12.143 1.00 23.49 37 TYR B N 1
ATOM 3032 C CA . TYR B 1 40 ? 21.219 -2.221 11.737 1.00 23.48 37 TYR B CA 1
ATOM 3033 C C . TYR B 1 40 ? 21.521 -2.664 10.311 1.00 23.91 37 TYR B C 1
ATOM 3034 O O . TYR B 1 40 ? 22.480 -2.181 9.711 1.00 22.60 37 TYR B O 1
ATOM 3043 N N . ASP B 1 41 ? 20.731 -3.620 9.826 1.00 25.14 38 ASP B N 1
ATOM 3044 C CA . ASP B 1 41 ? 20.899 -4.240 8.495 1.00 26.79 38 ASP B CA 1
ATOM 3045 C C . ASP B 1 41 ? 21.386 -3.254 7.432 1.00 25.03 38 ASP B C 1
ATOM 3046 O O . ASP B 1 41 ? 20.640 -2.380 7.001 1.00 25.14 38 ASP B O 1
ATOM 3051 N N . VAL B 1 42 ? 22.635 -3.416 7.009 1.00 24.10 39 VAL B N 1
ATOM 3052 C CA . VAL B 1 42 ? 23.230 -2.504 6.041 1.00 24.35 39 VAL B CA 1
ATOM 3053 C C . VAL B 1 42 ? 22.534 -2.625 4.692 1.00 24.94 39 VAL B C 1
ATOM 3054 O O . VAL B 1 42 ? 22.496 -1.642 3.950 1.00 23.94 39 VAL B O 1
ATOM 3058 N N . SER B 1 43 ? 21.968 -3.804 4.393 1.00 24.89 40 SER B N 1
ATOM 3059 C CA . SER B 1 43 ? 21.275 -3.999 3.114 1.00 25.73 40 SER B CA 1
ATOM 3060 C C . SER B 1 43 ? 20.020 -3.145 3.018 1.00 24.29 40 SER B C 1
ATOM 3061 O O . SER B 1 43 ? 19.622 -2.778 1.920 1.00 24.87 40 SER B O 1
ATOM 3064 N N . LEU B 1 44 ? 19.421 -2.796 4.160 1.00 22.35 41 LEU B N 1
ATOM 3065 C CA . LEU B 1 44 ? 18.272 -1.920 4.167 1.00 22.54 41 LEU B CA 1
ATOM 3066 C C . LEU B 1 44 ? 18.734 -0.526 3.777 1.00 23.19 41 LEU B C 1
ATOM 3067 O O . LEU B 1 44 ? 18.081 0.142 3.003 1.00 23.11 41 LEU B O 1
ATOM 3072 N N . LYS B 1 45 ? 19.867 -0.094 4.325 1.00 21.11 42 LYS B N 1
ATOM 3073 C CA . LYS B 1 45 ? 20.416 1.213 3.972 1.00 19.89 42 LYS B CA 1
ATOM 3074 C C . LYS B 1 45 ? 20.752 1.260 2.473 1.00 20.01 42 LYS B C 1
ATOM 3075 O O . LYS B 1 45 ? 20.483 2.266 1.814 1.00 20.87 42 LYS B O 1
ATOM 3081 N N . GLN B 1 46 ? 21.301 0.160 1.977 1.00 21.29 43 GLN B N 1
ATOM 3082 C CA . GLN B 1 46 ? 21.642 0.052 0.551 1.00 22.55 43 GLN B CA 1
ATOM 3083 C C . GLN B 1 46 ? 20.377 0.123 -0.287 1.00 21.93 43 GLN B C 1
ATOM 3084 O O . GLN B 1 46 ? 20.374 0.789 -1.328 1.00 21.59 43 GLN B O 1
ATOM 3090 N N . ALA B 1 47 ? 19.300 -0.540 0.152 1.00 22.77 44 ALA B N 1
ATOM 3091 C CA . ALA B 1 47 ? 18.021 -0.492 -0.570 1.00 24.41 44 ALA B CA 1
ATOM 3092 C C . ALA B 1 47 ? 17.508 0.939 -0.701 1.00 24.42 44 ALA B C 1
ATOM 3093 O O . ALA B 1 47 ? 17.055 1.340 -1.768 1.00 28.00 44 ALA B O 1
ATOM 3095 N N . ARG B 1 48 ? 17.588 1.717 0.381 1.00 23.16 45 ARG B N 1
ATOM 3096 C CA . ARG B 1 48 ? 17.188 3.112 0.349 1.00 23.28 45 ARG B CA 1
ATOM 3097 C C . ARG B 1 48 ? 18.068 3.909 -0.625 1.00 23.33 45 ARG B C 1
ATOM 3098 O O . ARG B 1 48 ? 17.556 4.669 -1.445 1.00 25.90 45 ARG B O 1
ATOM 3106 N N A LEU B 1 49 ? 19.380 3.709 -0.520 0.50 22.75 46 LEU B N 1
ATOM 3107 N N B LEU B 1 49 ? 19.385 3.754 -0.529 0.50 23.58 46 LEU B N 1
ATOM 3108 C CA A LEU B 1 49 ? 20.377 4.398 -1.348 0.50 22.71 46 LEU B CA 1
ATOM 3109 C CA B LEU B 1 49 ? 20.285 4.490 -1.424 0.50 23.96 46 LEU B CA 1
ATOM 3110 C C A LEU B 1 49 ? 20.161 4.132 -2.845 0.50 23.89 46 LEU B C 1
ATOM 3111 C C B LEU B 1 49 ? 19.965 4.193 -2.865 0.50 24.41 46 LEU B C 1
ATOM 3112 O O A LEU B 1 49 ? 20.393 5.003 -3.678 0.50 24.16 46 LEU B O 1
ATOM 3113 O O B LEU B 1 49 ? 19.921 5.100 -3.688 0.50 24.01 46 LEU B O 1
ATOM 3122 N N . ASP B 1 50 ? 19.707 2.923 -3.161 1.00 23.59 47 ASP B N 1
ATOM 3123 C CA . ASP B 1 50 ? 19.401 2.532 -4.543 1.00 25.59 47 ASP B CA 1
ATOM 3124 C C . ASP B 1 50 ? 18.187 3.298 -5.109 1.00 28.31 47 ASP B C 1
ATOM 3125 O O . ASP B 1 50 ? 18.135 3.571 -6.313 1.00 31.04 47 ASP B O 1
ATOM 3130 N N . ARG B 1 51 ? 17.228 3.661 -4.254 1.00 26.99 48 ARG B N 1
ATOM 3131 C CA . ARG B 1 51 ? 16.045 4.414 -4.690 1.00 28.69 48 ARG B CA 1
ATOM 3132 C C . ARG B 1 51 ? 16.304 5.913 -4.889 1.00 27.60 48 ARG B C 1
ATOM 3133 O O . ARG B 1 51 ? 15.416 6.636 -5.354 1.00 33.15 48 ARG B O 1
ATOM 3141 N N . LEU B 1 52 ? 17.511 6.368 -4.545 1.00 27.30 49 LEU B N 1
ATOM 3142 C CA . LEU B 1 52 ? 17.910 7.768 -4.728 1.00 26.46 49 LEU B CA 1
ATOM 3143 C C . LEU B 1 52 ? 18.726 7.993 -6.008 1.00 31.57 49 LEU B C 1
ATOM 3144 O O . LEU B 1 52 ? 19.221 9.091 -6.242 1.00 31.53 49 LEU B O 1
ATOM 3149 N N . ALA B 1 53 ? 18.884 6.964 -6.826 1.00 34.74 50 ALA B N 1
ATOM 3150 C CA . ALA B 1 53 ? 19.591 7.143 -8.091 1.00 37.78 50 ALA B CA 1
ATOM 3151 C C . ALA B 1 53 ? 18.788 8.104 -8.982 1.00 36.65 50 ALA B C 1
ATOM 3152 O O . ALA B 1 53 ? 17.771 7.728 -9.571 1.00 42.03 50 ALA B O 1
ATOM 3154 N N . TYR B 1 54 ? 19.228 9.362 -9.008 1.00 37.32 51 TYR B N 1
ATOM 3155 C CA . TYR B 1 54 ? 18.654 10.428 -9.838 1.00 37.33 51 TYR B CA 1
ATOM 3156 C C . TYR B 1 54 ? 19.839 11.180 -10.459 1.00 35.40 51 TYR B C 1
ATOM 3157 O O . TYR B 1 54 ? 20.939 11.177 -9.900 1.00 32.35 51 TYR B O 1
ATOM 3166 N N . PRO B 1 55 ? 19.631 11.847 -11.616 1.00 34.56 52 PRO B N 1
ATOM 3167 C CA . PRO B 1 55 ? 20.759 12.586 -12.188 1.00 32.81 52 PRO B CA 1
ATOM 3168 C C . PRO B 1 55 ? 21.336 13.671 -11.268 1.00 28.80 52 PRO B C 1
ATOM 3169 O O . PRO B 1 55 ? 22.559 13.868 -11.240 1.00 29.25 52 PRO B O 1
ATOM 3173 N N . ALA B 1 56 ? 20.462 14.322 -10.491 1.00 29.05 53 ALA B N 1
ATOM 3174 C CA . ALA B 1 56 ? 20.871 15.413 -9.601 1.00 27.25 53 ALA B CA 1
ATOM 3175 C C . ALA B 1 56 ? 21.290 14.931 -8.205 1.00 27.67 53 ALA B C 1
ATOM 3176 O O . ALA B 1 56 ? 21.484 15.753 -7.309 1.00 26.98 53 ALA B O 1
ATOM 3178 N N . PHE B 1 57 ? 21.414 13.614 -8.032 1.00 25.57 54 PHE B N 1
ATOM 3179 C CA . PHE B 1 57 ? 21.895 13.017 -6.765 1.00 25.79 54 PHE B CA 1
ATOM 3180 C C . PHE B 1 57 ? 23.307 12.458 -6.895 1.00 25.21 54 PHE B C 1
ATOM 3181 O O . PHE B 1 57 ? 23.603 11.687 -7.824 1.00 28.25 54 PHE B O 1
ATOM 3189 N N . HIS B 1 58 ? 24.166 12.827 -5.949 1.00 25.15 55 HIS B N 1
ATOM 3190 C CA . HIS B 1 58 ? 25.530 12.307 -5.864 1.00 25.29 55 HIS B CA 1
ATOM 3191 C C . HIS B 1 58 ? 25.720 11.788 -4.454 1.00 25.06 55 HIS B C 1
ATOM 3192 O O . HIS B 1 58 ? 25.355 12.473 -3.501 1.00 24.05 55 HIS B O 1
ATOM 3199 N N . PHE B 1 59 ? 26.217 10.562 -4.327 1.00 23.99 56 PHE B N 1
ATOM 3200 C CA . PHE B 1 59 ? 26.458 9.940 -3.023 1.00 22.62 56 PHE B CA 1
ATOM 3201 C C . PHE B 1 59 ? 27.938 9.753 -2.775 1.00 24.50 56 PHE B C 1
ATOM 3202 O O . PHE B 1 59 ? 28.701 9.480 -3.709 1.00 25.38 56 PHE B O 1
ATOM 3210 N N A GLN B 1 60 ? 28.355 10.066 -1.562 0.70 21.40 57 GLN B N 1
ATOM 3211 N N B GLN B 1 60 ? 28.354 9.791 -1.500 0.30 23.17 57 GLN B N 1
ATOM 3212 C CA A GLN B 1 60 ? 29.705 9.858 -1.162 0.70 22.28 57 GLN B CA 1
ATOM 3213 C CA B GLN B 1 60 ? 29.748 9.478 -1.092 0.30 23.31 57 GLN B CA 1
ATOM 3214 C C A GLN B 1 60 ? 29.676 9.155 0.162 0.70 22.97 57 GLN B C 1
ATOM 3215 C C B GLN B 1 60 ? 29.782 8.707 0.251 0.30 23.77 57 GLN B C 1
ATOM 3216 O O A GLN B 1 60 ? 29.061 9.615 1.110 0.70 21.16 57 GLN B O 1
ATOM 3217 O O B GLN B 1 60 ? 29.005 9.018 1.159 0.30 21.68 57 GLN B O 1
ATOM 3228 N N A GLN B 1 61 ? 30.301 7.977 0.210 0.50 22.81 58 GLN B N 1
ATOM 3229 N N B GLN B 1 61 ? 30.658 7.696 0.369 0.50 25.54 58 GLN B N 1
ATOM 3230 C CA A GLN B 1 61 ? 30.470 7.287 1.476 0.50 23.93 58 GLN B CA 1
ATOM 3231 C CA B GLN B 1 61 ? 30.795 6.946 1.610 0.50 25.64 58 GLN B CA 1
ATOM 3232 C C A GLN B 1 61 ? 31.590 8.067 2.176 0.50 23.82 58 GLN B C 1
ATOM 3233 C C B GLN B 1 61 ? 31.752 7.726 2.501 0.50 26.26 58 GLN B C 1
ATOM 3234 O O A GLN B 1 61 ? 32.709 8.181 1.676 0.50 22.79 58 GLN B O 1
ATOM 3235 O O B GLN B 1 61 ? 32.959 7.489 2.452 0.50 29.73 58 GLN B O 1
ATOM 3246 N N . LEU B 1 62 ? 31.230 8.660 3.303 1.00 23.95 59 LEU B N 1
ATOM 3247 C CA . LEU B 1 62 ? 32.094 9.509 4.101 1.00 22.44 59 LEU B CA 1
ATOM 3248 C C . LEU B 1 62 ? 31.647 9.442 5.537 1.00 23.90 59 LEU B C 1
ATOM 3249 O O . LEU B 1 62 ? 30.440 9.470 5.813 1.00 25.38 59 LEU B O 1
ATOM 3254 N N . ASP B 1 63 ? 32.610 9.323 6.437 1.00 21.36 60 ASP B N 1
ATOM 3255 C CA . ASP B 1 63 ? 32.320 9.318 7.845 1.00 21.48 60 ASP B CA 1
ATOM 3256 C C . ASP B 1 63 ? 32.366 10.760 8.339 1.00 19.59 60 ASP B C 1
ATOM 3257 O O . ASP B 1 63 ? 33.286 11.512 8.032 1.00 20.74 60 ASP B O 1
ATOM 3262 N N . LEU B 1 64 ? 31.378 11.137 9.141 1.00 17.97 61 LEU B N 1
ATOM 3263 C CA . LEU B 1 64 ? 31.361 12.469 9.740 1.00 18.00 61 LEU B CA 1
ATOM 3264 C C . LEU B 1 64 ? 32.626 12.801 10.521 1.00 19.22 61 LEU B C 1
ATOM 3265 O O . LEU B 1 64 ? 32.989 13.970 10.623 1.00 19.91 61 LEU B O 1
ATOM 3270 N N . ALA B 1 65 ? 33.245 11.785 11.118 1.00 19.97 62 ALA B N 1
ATOM 3271 C CA . ALA B 1 65 ? 34.435 11.981 11.959 1.00 21.88 62 ALA B CA 1
ATOM 3272 C C . ALA B 1 65 ? 35.722 12.133 11.138 1.00 23.74 62 ALA B C 1
ATOM 3273 O O . ALA B 1 65 ? 36.772 12.399 11.702 1.00 25.15 62 ALA B O 1
ATOM 3275 N N . ASP B 1 66 ? 35.630 11.964 9.827 1.00 23.00 63 ASP B N 1
ATOM 3276 C CA . ASP B 1 66 ? 36.777 12.085 8.923 1.00 23.25 63 ASP B CA 1
ATOM 3277 C C . ASP B 1 66 ? 37.006 13.572 8.644 1.00 22.46 63 ASP B C 1
ATOM 3278 O O . ASP B 1 66 ? 36.434 14.125 7.714 1.00 25.82 63 ASP B O 1
ATOM 3283 N N . ARG B 1 67 ? 37.866 14.197 9.466 1.00 23.71 64 ARG B N 1
ATOM 3284 C CA . ARG B 1 67 ? 38.153 15.636 9.397 1.00 24.77 64 ARG B CA 1
ATOM 3285 C C . ARG B 1 67 ? 38.553 16.126 8.038 1.00 25.81 64 ARG B C 1
ATOM 3286 O O . ARG B 1 67 ? 37.949 17.051 7.510 1.00 26.00 64 ARG B O 1
ATOM 3294 N N . GLU B 1 68 ? 39.602 15.526 7.479 1.00 26.77 65 GLU B N 1
ATOM 3295 C CA . GLU B 1 68 ? 40.075 15.932 6.162 1.00 29.22 65 GLU B CA 1
ATOM 3296 C C . GLU B 1 68 ? 39.040 15.678 5.069 1.00 25.31 65 GLU B C 1
ATOM 3297 O O . GLU B 1 68 ? 38.846 16.520 4.192 1.00 25.60 65 GLU B O 1
ATOM 3303 N N . GLY B 1 69 ? 38.378 14.522 5.129 1.00 23.36 66 GLY B N 1
ATOM 3304 C CA . GLY B 1 69 ? 37.357 14.172 4.160 1.00 23.47 66 GLY B CA 1
ATOM 3305 C C . GLY B 1 69 ? 36.192 15.146 4.180 1.00 22.44 66 GLY B C 1
ATOM 3306 O O . GLY B 1 69 ? 35.691 15.574 3.138 1.00 21.77 66 GLY B O 1
ATOM 3315 N N . ALA B 1 71 ? 36.234 18.263 5.491 1.00 21.43 68 ALA B N 1
ATOM 3316 C CA . ALA B 1 71 ? 36.706 19.603 5.087 1.00 22.61 68 ALA B CA 1
ATOM 3317 C C . ALA B 1 71 ? 36.743 19.710 3.549 1.00 22.82 68 ALA B C 1
ATOM 3318 O O . ALA B 1 71 ? 36.280 20.691 2.970 1.00 21.56 68 ALA B O 1
ATOM 3320 N N . LYS B 1 72 ? 37.260 18.668 2.904 1.00 22.55 69 LYS B N 1
ATOM 3321 C CA . LYS B 1 72 ? 37.356 18.617 1.443 1.00 25.39 69 LYS B CA 1
ATOM 3322 C C . LYS B 1 72 ? 35.982 18.629 0.760 1.00 23.22 69 LYS B C 1
ATOM 3323 O O . LYS B 1 72 ? 35.787 19.325 -0.239 1.00 25.55 69 LYS B O 1
ATOM 3329 N N . LEU B 1 73 ? 35.028 17.857 1.296 1.00 22.11 70 LEU B N 1
ATOM 3330 C CA . LEU B 1 73 ? 33.661 17.835 0.793 1.00 21.82 70 LEU B CA 1
ATOM 3331 C C . LEU B 1 73 ? 33.049 19.239 0.802 1.00 22.29 70 LEU B C 1
ATOM 3332 O O . LEU B 1 73 ? 32.537 19.725 -0.218 1.00 22.89 70 LEU B O 1
ATOM 3337 N N . PHE B 1 74 ? 33.109 19.902 1.956 1.00 19.37 71 PHE B N 1
ATOM 3338 C CA . PHE B 1 74 ? 32.562 21.251 2.053 1.00 21.43 71 PHE B CA 1
ATOM 3339 C C . PHE B 1 74 ? 33.250 22.245 1.121 1.00 22.58 71 PHE B C 1
ATOM 3340 O O . PHE B 1 74 ? 32.567 23.044 0.479 1.00 22.98 71 PHE B O 1
ATOM 3348 N N . ALA B 1 75 ? 34.578 22.174 1.058 1.00 23.29 72 ALA B N 1
ATOM 3349 C CA . ALA B 1 75 ? 35.365 23.121 0.241 1.00 23.52 72 ALA B CA 1
ATOM 3350 C C . ALA B 1 75 ? 35.069 22.932 -1.230 1.00 24.46 72 ALA B C 1
ATOM 3351 O O . ALA B 1 75 ? 34.958 23.905 -1.963 1.00 27.43 72 ALA B O 1
ATOM 3353 N N . THR B 1 76 ? 34.899 21.685 -1.643 1.00 24.28 73 THR B N 1
ATOM 3354 C CA . THR B 1 76 ? 34.646 21.390 -3.059 1.00 25.89 73 THR B CA 1
ATOM 3355 C C . THR B 1 76 ? 33.215 21.670 -3.525 1.00 29.13 73 THR B C 1
ATOM 3356 O O . THR B 1 76 ? 33.006 22.186 -4.635 1.00 29.45 73 THR B O 1
ATOM 3360 N N . GLU B 1 77 ? 32.229 21.353 -2.682 1.00 27.84 74 GLU B N 1
ATOM 3361 C CA . GLU B 1 77 ? 30.826 21.445 -3.059 1.00 25.24 74 GLU B CA 1
ATOM 3362 C C . GLU B 1 77 ? 30.139 22.786 -2.839 1.00 24.34 74 GLU B C 1
ATOM 3363 O O . GLU B 1 77 ? 29.125 23.050 -3.502 1.00 25.05 74 GLU B O 1
ATOM 3369 N N . GLN B 1 78 ? 30.650 23.614 -1.917 1.00 23.30 75 GLN B N 1
ATOM 3370 C CA . GLN B 1 78 ? 30.056 24.920 -1.638 1.00 23.97 75 GLN B CA 1
ATOM 3371 C C . GLN B 1 78 ? 28.543 24.823 -1.501 1.00 24.89 75 GLN B C 1
ATOM 3372 O O . GLN B 1 78 ? 27.769 25.400 -2.283 1.00 26.41 75 GLN B O 1
ATOM 3378 N N . PHE B 1 79 ? 28.109 24.078 -0.481 1.00 23.42 76 PHE B N 1
ATOM 3379 C CA . PHE B 1 79 ? 26.700 23.876 -0.246 1.00 23.00 76 PHE B CA 1
ATOM 3380 C C . PHE B 1 79 ? 25.928 25.141 0.093 1.00 22.58 76 PHE B C 1
ATOM 3381 O O . PHE B 1 79 ? 26.419 26.021 0.810 1.00 21.86 76 PHE B O 1
ATOM 3389 N N . ASP B 1 80 ? 24.702 25.197 -0.412 1.00 22.37 77 ASP B N 1
ATOM 3390 C CA . ASP B 1 80 ? 23.784 26.285 -0.102 1.00 24.32 77 ASP B CA 1
ATOM 3391 C C . ASP B 1 80 ? 23.145 26.064 1.267 1.00 25.74 77 ASP B C 1
ATOM 3392 O O . ASP B 1 80 ? 23.038 26.993 2.055 1.00 30.95 77 ASP B O 1
ATOM 3397 N N . ARG B 1 81 ? 22.731 24.832 1.529 1.00 24.25 78 ARG B N 1
ATOM 3398 C CA . ARG B 1 81 ? 22.127 24.475 2.805 1.00 24.62 78 ARG B CA 1
ATOM 3399 C C . ARG B 1 81 ? 22.532 23.082 3.175 1.00 22.73 78 ARG B C 1
ATOM 3400 O O . ARG B 1 81 ? 22.962 22.304 2.327 1.00 21.82 78 ARG B O 1
ATOM 3408 N N . VAL B 1 82 ? 22.408 22.771 4.469 1.00 18.74 79 VAL B N 1
ATOM 3409 C CA . VAL B 1 82 ? 22.745 21.432 4.978 1.00 18.60 79 VAL B CA 1
ATOM 3410 C C . VAL B 1 82 ? 21.619 20.946 5.860 1.00 19.43 79 VAL B C 1
ATOM 3411 O O . VAL B 1 82 ? 21.151 21.698 6.721 1.00 18.39 79 VAL B O 1
ATOM 3415 N N . ILE B 1 83 ? 21.201 19.698 5.647 1.00 19.05 80 ILE B N 1
ATOM 3416 C CA . ILE B 1 83 ? 20.224 19.022 6.517 1.00 20.16 80 ILE B CA 1
ATOM 3417 C C . ILE B 1 83 ? 20.994 17.852 7.125 1.00 19.79 80 ILE B C 1
ATOM 3418 O O . ILE B 1 83 ? 21.331 16.861 6.445 1.00 19.18 80 ILE B O 1
ATOM 3423 N N . HIS B 1 84 ? 21.319 18.007 8.410 1.00 17.96 81 HIS B N 1
ATOM 3424 C CA . HIS B 1 84 ? 22.163 17.060 9.116 1.00 18.51 81 HIS B CA 1
ATOM 3425 C C . HIS B 1 84 ? 21.354 16.091 9.928 1.00 18.71 81 HIS B C 1
ATOM 3426 O O . HIS B 1 84 ? 20.771 16.468 10.937 1.00 19.27 81 HIS B O 1
ATOM 3433 N N . LEU B 1 85 ? 21.332 14.842 9.476 1.00 19.09 82 LEU B N 1
ATOM 3434 C CA . LEU B 1 85 ? 20.603 13.760 10.120 1.00 19.64 82 LEU B CA 1
ATOM 3435 C C . LEU B 1 85 ? 21.495 12.615 10.569 1.00 18.15 82 LEU B C 1
ATOM 3436 O O . LEU B 1 85 ? 21.085 11.827 11.387 1.00 21.08 82 LEU B O 1
ATOM 3441 N N . ALA B 1 86 ? 22.709 12.512 10.033 1.00 16.02 83 ALA B N 1
ATOM 3442 C CA . ALA B 1 86 ? 23.602 11.424 10.444 1.00 17.14 83 ALA B CA 1
ATOM 3443 C C . ALA B 1 86 ? 23.943 11.542 11.928 1.00 17.84 83 ALA B C 1
ATOM 3444 O O . ALA B 1 86 ? 24.339 12.615 12.389 1.00 17.64 83 ALA B O 1
ATOM 3446 N N . ALA B 1 87 ? 23.796 10.430 12.636 1.00 18.09 84 ALA B N 1
ATOM 3447 C CA . ALA B 1 87 ? 24.074 10.355 14.074 1.00 18.54 84 ALA B CA 1
ATOM 3448 C C . ALA B 1 87 ? 23.920 8.907 14.477 1.00 20.02 84 ALA B C 1
ATOM 3449 O O . ALA B 1 87 ? 23.328 8.096 13.746 1.00 21.45 84 ALA B O 1
ATOM 3451 N N . GLN B 1 88 ? 24.450 8.581 15.651 1.00 19.85 85 GLN B N 1
ATOM 3452 C CA . GLN B 1 88 ? 24.235 7.303 16.266 1.00 21.88 85 GLN B CA 1
ATOM 3453 C C . GLN B 1 88 ? 23.003 7.527 17.126 1.00 25.36 85 GLN B C 1
ATOM 3454 O O . GLN B 1 88 ? 23.034 8.308 18.081 1.00 22.73 85 GLN B O 1
ATOM 3460 N N . ALA B 1 89 ? 21.918 6.875 16.743 1.00 29.30 86 ALA B N 1
ATOM 3461 C CA . ALA B 1 89 ? 20.640 7.069 17.381 1.00 38.16 86 ALA B CA 1
ATOM 3462 C C . ALA B 1 89 ? 20.458 6.006 18.423 1.00 39.65 86 ALA B C 1
ATOM 3463 O O . ALA B 1 89 ? 21.371 5.228 18.700 1.00 39.78 86 ALA B O 1
ATOM 3465 N N . GLY B 1 90 ? 19.268 5.968 19.002 1.00 51.11 87 GLY B N 1
ATOM 3466 C CA . GLY B 1 90 ? 18.966 5.001 20.035 1.00 52.05 87 GLY B CA 1
ATOM 3467 C C . GLY B 1 90 ? 19.471 5.533 21.356 1.00 57.77 87 GLY B C 1
ATOM 3468 O O . GLY B 1 90 ? 20.671 5.788 21.533 1.00 46.91 87 GLY B O 1
ATOM 3469 N N . VAL B 1 91 ? 18.539 5.723 22.277 1.00 60.91 88 VAL B N 1
ATOM 3470 C CA . VAL B 1 91 ? 18.853 6.195 23.616 1.00 63.19 88 VAL B CA 1
ATOM 3471 C C . VAL B 1 91 ? 19.458 5.035 24.433 1.00 68.94 88 VAL B C 1
ATOM 3472 O O . VAL B 1 91 ? 20.421 5.224 25.188 1.00 63.79 88 VAL B O 1
ATOM 3476 N N . ARG B 1 92 ? 18.898 3.839 24.235 1.00 74.91 89 ARG B N 1
ATOM 3477 C CA . ARG B 1 92 ? 19.269 2.646 24.992 1.00 78.75 89 ARG B CA 1
ATOM 3478 C C . ARG B 1 92 ? 20.507 1.987 24.387 1.00 76.09 89 ARG B C 1
ATOM 3479 O O . ARG B 1 92 ? 21.567 1.943 25.010 1.00 77.71 89 ARG B O 1
ATOM 3487 N N . LEU B 1 95 ? 24.032 3.357 26.739 1.00 47.84 92 LEU B N 1
ATOM 3488 C CA . LEU B 1 95 ? 24.808 2.696 27.794 1.00 50.16 92 LEU B CA 1
ATOM 3489 C C . LEU B 1 95 ? 25.881 1.788 27.197 1.00 51.17 92 LEU B C 1
ATOM 3490 O O . LEU B 1 95 ? 27.017 1.711 27.707 1.00 46.04 92 LEU B O 1
ATOM 3495 N N . GLU B 1 96 ? 25.507 1.094 26.124 1.00 53.50 93 GLU B N 1
ATOM 3496 C CA . GLU B 1 96 ? 26.424 0.229 25.402 1.00 56.90 93 GLU B CA 1
ATOM 3497 C C . GLU B 1 96 ? 26.883 0.964 24.155 1.00 53.88 93 GLU B C 1
ATOM 3498 O O . GLU B 1 96 ? 26.077 1.496 23.391 1.00 53.88 93 GLU B O 1
ATOM 3504 N N . ASN B 1 97 ? 28.197 0.992 23.992 1.00 49.09 94 ASN B N 1
ATOM 3505 C CA . ASN B 1 97 ? 28.879 1.640 22.880 1.00 39.88 94 ASN B CA 1
ATOM 3506 C C . ASN B 1 97 ? 28.863 3.186 22.960 1.00 33.86 94 ASN B C 1
ATOM 3507 O O . ASN B 1 97 ? 28.462 3.861 22.017 1.00 31.57 94 ASN B O 1
ATOM 3512 N N . PRO B 1 98 ? 29.359 3.748 24.080 1.00 27.82 95 PRO B N 1
ATOM 3513 C CA . PRO B 1 98 ? 29.399 5.201 24.185 1.00 24.78 95 PRO B CA 1
ATOM 3514 C C . PRO B 1 98 ? 30.291 5.882 23.130 1.00 24.25 95 PRO B C 1
ATOM 3515 O O . PRO B 1 98 ? 30.015 7.013 22.726 1.00 21.59 95 PRO B O 1
ATOM 3519 N N . TYR B 1 99 ? 31.365 5.219 22.719 1.00 22.26 96 TYR B N 1
ATOM 3520 C CA . TYR B 1 99 ? 32.317 5.796 21.768 1.00 24.71 96 TYR B CA 1
ATOM 3521 C C . TYR B 1 99 ? 31.718 6.127 20.408 1.00 24.23 96 TYR B C 1
ATOM 3522 O O . TYR B 1 99 ? 32.144 7.091 19.782 1.00 25.84 96 TYR B O 1
ATOM 3531 N N . ALA B 1 100 ? 30.686 5.372 20.021 1.00 27.52 97 ALA B N 1
ATOM 3532 C CA . ALA B 1 100 ? 29.928 5.618 18.776 1.00 27.12 97 ALA B CA 1
ATOM 3533 C C . ALA B 1 100 ? 29.208 6.944 18.826 1.00 26.31 97 ALA B C 1
ATOM 3534 O O . ALA B 1 100 ? 29.187 7.671 17.844 1.00 28.99 97 ALA B O 1
ATOM 3536 N N . TYR B 1 101 ? 28.681 7.286 19.995 1.00 27.84 98 TYR B N 1
ATOM 3537 C CA . TYR B 1 101 ? 27.976 8.544 20.167 1.00 26.63 98 TYR B CA 1
ATOM 3538 C C . TYR B 1 101 ? 28.941 9.708 20.150 1.00 25.94 98 TYR B C 1
ATOM 3539 O O . TYR B 1 101 ? 28.658 10.749 19.557 1.00 24.61 98 TYR B O 1
ATOM 3548 N N . ALA B 1 102 ? 30.079 9.552 20.793 1.00 23.32 99 ALA B N 1
ATOM 3549 C CA . ALA B 1 102 ? 31.066 10.605 20.775 1.00 25.28 99 ALA B CA 1
ATOM 3550 C C . ALA B 1 102 ? 31.558 10.834 19.358 1.00 24.67 99 ALA B C 1
ATOM 3551 O O . ALA B 1 102 ? 31.652 11.969 18.908 1.00 22.33 99 ALA B O 1
ATOM 3553 N N . ASP B 1 103 ? 31.886 9.755 18.670 1.00 21.52 100 ASP B N 1
ATOM 3554 C CA . ASP B 1 103 ? 32.429 9.868 17.330 1.00 24.80 100 ASP B CA 1
ATOM 3555 C C . ASP B 1 103 ? 31.442 10.592 16.411 1.00 21.08 100 ASP B C 1
ATOM 3556 O O . ASP B 1 103 ? 31.767 11.640 15.804 1.00 24.88 100 ASP B O 1
ATOM 3561 N N . ALA B 1 104 ? 30.247 10.056 16.333 1.00 19.98 101 ALA B N 1
ATOM 3562 C CA . ALA B 1 104 ? 29.258 10.569 15.393 1.00 19.15 101 ALA B CA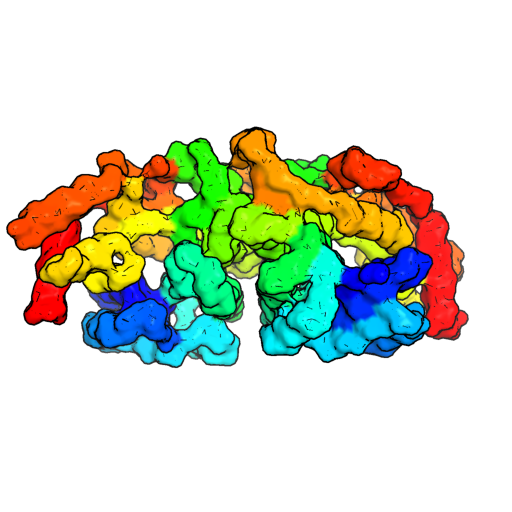 1
ATOM 3563 C C . ALA B 1 104 ? 28.588 11.826 15.817 1.00 19.03 101 ALA B C 1
ATOM 3564 O O . ALA B 1 104 ? 28.377 12.737 15.008 1.00 18.44 101 ALA B O 1
ATOM 3566 N N . ASN B 1 105 ? 28.239 11.897 17.090 1.00 18.17 102 ASN B N 1
ATOM 3567 C CA . ASN B 1 105 ? 27.383 12.996 17.554 1.00 17.89 102 ASN B CA 1
ATOM 3568 C C . ASN B 1 105 ? 28.137 14.175 18.126 1.00 19.15 102 ASN B C 1
ATOM 3569 O O . ASN B 1 105 ? 27.577 15.264 18.206 1.00 21.66 102 ASN B O 1
ATOM 3574 N N . LEU B 1 106 ? 29.384 13.988 18.554 1.00 16.44 103 LEU B N 1
ATOM 3575 C CA . LEU B 1 106 ? 30.161 15.115 19.048 1.00 16.21 103 LEU B CA 1
ATOM 3576 C C . LEU B 1 106 ? 31.197 15.569 18.024 1.00 18.12 103 LEU B C 1
ATOM 3577 O O . LEU B 1 106 ? 31.103 16.671 17.494 1.00 18.75 103 LEU B O 1
ATOM 3590 N N . GLY B 1 108 ? 31.719 14.432 14.975 1.00 16.82 105 GLY B N 1
ATOM 3591 C CA . GLY B 1 108 ? 31.069 14.526 13.668 1.00 17.53 105 GLY B CA 1
ATOM 3592 C C . GLY B 1 108 ? 30.306 15.823 13.504 1.00 17.89 105 GLY B C 1
ATOM 3593 O O . GLY B 1 108 ? 30.339 16.446 12.446 1.00 18.06 105 GLY B O 1
ATOM 3594 N N . TYR B 1 109 ? 29.601 16.227 14.548 1.00 17.09 106 TYR B N 1
ATOM 3595 C CA . TYR B 1 109 ? 28.835 17.478 14.477 1.00 17.32 106 TYR B CA 1
ATOM 3596 C C . TYR B 1 109 ? 29.767 18.670 14.388 1.00 17.23 106 TYR B C 1
ATOM 3597 O O . TYR B 1 109 ? 29.480 19.614 13.648 1.00 17.68 106 TYR B O 1
ATOM 3606 N N . LEU B 1 110 ? 30.888 18.670 15.118 1.00 17.45 107 LEU B N 1
ATOM 3607 C CA . LEU B 1 110 ? 31.820 19.790 15.021 1.00 16.68 107 LEU B CA 1
ATOM 3608 C C . LEU B 1 110 ? 32.354 19.897 13.599 1.00 17.27 107 LEU B C 1
ATOM 3609 O O . LEU B 1 110 ? 32.525 20.985 13.085 1.00 18.50 107 LEU B O 1
ATOM 3614 N N . ASN B 1 111 ? 32.573 18.759 12.933 1.00 17.31 108 ASN B N 1
ATOM 3615 C CA . ASN B 1 111 ? 33.054 18.810 11.539 1.00 17.18 108 ASN B CA 1
ATOM 3616 C C . ASN B 1 111 ? 32.000 19.437 10.617 1.00 17.92 108 ASN B C 1
ATOM 3617 O O . ASN B 1 111 ? 32.361 20.168 9.684 1.00 18.04 108 ASN B O 1
ATOM 3622 N N . ILE B 1 112 ? 30.719 19.168 10.874 1.00 17.28 109 ILE B N 1
ATOM 3623 C CA . ILE B 1 112 ? 29.631 19.797 10.113 1.00 18.02 109 ILE B CA 1
ATOM 3624 C C . ILE B 1 112 ? 29.706 21.315 10.317 1.00 18.47 109 ILE B C 1
ATOM 3625 O O . ILE B 1 112 ? 29.660 22.105 9.356 1.00 17.89 109 ILE B O 1
ATOM 3630 N N . LEU B 1 113 ? 29.817 21.725 11.572 1.00 17.31 110 LEU B N 1
ATOM 3631 C CA . LEU B 1 113 ? 29.881 23.135 11.883 1.00 17.21 110 LEU B CA 1
ATOM 3632 C C . LEU B 1 113 ? 31.074 23.832 11.227 1.00 18.14 110 LEU B C 1
ATOM 3633 O O . LEU B 1 113 ? 30.936 24.932 10.689 1.00 17.59 110 LEU B O 1
ATOM 3638 N N . GLU B 1 114 ? 32.240 23.203 11.293 1.00 17.87 111 GLU B N 1
ATOM 3639 C CA . GLU B 1 114 ? 33.450 23.765 10.667 1.00 18.95 111 GLU B CA 1
ATOM 3640 C C . GLU B 1 114 ? 33.243 23.924 9.169 1.00 17.71 111 GLU B C 1
ATOM 3641 O O . GLU B 1 114 ? 33.639 24.948 8.617 1.00 18.94 111 GLU B O 1
ATOM 3647 N N . GLY B 1 115 ? 32.596 22.947 8.550 1.00 18.78 112 GLY B N 1
ATOM 3648 C CA . GLY B 1 115 ? 32.311 23.030 7.105 1.00 19.06 112 GLY B CA 1
ATOM 3649 C C . GLY B 1 115 ? 31.417 24.224 6.811 1.00 19.2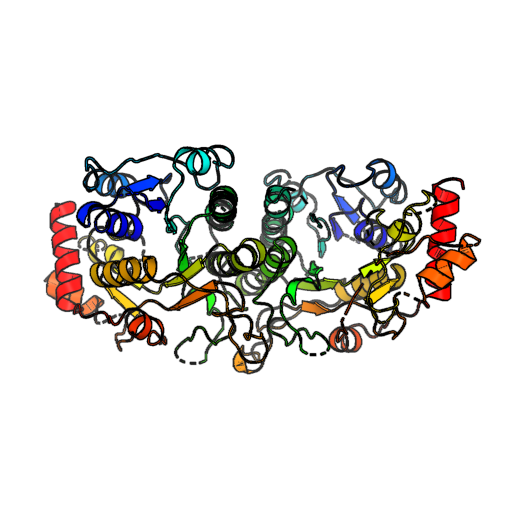9 112 GLY B C 1
ATOM 3650 O O . GLY B 1 115 ? 31.670 25.012 5.885 1.00 20.39 112 GLY B O 1
ATOM 3651 N N . CYS B 1 116 ? 30.376 24.373 7.625 1.00 18.01 113 CYS B N 1
ATOM 3652 C CA . CYS B 1 116 ? 29.425 25.484 7.478 1.00 19.88 113 CYS B CA 1
ATOM 3653 C C . CYS B 1 116 ? 30.088 26.829 7.695 1.00 21.21 113 CYS B C 1
ATOM 3654 O O . CYS B 1 116 ? 29.744 27.795 7.026 1.00 22.68 113 CYS B O 1
ATOM 3657 N N . ARG B 1 117 ? 31.010 26.910 8.646 1.00 20.26 114 ARG B N 1
ATOM 3658 C CA . ARG B 1 117 ? 31.741 28.138 8.912 1.00 20.16 114 ARG B CA 1
ATOM 3659 C C . ARG B 1 117 ? 32.651 28.553 7.742 1.00 22.32 114 ARG B C 1
ATOM 3660 O O . ARG B 1 117 ? 32.573 29.680 7.248 1.00 23.88 114 ARG B O 1
ATOM 3668 N N . HIS B 1 118 ? 33.485 27.629 7.300 1.00 20.91 115 HIS B N 1
ATOM 3669 C CA . HIS B 1 118 ? 34.424 27.906 6.220 1.00 21.73 115 HIS B CA 1
ATOM 3670 C C . HIS B 1 118 ? 33.768 28.310 4.908 1.00 21.63 115 HIS B C 1
ATOM 3671 O O . HIS B 1 118 ? 34.286 29.193 4.223 1.00 23.17 115 HIS B O 1
ATOM 3678 N N . THR B 1 119 ? 32.625 27.705 4.601 1.00 21.04 116 THR B N 1
ATOM 3679 C CA . THR B 1 119 ? 31.945 27.943 3.313 1.00 22.46 116 THR B CA 1
ATOM 3680 C C . THR B 1 119 ? 30.669 28.768 3.431 1.00 22.86 116 THR B C 1
ATOM 3681 O O . THR B 1 119 ? 29.896 28.871 2.463 1.00 25.15 116 THR B O 1
ATOM 3685 N N . LYS B 1 120 ? 30.452 29.372 4.602 1.00 22.52 117 LYS B N 1
ATOM 3686 C CA . LYS B 1 120 ? 29.283 30.213 4.843 1.00 24.27 117 LYS B CA 1
ATOM 3687 C C . LYS B 1 120 ? 28.001 29.586 4.333 1.00 23.72 117 LYS B C 1
ATOM 3688 O O . LYS B 1 120 ? 27.291 30.138 3.474 1.00 25.80 117 LYS B O 1
ATOM 3694 N N . VAL B 1 121 ? 27.699 28.400 4.851 1.00 22.53 118 VAL B N 1
ATOM 3695 C CA . VAL B 1 121 ? 26.442 27.735 4.538 1.00 21.94 118 VAL B CA 1
ATOM 3696 C C . VAL B 1 121 ? 25.304 28.635 4.987 1.00 24.05 118 VAL B C 1
ATOM 3697 O O . VAL B 1 121 ? 25.330 29.157 6.101 1.00 23.16 118 VAL B O 1
ATOM 3701 N N . LYS B 1 122 ? 24.304 28.817 4.118 1.00 22.88 119 LYS B N 1
ATOM 3702 C CA . LYS B 1 122 ? 23.201 29.742 4.394 1.00 23.92 119 LYS B CA 1
ATOM 3703 C C . LYS B 1 122 ? 22.196 29.271 5.424 1.00 23.20 119 LYS B C 1
ATOM 3704 O O . LYS B 1 122 ? 21.507 30.105 6.045 1.00 23.46 119 LYS B O 1
ATOM 3710 N N . HIS B 1 123 ? 22.095 27.951 5.629 1.00 20.82 120 HIS B N 1
ATOM 3711 C CA . HIS B 1 123 ? 21.212 27.419 6.657 1.00 21.44 120 HIS B CA 1
ATOM 3712 C C . HIS B 1 123 ? 21.606 25.983 6.972 1.00 20.65 120 HIS B C 1
ATOM 3713 O O . HIS B 1 123 ? 21.717 25.156 6.080 1.00 19.55 120 HIS B O 1
ATOM 3720 N N . LEU B 1 124 ? 21.814 25.709 8.260 1.00 19.84 121 LEU B N 1
ATOM 3721 C CA . LEU B 1 124 ? 22.074 24.368 8.742 1.00 20.54 121 LEU B CA 1
ATOM 3722 C C . LEU B 1 124 ? 20.867 23.984 9.553 1.00 18.44 121 LEU B C 1
ATOM 3723 O O . LEU B 1 124 ? 20.563 24.653 10.550 1.00 19.77 121 LEU B O 1
ATOM 3728 N N . VAL B 1 125 ? 20.180 22.937 9.141 1.00 17.81 122 VAL B N 1
ATOM 3729 C CA . VAL B 1 125 ? 19.088 22.336 9.897 1.00 18.89 122 VAL B CA 1
ATOM 3730 C C . VAL B 1 125 ? 19.641 20.998 10.422 1.00 19.39 122 VAL B C 1
ATOM 3731 O O . VAL B 1 125 ? 20.220 20.224 9.659 1.00 17.83 122 VAL B O 1
ATOM 3735 N N . TYR B 1 126 ? 19.487 20.709 11.716 1.00 17.25 123 TYR B N 1
ATOM 3736 C CA . TYR B 1 126 ? 20.061 19.478 12.262 1.00 17.22 123 TYR B CA 1
ATOM 3737 C C . TYR B 1 126 ? 19.104 18.808 13.215 1.00 17.82 123 TYR B C 1
ATOM 3738 O O . TYR B 1 126 ? 18.248 19.470 13.826 1.00 19.36 123 TYR B O 1
ATOM 3747 N N . ALA B 1 127 ? 19.239 17.498 13.351 1.00 17.11 124 ALA B N 1
ATOM 3748 C CA . ALA B 1 127 ? 18.384 16.719 14.208 1.00 18.98 124 ALA B CA 1
ATOM 3749 C C . ALA B 1 127 ? 18.831 16.722 15.653 1.00 19.94 124 ALA B C 1
ATOM 3750 O O . ALA B 1 127 ? 19.987 16.361 15.971 1.00 19.37 124 ALA B O 1
ATOM 3752 N N . SER B 1 128 ? 17.916 17.153 16.517 1.00 19.17 125 SER B N 1
ATOM 3753 C CA . SER B 1 128 ? 18.110 17.056 17.954 1.00 18.23 125 SER B CA 1
ATOM 3754 C C . SER B 1 128 ? 17.170 15.932 18.413 1.00 18.70 125 SER B C 1
ATOM 3755 O O . SER B 1 128 ? 16.813 15.038 17.618 1.00 20.85 125 SER B O 1
ATOM 3758 N N . SER B 1 129 ? 16.743 15.943 19.679 1.00 17.60 126 SER B N 1
ATOM 3759 C CA . SER B 1 129 ? 15.931 14.869 20.190 1.00 16.63 126 SER B CA 1
ATOM 3760 C C . SER B 1 129 ? 15.118 15.312 21.387 1.00 18.36 126 SER B C 1
ATOM 3761 O O . SER B 1 129 ? 15.582 16.124 22.207 1.00 17.15 126 SER B O 1
ATOM 3764 N N . SER B 1 130 ? 13.915 14.743 21.494 1.00 17.86 127 SER B N 1
ATOM 3765 C CA . SER B 1 130 ? 13.105 14.955 22.680 1.00 18.93 127 SER B CA 1
ATOM 3766 C C . SER B 1 130 ? 13.767 14.438 23.947 1.00 19.53 127 SER B C 1
ATOM 3767 O O . SER B 1 130 ? 13.346 14.803 25.073 1.00 19.64 127 SER B O 1
ATOM 3770 N N . SER B 1 131 ? 14.757 13.550 23.804 1.00 18.83 128 SER B N 1
ATOM 3771 C CA . SER B 1 131 ? 15.438 13.039 24.987 1.00 18.90 128 SER B CA 1
ATOM 3772 C C . SER B 1 131 ? 16.179 14.113 25.773 1.00 19.46 128 SER B C 1
ATOM 3773 O O . SER B 1 131 ? 16.529 13.855 26.939 1.00 19.13 128 SER B O 1
ATOM 3776 N N . VAL B 1 132 ? 16.379 15.301 25.188 1.00 17.03 129 VAL B N 1
ATOM 3777 C CA . VAL B 1 132 ? 17.056 16.397 25.890 1.00 16.99 129 VAL B CA 1
ATOM 3778 C C . VAL B 1 132 ? 16.221 16.845 27.107 1.00 18.72 129 VAL B C 1
ATOM 3779 O O . VAL B 1 132 ? 16.766 17.387 28.057 1.00 19.08 129 VAL B O 1
ATOM 3783 N N . TYR B 1 133 ? 14.907 16.619 27.066 1.00 18.20 130 TYR B N 1
ATOM 3784 C CA . TYR B 1 133 ? 14.040 16.977 28.214 1.00 18.23 130 TYR B CA 1
ATOM 3785 C C . TYR B 1 133 ? 14.378 16.212 29.481 1.00 19.75 130 TYR B C 1
ATOM 3786 O O . TYR B 1 133 ? 14.058 16.690 30.578 1.00 18.27 130 TYR B O 1
ATOM 3795 N N . GLY B 1 134 ? 14.999 15.038 29.340 1.00 18.01 131 GLY B N 1
ATOM 3796 C CA . GLY B 1 134 ? 15.556 14.2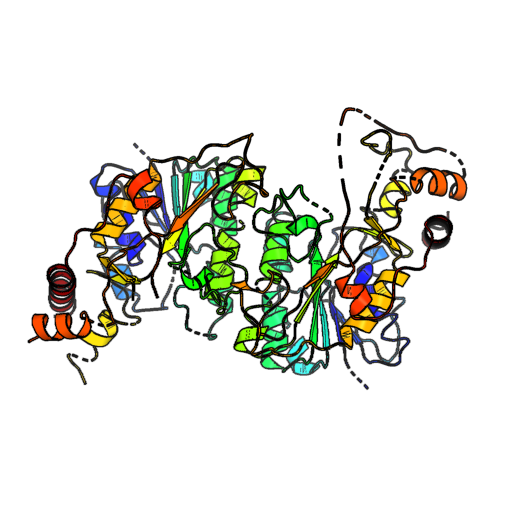76 30.472 1.00 19.10 131 GLY B CA 1
ATOM 3797 C C . GLY B 1 134 ? 14.676 14.109 31.703 1.00 20.07 131 GLY B C 1
ATOM 3798 O O . GLY B 1 134 ? 13.624 13.505 31.617 1.00 21.08 131 GLY B O 1
ATOM 3799 N N . LEU B 1 135 ? 15.152 14.622 32.843 1.00 18.00 132 LEU B N 1
ATOM 3800 C CA . LEU B 1 135 ? 14.425 14.521 34.126 1.00 18.21 132 LEU B CA 1
ATOM 3801 C C . LEU B 1 135 ? 13.244 15.466 34.243 1.00 19.36 132 LEU B C 1
ATOM 3802 O O . LEU B 1 135 ? 12.495 15.389 35.246 1.00 19.77 132 LEU B O 1
ATOM 3807 N N . ASN B 1 136 ? 13.058 16.363 33.269 1.00 19.36 133 ASN B N 1
ATOM 3808 C CA . ASN B 1 136 ? 11.930 17.306 33.310 1.00 20.57 133 ASN B CA 1
ATOM 3809 C C . ASN B 1 136 ? 10.598 16.552 33.444 1.00 22.77 133 ASN B C 1
ATOM 3810 O O . ASN B 1 136 ? 10.404 15.483 32.849 1.00 21.12 133 ASN B O 1
ATOM 3815 N N . ARG B 1 137 ? 9.692 17.121 34.243 1.00 24.33 134 ARG B N 1
ATOM 3816 C CA . ARG B 1 137 ? 8.362 16.516 34.435 1.00 27.14 134 ARG B CA 1
ATOM 3817 C C . ARG B 1 137 ? 7.190 17.434 34.078 1.00 26.28 134 ARG B C 1
ATOM 3818 O O . ARG B 1 137 ? 6.068 16.946 33.926 1.00 26.62 134 ARG B O 1
ATOM 3826 N N . LYS B 1 138 ? 7.444 18.728 33.921 1.00 24.71 135 LYS B N 1
ATOM 3827 C CA . LYS B 1 138 ? 6.391 19.677 33.540 1.00 27.72 135 LYS B CA 1
ATOM 3828 C C . LYS B 1 138 ? 5.987 19.445 32.088 1.00 26.94 135 LYS B C 1
ATOM 3829 O O . LYS B 1 138 ? 6.799 19.634 31.189 1.00 26.20 135 LYS B O 1
ATOM 3843 N N . PRO B 1 140 ? 3.129 20.179 28.790 1.00 24.63 137 PRO B N 1
ATOM 3844 C CA . PRO B 1 140 ? 3.865 19.502 27.723 1.00 24.15 137 PRO B CA 1
ATOM 3845 C C . PRO B 1 140 ? 5.289 20.039 27.618 1.00 23.72 137 PRO B C 1
ATOM 3846 O O . PRO B 1 140 ? 5.551 21.191 27.999 1.00 22.91 137 PRO B O 1
ATOM 3850 N N . PHE B 1 141 ? 6.207 19.211 27.133 1.00 22.15 138 PHE B N 1
ATOM 3851 C CA . PHE B 1 141 ? 7.575 19.658 26.983 1.00 22.59 138 PHE B CA 1
ATOM 3852 C C . PHE B 1 141 ? 7.629 20.766 25.966 1.00 21.92 138 PHE B C 1
ATOM 3853 O O . PHE B 1 141 ? 7.140 20.615 24.840 1.00 23.81 138 PHE B O 1
ATOM 3861 N N . SER B 1 142 ? 8.263 21.861 26.347 1.00 19.76 139 SER B N 1
ATOM 3862 C CA . SER B 1 142 ? 8.351 23.054 25.562 1.00 20.49 139 SER B CA 1
ATOM 3863 C C . SER B 1 142 ? 9.800 23.500 25.402 1.00 21.58 139 SER B C 1
ATOM 3864 O O . SER B 1 142 ? 10.590 23.367 26.331 1.00 20.64 139 SER B O 1
ATOM 3867 N N . THR B 1 143 ? 10.128 24.086 24.257 1.00 21.01 140 THR B N 1
ATOM 3868 C CA . THR B 1 143 ? 11.469 24.642 24.021 1.00 22.76 140 THR B CA 1
ATOM 3869 C C . THR B 1 143 ? 11.813 25.842 24.950 1.00 23.59 140 THR B C 1
ATOM 3870 O O . THR B 1 143 ? 12.959 26.296 24.989 1.00 25.00 140 THR B O 1
ATOM 3874 N N A GLU B 1 144 ? 10.818 26.365 25.672 0.50 24.27 141 GLU B N 1
ATOM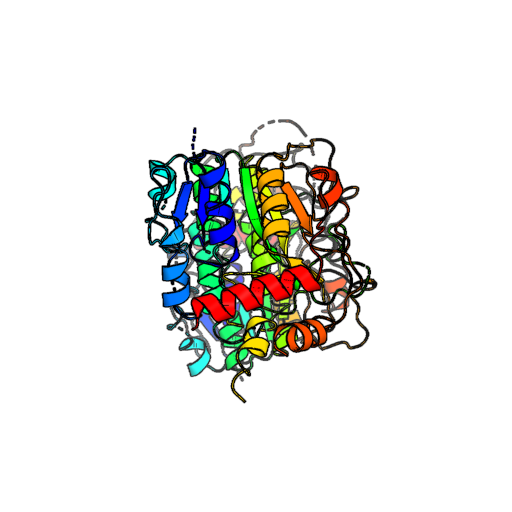 3875 N N B GLU B 1 144 ? 10.807 26.356 25.669 0.50 23.74 141 GLU B N 1
ATOM 3876 C CA A GLU B 1 144 ? 11.088 27.411 26.663 0.50 24.89 141 GLU B CA 1
ATOM 3877 C CA B GLU B 1 144 ? 11.032 27.394 26.680 0.50 24.21 141 GLU B CA 1
ATOM 3878 C C A GLU B 1 144 ? 11.647 26.792 27.960 0.50 23.01 141 GLU B C 1
ATOM 3879 C C B GLU B 1 144 ? 11.652 26.788 27.949 0.50 22.58 141 GLU B C 1
ATOM 3880 O O A GLU B 1 144 ? 12.180 27.515 28.801 0.50 23.97 141 GLU B O 1
ATOM 3881 O O B GLU B 1 144 ? 12.224 27.515 28.762 0.50 23.62 141 GLU B O 1
ATOM 3892 N N . ASP B 1 145 ? 11.541 25.468 28.102 1.00 21.63 142 ASP B N 1
ATOM 3893 C CA . ASP B 1 145 ? 11.985 24.756 29.319 1.00 21.30 142 ASP B CA 1
ATOM 3894 C C . ASP B 1 145 ? 13.489 24.531 29.372 1.00 20.79 142 ASP B C 1
ATOM 3895 O O . ASP B 1 145 ? 14.130 24.350 28.342 1.00 20.83 142 ASP B O 1
ATOM 3900 N N . SER B 1 146 ? 14.033 24.491 30.581 1.00 21.96 143 SER B N 1
ATOM 3901 C CA . SER B 1 146 ? 15.455 24.158 30.755 1.00 23.83 143 SER B CA 1
ATOM 3902 C C . SER B 1 146 ? 15.662 22.716 30.344 1.00 22.35 143 SER B C 1
ATOM 3903 O O . SER B 1 146 ? 14.780 21.884 30.526 1.00 25.27 143 SER B O 1
ATOM 3906 N N . VAL B 1 147 ? 16.819 22.416 29.742 1.00 19.31 144 VAL B N 1
ATOM 3907 C CA . VAL B 1 147 ? 17.147 21.048 29.322 1.00 19.62 144 VAL B CA 1
ATOM 3908 C C . VAL B 1 147 ? 18.591 20.730 29.768 1.00 20.32 144 VAL B C 1
ATOM 3909 O O . VAL B 1 147 ? 19.476 20.492 28.963 1.00 19.65 144 VAL B O 1
ATOM 3913 N N . ASP B 1 148 ? 18.780 20.737 31.077 1.00 16.96 145 ASP B N 1
ATOM 3914 C CA . ASP B 1 148 ? 20.072 20.552 31.723 1.00 18.68 145 ASP B CA 1
ATOM 3915 C C . ASP B 1 148 ? 20.288 19.199 32.367 1.00 17.01 145 ASP B C 1
ATOM 3916 O O . ASP B 1 148 ? 21.368 18.946 32.910 1.00 17.23 145 ASP B O 1
ATOM 3921 N N . HIS B 1 149 ? 19.296 18.312 32.314 1.00 15.62 146 HIS B N 1
ATOM 3922 C CA . HIS B 1 149 ? 19.350 17.071 33.086 1.00 16.21 146 HIS B CA 1
ATOM 3923 C C . HIS B 1 149 ? 19.099 15.845 32.251 1.00 16.48 146 HIS B C 1
ATOM 3924 O O . HIS B 1 149 ? 18.170 15.107 32.494 1.00 16.92 146 HIS B O 1
ATOM 3931 N N . PRO B 1 150 ? 19.947 15.627 31.224 1.00 15.59 147 PRO B N 1
ATOM 3932 C CA . PRO B 1 150 ? 19.786 14.438 30.404 1.00 15.29 147 PRO B CA 1
ATOM 3933 C C . PRO B 1 150 ? 20.025 13.161 31.176 1.00 14.77 147 PRO B C 1
ATOM 3934 O O . PRO B 1 150 ? 20.814 13.147 32.110 1.00 14.98 147 PRO B O 1
ATOM 3938 N N . VAL B 1 151 ? 19.344 12.079 30.790 1.00 15.08 148 VAL B N 1
ATOM 3939 C CA . VAL B 1 151 ? 19.521 10.775 31.426 1.00 16.52 148 VAL B CA 1
ATOM 3940 C C . VAL B 1 151 ? 20.136 9.701 30.539 1.00 16.26 148 VAL B C 1
ATOM 3941 O O . VAL B 1 151 ? 20.155 8.531 30.913 1.00 16.30 148 VAL B O 1
ATOM 3945 N N . SER B 1 152 ? 20.604 10.082 29.351 1.00 16.17 149 SER B N 1
ATOM 3946 C CA . SER B 1 152 ? 21.373 9.181 28.498 1.00 16.35 149 SER B CA 1
ATOM 3947 C C . SER B 1 152 ? 22.492 9.983 27.822 1.00 15.31 149 SER B C 1
ATOM 3948 O O . SER B 1 152 ? 22.353 11.192 27.593 1.00 14.88 149 SER B O 1
ATOM 3951 N N . LEU B 1 153 ? 23.578 9.298 27.485 1.00 16.42 150 LEU B N 1
ATOM 3952 C CA . LEU B 1 153 ? 24.661 9.935 26.763 1.00 16.61 150 LEU B CA 1
ATOM 3953 C C . LEU B 1 153 ? 24.152 10.462 25.405 1.00 16.23 150 LEU B C 1
ATOM 3954 O O . LEU B 1 153 ? 24.508 11.558 24.996 1.00 15.85 150 LEU B O 1
ATOM 3959 N N . TYR B 1 154 ? 23.274 9.712 24.740 1.00 15.95 151 TYR B N 1
ATOM 3960 C CA . TYR B 1 154 ? 22.668 10.155 23.489 1.00 16.78 151 TYR B CA 1
ATOM 3961 C C . TYR B 1 154 ? 22.025 11.532 23.665 1.00 15.45 151 TYR B C 1
ATOM 3962 O O . TYR B 1 154 ? 22.285 12.468 22.897 1.00 16.01 151 TYR B O 1
ATOM 3971 N N . ALA B 1 155 ? 21.213 11.681 24.718 1.00 16.37 152 ALA B N 1
ATOM 3972 C CA . ALA B 1 155 ? 20.594 12.980 24.985 1.00 15.63 152 ALA B CA 1
ATOM 3973 C C . ALA B 1 155 ? 21.593 14.102 25.229 1.00 13.74 152 ALA B C 1
ATOM 3974 O O . ALA B 1 155 ? 21.445 15.202 24.722 1.00 15.14 152 ALA B O 1
ATOM 3976 N N . ALA B 1 156 ? 22.625 13.801 26.018 1.00 14.11 153 ALA B N 1
ATOM 3977 C CA . ALA B 1 156 ? 23.652 14.781 26.299 1.00 13.75 153 ALA B CA 1
ATOM 3978 C C . ALA B 1 156 ? 24.322 15.227 24.993 1.00 13.60 153 ALA B C 1
ATOM 3979 O O . ALA B 1 156 ? 24.599 16.414 24.823 1.00 13.15 153 ALA B O 1
ATOM 3981 N N . THR B 1 157 ? 24.542 14.289 24.056 1.00 14.41 154 THR B N 1
ATOM 3982 C CA . THR B 1 157 ? 25.185 14.655 22.808 1.00 15.19 154 THR B CA 1
ATOM 3983 C C . THR B 1 157 ? 24.278 15.551 21.962 1.00 15.44 154 THR B C 1
ATOM 3984 O O . THR B 1 157 ? 24.765 16.469 21.299 1.00 14.48 154 THR B O 1
ATOM 3988 N N . LYS B 1 158 ? 22.970 15.284 21.986 1.00 15.68 155 LYS B N 1
ATOM 3989 C CA . LYS B 1 158 ? 22.059 16.118 21.225 1.00 17.29 155 LYS B CA 1
ATOM 3990 C C . LYS B 1 158 ? 21.968 17.517 21.787 1.00 16.75 155 LYS B C 1
ATOM 3991 O O . LYS B 1 158 ? 21.958 18.488 21.033 1.00 16.00 155 LYS B O 1
ATOM 3997 N N . LYS B 1 159 ? 21.949 17.654 23.119 1.00 14.27 156 LYS B N 1
ATOM 3998 C CA . LYS B 1 159 ? 21.961 18.987 23.685 1.00 15.71 156 LYS B CA 1
ATOM 3999 C C . LYS B 1 159 ? 23.293 19.673 23.352 1.00 15.25 156 LYS B C 1
ATOM 4000 O O . LYS B 1 159 ? 23.327 20.877 23.098 1.00 15.90 156 LYS B O 1
ATOM 4006 N N . ALA B 1 160 ? 24.394 18.921 23.358 1.00 14.83 157 ALA B N 1
ATOM 4007 C CA . ALA B 1 160 ? 25.681 19.480 23.004 1.00 15.02 157 ALA B CA 1
ATOM 4008 C C . ALA B 1 160 ? 25.672 20.010 21.565 1.00 15.37 157 ALA B C 1
ATOM 4009 O O . ALA B 1 160 ? 26.274 21.015 21.297 1.00 15.42 157 ALA B O 1
ATOM 4011 N N . ASN B 1 161 ? 24.954 19.329 20.668 1.00 14.48 158 ASN B N 1
ATOM 4012 C CA . ASN B 1 161 ? 24.808 19.834 19.296 1.00 14.57 158 ASN B CA 1
ATOM 4013 C C . ASN B 1 161 ? 24.123 21.227 19.325 1.00 15.40 158 ASN B C 1
ATOM 4014 O O . ASN B 1 161 ? 24.542 22.161 18.643 1.00 16.18 158 ASN B O 1
ATOM 4019 N N . GLU B 1 162 ? 23.056 21.362 20.135 1.00 15.14 159 GLU B N 1
ATOM 4020 C CA . GLU B 1 162 ? 22.389 22.673 20.239 1.00 14.87 159 GLU B CA 1
ATOM 4021 C C . GLU B 1 162 ? 23.332 23.741 20.780 1.00 15.63 159 GLU B C 1
ATOM 4022 O O . GLU B 1 162 ? 23.382 24.863 20.284 1.00 15.96 159 GLU B O 1
ATOM 4028 N N . LEU B 1 163 ? 24.138 23.399 21.781 1.00 13.80 160 LEU B N 1
ATOM 4029 C CA . LEU B 1 163 ? 25.072 24.369 22.332 1.00 15.38 160 LEU B CA 1
ATOM 4030 C C . LEU B 1 163 ? 26.132 24.803 21.314 1.00 14.72 160 LEU B C 1
ATOM 4031 O O . LEU B 1 163 ? 26.485 25.998 21.227 1.00 16.64 160 LEU B O 1
ATOM 4052 N N . ALA B 1 165 ? 25.840 24.592 18.045 1.00 15.96 162 ALA B N 1
ATOM 4053 C CA . ALA B 1 165 ? 25.103 25.359 17.015 1.00 17.81 162 ALA B CA 1
ATOM 4054 C C . ALA B 1 165 ? 24.985 26.808 17.478 1.00 19.05 162 ALA B C 1
ATOM 4055 O O . ALA B 1 165 ? 25.242 27.743 16.696 1.00 18.20 162 ALA B O 1
ATOM 4057 N N . HIS B 1 166 ? 24.584 27.008 18.746 1.00 17.62 163 HIS B N 1
ATOM 4058 C CA . HIS B 1 166 ? 24.479 28.385 19.260 1.00 17.79 163 HIS B CA 1
ATOM 4059 C C . HIS B 1 166 ? 25.790 29.138 19.118 1.00 17.90 163 HIS B C 1
ATOM 4060 O O . HIS B 1 166 ? 25.834 30.302 18.660 1.00 19.20 163 HIS B O 1
ATOM 4067 N N . THR B 1 167 ? 26.889 28.521 19.563 1.00 17.75 164 THR B N 1
ATOM 4068 C CA . THR B 1 167 ? 28.217 29.105 19.490 1.00 18.19 164 THR B CA 1
ATOM 4069 C C . THR B 1 167 ? 28.577 29.538 18.057 1.00 18.00 164 THR B C 1
ATOM 4070 O O . THR B 1 167 ? 29.091 30.623 17.832 1.00 18.13 164 THR B O 1
ATOM 4074 N N . TYR B 1 168 ? 28.296 28.666 17.105 1.00 17.21 165 TYR B N 1
ATOM 4075 C CA . TYR B 1 168 ? 28.649 28.936 15.708 1.00 18.12 165 TYR B CA 1
ATOM 4076 C C . TYR B 1 168 ? 27.720 29.988 15.104 1.00 20.08 165 TYR B C 1
ATOM 4077 O O . TYR B 1 168 ? 28.188 30.822 14.329 1.00 21.59 165 TYR B O 1
ATOM 4086 N N . SER B 1 169 ? 26.444 29.967 15.458 1.00 19.36 166 SER B N 1
ATOM 4087 C CA . SER B 1 169 ? 25.532 31.039 14.982 1.00 19.09 166 SER B CA 1
ATOM 4088 C C . SER B 1 169 ? 25.995 32.403 15.508 1.00 20.77 166 SER B C 1
ATOM 4089 O O . SER B 1 169 ? 26.062 33.396 14.765 1.00 21.29 166 SER B O 1
ATOM 4092 N N . HIS B 1 170 ? 26.341 32.452 16.789 1.00 18.69 167 HIS B N 1
ATOM 4093 C CA . HIS B 1 170 ? 26.788 33.683 17.400 1.00 19.71 167 HIS B CA 1
ATOM 4094 C C . HIS B 1 170 ? 28.117 34.202 16.851 1.00 21.95 167 HIS B C 1
ATOM 4095 O O . HIS B 1 170 ? 28.247 35.392 16.518 1.00 25.42 167 HIS B O 1
ATOM 4102 N N . LEU B 1 171 ? 29.115 33.335 16.738 1.00 21.53 168 LEU B N 1
ATOM 4103 C CA . LEU B 1 171 ? 30.419 33.793 16.296 1.00 22.36 168 LEU B CA 1
ATOM 4104 C C . LEU B 1 171 ? 30.538 34.061 14.817 1.00 21.94 168 LEU B C 1
ATOM 4105 O O . LEU B 1 171 ? 31.215 35.002 14.418 1.00 24.63 168 LEU B O 1
ATOM 4110 N N . TYR B 1 172 ? 29.882 33.236 14.022 1.00 21.99 169 TYR B N 1
ATOM 4111 C CA . TYR B 1 172 ? 30.095 33.272 12.570 1.00 22.96 169 TYR B CA 1
ATOM 4112 C C . TYR B 1 172 ? 28.887 33.660 11.749 1.00 23.88 169 TYR B C 1
ATOM 4113 O O . TYR B 1 172 ? 28.995 33.782 10.523 1.00 26.63 169 TYR B O 1
ATOM 4122 N N . GLY B 1 173 ? 27.745 33.842 12.395 1.00 22.75 170 GLY B N 1
ATOM 4123 C CA . GLY B 1 173 ? 26.525 34.205 11.697 1.00 23.35 170 GLY B CA 1
ATOM 4124 C C . GLY B 1 173 ? 25.849 33.111 10.897 1.00 22.59 170 GLY B C 1
ATOM 4125 O O . GLY B 1 173 ? 24.954 33.392 10.096 1.00 23.81 170 GLY B O 1
ATOM 4126 N N . ILE B 1 174 ? 26.253 31.859 11.110 1.00 20.97 171 ILE B N 1
ATOM 4127 C CA . ILE B 1 174 ? 25.654 30.732 10.400 1.00 21.05 171 ILE B CA 1
ATOM 4128 C C . ILE B 1 174 ? 24.242 30.485 10.944 1.00 21.53 171 ILE B C 1
ATOM 4129 O O . ILE B 1 174 ? 24.085 30.203 12.141 1.00 19.11 171 ILE B O 1
ATOM 4134 N N . PRO B 1 175 ? 23.201 30.584 10.102 1.00 21.27 172 PRO B N 1
ATOM 4135 C CA . PRO B 1 175 ? 21.876 30.303 10.649 1.00 20.59 172 PRO B CA 1
ATOM 4136 C C . PRO B 1 175 ? 21.640 28.827 10.937 1.00 21.47 172 PRO B C 1
ATOM 4137 O O . PRO B 1 175 ? 21.862 27.967 10.065 1.00 20.27 172 PRO B O 1
ATOM 4141 N N . THR B 1 176 ? 21.207 28.533 12.162 1.00 19.38 173 THR B N 1
ATOM 4142 C CA . THR B 1 176 ? 20.973 27.166 12.583 1.00 19.16 173 THR B CA 1
ATOM 4143 C C . THR B 1 176 ? 19.579 26.947 13.132 1.00 19.28 173 THR B C 1
ATOM 4144 O O . THR B 1 176 ? 19.042 27.790 13.875 1.00 21.28 173 THR B O 1
ATOM 4148 N N . THR B 1 177 ? 18.986 25.810 12.788 1.00 18.05 174 THR B N 1
ATOM 4149 C CA . THR B 1 177 ? 17.710 25.395 13.314 1.00 20.00 174 THR B CA 1
ATOM 4150 C C . THR B 1 177 ? 17.827 23.936 13.758 1.00 21.22 174 THR B C 1
ATOM 4151 O O . THR B 1 177 ? 18.052 23.035 12.934 1.00 19.74 174 THR B O 1
ATOM 4155 N N . GLY B 1 178 ? 17.679 23.686 15.058 1.00 18.22 175 GLY B N 1
ATOM 4156 C CA . GLY B 1 178 ? 17.663 22.343 15.574 1.00 19.49 175 GLY B CA 1
ATOM 4157 C C . GLY B 1 178 ? 16.249 21.844 15.726 1.00 19.41 175 GLY B C 1
ATOM 4158 O O . GLY B 1 178 ? 15.361 22.599 16.150 1.00 22.75 175 GLY B O 1
ATOM 4159 N N . LEU B 1 179 ? 16.011 20.582 15.378 1.00 19.28 176 LEU B N 1
ATOM 4160 C CA . LEU B 1 179 ? 14.696 19.987 15.478 1.00 20.54 176 LEU B CA 1
ATOM 4161 C C . LEU B 1 179 ? 14.660 18.864 16.496 1.00 19.92 176 LEU B C 1
ATOM 4162 O O . LEU B 1 179 ? 15.302 17.841 16.309 1.00 18.91 176 LEU B O 1
ATOM 4167 N N . ARG B 1 180 ? 13.909 19.040 17.585 1.00 19.14 177 ARG B N 1
ATOM 4168 C CA . ARG B 1 180 ? 13.785 17.993 18.575 1.00 19.43 177 ARG B CA 1
ATOM 4169 C C . ARG B 1 180 ? 12.741 16.948 18.150 1.00 20.54 177 ARG B C 1
ATOM 4170 O O . ARG B 1 180 ? 11.522 17.121 18.367 1.00 20.11 177 ARG B O 1
ATOM 4178 N N . PHE B 1 181 ? 13.217 15.847 17.584 1.00 21.01 178 PHE B N 1
ATOM 4179 C CA . PHE B 1 181 ? 12.335 14.734 17.172 1.00 22.97 178 PHE B CA 1
ATOM 4180 C C . PHE B 1 181 ? 11.820 13.862 18.311 1.00 25.23 178 PHE B C 1
ATOM 4181 O O . PHE B 1 181 ? 12.512 13.650 19.304 1.00 23.63 178 PHE B O 1
ATOM 4189 N N . PHE B 1 182 ? 10.615 13.294 18.128 1.00 26.66 179 PHE B N 1
ATOM 4190 C CA . PHE B 1 182 ? 10.018 12.332 19.074 1.00 26.48 179 PHE B CA 1
ATOM 4191 C C . PHE B 1 182 ? 10.056 10.909 18.449 1.00 28.40 179 PHE B C 1
ATOM 4192 O O . PHE B 1 182 ? 11.153 10.337 18.312 1.00 31.85 179 PHE B O 1
ATOM 4200 N N . THR B 1 183 ? 8.923 10.321 18.066 1.00 28.97 180 THR B N 1
ATOM 4201 C CA . THR B 1 183 ? 8.954 9.017 17.381 1.00 29.69 180 THR B CA 1
ATOM 4202 C C . THR B 1 183 ? 8.463 9.191 15.954 1.00 29.09 180 THR B C 1
ATOM 4203 O O . THR B 1 183 ? 7.408 9.790 15.719 1.00 28.81 180 THR B O 1
ATOM 4207 N N . VAL B 1 184 ? 9.275 8.713 15.006 1.00 27.56 181 VAL B N 1
ATOM 4208 C CA . VAL B 1 184 ? 8.964 8.753 13.576 1.00 28.21 181 VAL B CA 1
ATOM 4209 C C . VAL B 1 184 ? 8.798 7.310 13.080 1.00 28.36 181 VAL B C 1
ATOM 4210 O O . VAL B 1 184 ? 9.538 6.406 13.499 1.00 30.53 181 VAL B O 1
ATOM 4214 N N . TYR B 1 185 ? 7.814 7.080 12.202 1.00 27.96 182 TYR B N 1
ATOM 4215 C CA . TYR B 1 185 ? 7.555 5.743 11.671 1.00 29.12 182 TYR B CA 1
ATOM 4216 C C . TYR B 1 185 ? 7.071 5.845 10.230 1.00 29.22 182 TYR B C 1
ATOM 4217 O O . TYR B 1 185 ? 6.607 6.908 9.792 1.00 31.68 182 TYR B O 1
ATOM 4226 N N . GLY B 1 186 ? 7.202 4.750 9.501 1.00 30.06 183 GLY B N 1
ATOM 4227 C CA . GLY B 1 186 ? 6.734 4.688 8.125 1.00 32.41 183 GLY B CA 1
ATOM 4228 C C . GLY B 1 186 ? 7.516 3.722 7.287 1.00 29.52 183 GLY B C 1
ATOM 4229 O O . GLY B 1 186 ? 8.410 3.034 7.792 1.00 31.90 183 GLY B O 1
ATOM 4230 N N . PRO B 1 187 ? 7.188 3.651 5.990 1.00 30.31 184 PRO B N 1
ATOM 4231 C CA . PRO B 1 187 ? 7.936 2.815 5.067 1.00 31.38 184 PRO B CA 1
ATOM 4232 C C . PRO B 1 187 ? 9.434 3.155 5.119 1.00 28.88 184 PRO B C 1
ATOM 4233 O O . PRO B 1 187 ? 9.788 4.297 5.387 1.00 29.74 184 PRO B O 1
ATOM 4237 N N . TRP B 1 188 ? 10.275 2.145 4.900 1.00 30.73 185 TRP B N 1
ATOM 4238 C CA . TRP B 1 188 ? 11.730 2.289 4.943 1.00 30.75 185 TRP B CA 1
ATOM 4239 C C . TRP B 1 188 ? 12.217 2.709 6.353 1.00 29.49 185 TRP B C 1
ATOM 4240 O O . TRP B 1 188 ? 13.278 3.315 6.512 1.00 28.64 185 TRP B O 1
ATOM 4251 N N . GLY B 1 189 ? 11.446 2.340 7.378 1.00 30.40 186 GLY B N 1
ATOM 4252 C CA . GLY B 1 189 ? 11.773 2.691 8.750 1.00 28.54 186 GLY B CA 1
ATOM 4253 C C . GLY B 1 189 ? 12.943 1.943 9.366 1.00 31.11 186 GLY B C 1
ATOM 4254 O O . GLY B 1 189 ? 13.658 1.201 8.687 1.00 30.51 186 GLY B O 1
ATOM 4255 N N . ARG B 1 190 ? 13.123 2.138 10.672 1.00 35.32 187 ARG B N 1
ATOM 4256 C CA . ARG B 1 190 ? 14.232 1.529 11.403 1.00 33.71 187 ARG B CA 1
ATOM 4257 C C . ARG B 1 190 ? 13.887 0.176 12.032 1.00 34.22 187 ARG B C 1
ATOM 4258 O O . ARG B 1 190 ? 12.878 0.063 12.731 1.00 34.04 187 ARG B O 1
ATOM 4266 N N . PRO B 1 191 ? 14.732 -0.847 11.801 1.00 32.47 188 PRO B N 1
ATOM 4267 C CA . PRO B 1 191 ? 14.555 -2.167 12.409 1.00 32.17 188 PRO B CA 1
ATOM 4268 C C . PRO B 1 191 ? 14.560 -2.182 13.935 1.00 33.54 188 PRO B C 1
ATOM 4269 O O . PRO B 1 191 ? 13.908 -3.033 14.529 1.00 37.09 188 PRO B O 1
ATOM 4273 N N . ASP B 1 192 ? 15.299 -1.257 14.544 1.00 35.63 189 ASP B N 1
ATOM 4274 C CA . ASP B 1 192 ? 15.470 -1.215 16.006 1.00 39.89 189 ASP B CA 1
ATOM 4275 C C . ASP B 1 192 ? 14.386 -0.469 16.789 1.00 42.85 189 ASP B C 1
ATOM 4276 O O . ASP B 1 192 ? 14.474 -0.394 18.013 1.00 46.63 189 ASP B O 1
ATOM 4289 N N . ALA B 1 194 ? 10.190 0.216 17.818 1.00 49.15 191 ALA B N 1
ATOM 4290 C CA . ALA B 1 194 ? 9.025 -0.618 18.172 1.00 44.86 191 ALA B CA 1
ATOM 4291 C C . ALA B 1 194 ? 8.169 -1.165 17.024 1.00 45.82 191 ALA B C 1
ATOM 4292 O O . ALA B 1 194 ? 8.016 -2.382 16.891 1.00 43.08 191 ALA B O 1
ATOM 4294 N N . LEU B 1 195 ? 7.613 -0.276 16.205 1.00 40.42 192 LEU B N 1
ATOM 4295 C CA . LEU B 1 195 ? 6.707 -0.686 15.124 1.00 46.55 192 LEU B CA 1
ATOM 4296 C C . LEU B 1 195 ? 7.266 -1.820 14.244 1.00 45.23 192 LEU B C 1
ATOM 4297 O O . LEU B 1 195 ? 6.548 -2.771 13.902 1.00 42.80 192 LEU B O 1
ATOM 4302 N N . PHE B 1 196 ? 8.551 -1.711 13.899 1.00 45.53 193 PHE B N 1
ATOM 4303 C CA . PHE B 1 196 ? 9.243 -2.701 13.076 1.00 43.75 193 PHE B CA 1
ATOM 4304 C C . PHE B 1 196 ? 9.439 -3.994 13.877 1.00 41.99 193 PHE B C 1
ATOM 4305 O O . PHE B 1 196 ? 9.085 -5.077 13.410 1.00 40.15 193 PHE B O 1
ATOM 4313 N N . LYS B 1 197 ? 10.000 -3.866 15.079 1.00 43.70 194 LYS B N 1
ATOM 4314 C CA . LYS B 1 197 ? 10.211 -5.010 15.979 1.00 49.37 194 LYS B CA 1
ATOM 4315 C C . LYS B 1 197 ? 8.941 -5.816 16.160 1.00 48.48 194 LYS B C 1
ATOM 4316 O O . LYS B 1 197 ? 8.961 -7.044 16.050 1.00 51.56 194 LYS B O 1
ATOM 4322 N N . PHE B 1 198 ? 7.841 -5.116 16.443 1.00 52.34 195 PHE B N 1
ATOM 4323 C CA . PHE B 1 198 ? 6.559 -5.770 16.654 1.00 50.60 195 PHE B CA 1
ATOM 4324 C C . PHE B 1 198 ? 6.152 -6.523 15.416 1.00 54.12 195 PHE B C 1
ATOM 4325 O O . PHE B 1 198 ? 5.969 -7.730 15.474 1.00 60.82 195 PHE B O 1
ATOM 4333 N N . THR B 1 199 ? 6.055 -5.821 14.289 1.00 50.51 196 THR B N 1
ATOM 4334 C CA . THR B 1 199 ? 5.664 -6.448 13.029 1.00 49.88 196 THR B CA 1
ATOM 4335 C C . THR B 1 199 ? 6.481 -7.703 12.730 1.00 51.27 196 THR B C 1
ATOM 4336 O O . THR B 1 199 ? 5.920 -8.707 12.301 1.00 53.87 196 THR B O 1
ATOM 4340 N N . LYS B 1 200 ? 7.794 -7.643 12.968 1.00 54.82 197 LYS B N 1
ATOM 4341 C CA . LYS B 1 200 ? 8.680 -8.782 12.699 1.00 57.07 197 LYS B CA 1
ATOM 4342 C C . LYS B 1 200 ? 8.423 -9.935 13.663 1.00 56.56 197 LYS B C 1
ATOM 4343 O O . LYS B 1 200 ? 8.199 -11.064 13.233 1.00 60.54 197 LYS B O 1
ATOM 4349 N N . ALA B 1 201 ? 8.483 -9.644 14.961 1.00 61.49 198 ALA B N 1
ATOM 4350 C CA . ALA B 1 201 ? 8.249 -10.652 16.005 1.00 64.91 198 ALA B CA 1
ATOM 4351 C C . ALA B 1 201 ? 6.829 -11.216 15.940 1.00 64.04 198 ALA B C 1
ATOM 4352 O O . ALA B 1 201 ? 6.614 -12.401 16.202 1.00 67.75 198 ALA B O 1
ATOM 4362 N N . LEU B 1 203 ? 4.945 -11.522 13.227 1.00 66.36 200 LEU B N 1
ATOM 4363 C CA . LEU B 1 203 ? 4.909 -12.466 12.109 1.00 66.06 200 LEU B CA 1
ATOM 4364 C C . LEU B 1 203 ? 5.669 -13.751 12.455 1.00 67.23 200 LEU B C 1
ATOM 4365 O O . LEU B 1 203 ? 5.264 -14.839 12.047 1.00 67.70 200 LEU B O 1
ATOM 4370 N N . GLU B 1 204 ? 6.756 -13.613 13.215 1.00 70.08 201 GLU B N 1
ATOM 4371 C CA . GLU B 1 204 ? 7.555 -14.762 13.656 1.00 73.17 201 GLU B CA 1
ATOM 4372 C C . GLU B 1 204 ? 6.955 -15.367 14.948 1.00 74.85 201 GLU B C 1
ATOM 4373 O O . GLU B 1 204 ? 5.900 -16.005 14.891 1.00 71.38 201 GLU B O 1
ATOM 4379 N N . GLY B 1 205 ? 7.608 -15.154 16.096 1.00 75.94 202 GLY B N 1
ATOM 4380 C CA . GLY B 1 205 ? 7.138 -15.694 17.379 1.00 74.82 202 GLY B CA 1
ATOM 4381 C C . GLY B 1 205 ? 7.094 -14.634 18.464 1.00 71.40 202 GLY B C 1
ATOM 4382 O O . GLY B 1 205 ? 6.053 -14.025 18.704 1.00 65.60 202 GLY B O 1
ATOM 4383 N N . ARG B 1 218 ? 3.151 8.094 24.011 1.00 59.13 215 ARG B N 1
ATOM 4384 C CA . ARG B 1 218 ? 4.059 8.154 22.860 1.00 57.46 215 ARG B CA 1
ATOM 4385 C C . ARG B 1 218 ? 3.599 9.191 21.825 1.00 50.92 215 ARG B C 1
ATOM 4386 O O . ARG B 1 218 ? 2.409 9.467 21.704 1.00 53.80 215 ARG B O 1
ATOM 4394 N N . ASP B 1 219 ? 4.556 9.746 21.083 1.00 45.67 216 ASP B N 1
ATOM 4395 C CA . ASP B 1 219 ? 4.299 10.775 20.063 1.00 40.43 216 ASP B CA 1
ATOM 4396 C C . ASP B 1 219 ? 4.831 10.244 18.734 1.00 39.03 216 ASP B C 1
ATOM 4397 O O . ASP B 1 219 ? 6.043 10.273 18.476 1.00 35.90 216 ASP B O 1
ATOM 4402 N N . PHE B 1 220 ? 3.909 9.737 17.914 1.00 38.68 217 PHE B N 1
ATOM 4403 C CA . PHE B 1 220 ? 4.205 9.141 16.614 1.00 38.09 217 PHE B CA 1
ATOM 4404 C C . PHE B 1 220 ? 3.832 10.065 15.448 1.00 36.58 217 PHE B C 1
ATOM 4405 O O . PHE B 1 220 ? 2.689 10.544 15.366 1.00 34.69 217 PHE B O 1
ATOM 4413 N N . THR B 1 221 ? 4.792 10.321 14.552 1.00 29.92 218 THR B N 1
ATOM 4414 C CA . THR B 1 221 ? 4.549 11.118 13.341 1.00 29.19 218 THR B CA 1
ATOM 4415 C C . THR B 1 221 ? 4.913 10.278 12.136 1.00 29.41 218 THR B C 1
ATOM 4416 O O . THR B 1 221 ? 5.983 9.642 12.102 1.00 28.02 218 THR B O 1
ATOM 4420 N N . TYR B 1 222 ? 3.998 10.225 11.169 1.00 28.31 219 TYR B N 1
ATOM 4421 C CA . TYR B 1 222 ? 4.248 9.482 9.951 1.00 29.61 219 TYR B CA 1
ATOM 4422 C C . TYR B 1 222 ? 5.345 10.203 9.157 1.00 27.29 219 TYR B C 1
ATOM 4423 O O . TYR B 1 222 ? 5.368 11.430 9.078 1.00 28.33 219 TYR B O 1
ATOM 4432 N N . ILE B 1 223 ? 6.251 9.419 8.582 1.00 31.15 220 ILE B N 1
ATOM 4433 C CA . ILE B 1 223 ? 7.401 9.964 7.858 1.00 30.73 220 ILE B CA 1
ATOM 4434 C C . ILE B 1 223 ? 7.068 11.096 6.854 1.00 30.97 220 ILE B C 1
ATOM 4435 O O . ILE B 1 223 ? 7.760 12.110 6.825 1.00 29.16 220 ILE B O 1
ATOM 4440 N N . ASP B 1 224 ? 6.008 10.943 6.061 1.00 32.13 221 ASP B N 1
ATOM 4441 C CA . ASP B 1 224 ? 5.657 11.987 5.087 1.00 32.50 221 ASP B CA 1
ATOM 4442 C C . ASP B 1 224 ? 5.372 13.328 5.745 1.00 30.87 221 ASP B C 1
ATOM 4443 O O . ASP B 1 224 ? 5.714 14.380 5.196 1.00 31.34 221 ASP B O 1
ATOM 4448 N N . ASP B 1 225 ? 4.779 13.297 6.938 1.00 31.30 222 ASP B N 1
ATOM 4449 C CA . ASP B 1 225 ? 4.471 14.522 7.678 1.00 30.55 222 ASP B CA 1
ATOM 4450 C C . ASP B 1 225 ? 5.752 15.179 8.189 1.00 29.22 222 ASP B C 1
ATOM 4451 O O . ASP B 1 225 ? 5.874 16.401 8.171 1.00 28.46 222 ASP B O 1
ATOM 4456 N N . ILE B 1 226 ? 6.707 14.354 8.611 1.00 28.23 223 ILE B N 1
ATOM 4457 C CA . ILE B 1 226 ? 8.025 14.842 9.045 1.00 27.90 223 ILE B CA 1
ATOM 4458 C C . ILE B 1 226 ? 8.744 15.527 7.879 1.00 23.74 223 ILE B C 1
ATOM 4459 O O . ILE B 1 226 ? 9.252 16.638 8.020 1.00 27.25 223 ILE B O 1
ATOM 4464 N N . VAL B 1 227 ? 8.747 14.862 6.729 1.00 27.84 224 VAL B N 1
ATOM 4465 C CA . VAL B 1 227 ? 9.425 15.372 5.533 1.00 26.88 224 VAL B CA 1
ATOM 4466 C C . VAL B 1 227 ? 8.873 16.725 5.127 1.00 25.61 224 VAL B C 1
ATOM 4467 O O . VAL B 1 227 ? 9.621 17.646 4.834 1.00 26.05 224 VAL B O 1
ATOM 4471 N N . GLU B 1 228 ? 7.542 16.840 5.131 1.00 28.78 225 GLU B N 1
ATOM 4472 C CA . GLU B 1 228 ? 6.902 18.089 4.759 1.00 29.32 225 GLU B CA 1
ATOM 4473 C C . GLU B 1 228 ? 7.347 19.230 5.676 1.00 28.20 225 GLU B C 1
ATOM 4474 O O . GLU B 1 228 ? 7.678 20.314 5.212 1.00 27.04 225 GLU B O 1
ATOM 4480 N N . ALA B 1 229 ? 7.372 18.982 6.980 1.00 28.52 226 ALA B N 1
ATOM 4481 C CA . ALA B 1 229 ? 7.804 20.011 7.924 1.00 27.05 226 ALA B CA 1
ATOM 4482 C C . ALA B 1 229 ? 9.290 20.386 7.779 1.00 26.16 226 ALA B C 1
ATOM 4483 O O . ALA B 1 229 ? 9.645 21.570 7.834 1.00 25.78 226 ALA B O 1
ATOM 4485 N N . VAL B 1 230 ? 10.155 19.392 7.604 1.00 26.24 227 VAL B N 1
ATOM 4486 C CA . VAL B 1 230 ? 11.595 19.668 7.473 1.00 26.05 227 VAL B CA 1
ATOM 4487 C C . VAL B 1 230 ? 11.905 20.478 6.204 1.00 26.78 227 VAL B C 1
ATOM 4488 O O . VAL B 1 230 ? 12.713 21.412 6.234 1.00 26.09 227 VAL B O 1
ATOM 4492 N N . VAL B 1 231 ? 11.249 20.140 5.100 1.00 29.15 228 VAL B N 1
ATOM 4493 C CA . VAL B 1 231 ? 11.501 20.850 3.837 1.00 29.29 228 VAL B CA 1
ATOM 4494 C C . VAL B 1 231 ? 11.012 22.314 3.914 1.00 26.80 228 VAL B C 1
ATOM 4495 O O . VAL B 1 231 ? 11.672 23.203 3.381 1.00 31.36 228 VAL B O 1
ATOM 4499 N N . ARG B 1 232 ? 9.913 22.583 4.630 1.00 27.05 229 ARG B N 1
ATOM 4500 C CA . ARG B 1 232 ? 9.469 23.973 4.846 1.00 29.58 229 ARG B CA 1
ATOM 4501 C C . ARG B 1 232 ? 10.452 24.742 5.757 1.00 28.61 229 ARG B C 1
ATOM 4502 O O . ARG B 1 232 ? 10.821 25.899 5.478 1.00 28.90 229 ARG B O 1
ATOM 4510 N N . VAL B 1 233 ? 10.880 24.100 6.852 1.00 27.30 230 VAL B N 1
ATOM 4511 C CA . VAL B 1 233 ? 11.838 24.713 7.781 1.00 27.28 230 VAL B CA 1
ATOM 4512 C C . VAL B 1 233 ? 13.149 25.067 7.092 1.00 24.31 230 VAL B C 1
ATOM 4513 O O . VAL B 1 233 ? 13.732 26.086 7.380 1.00 23.16 230 VAL B O 1
ATOM 4517 N N . LEU B 1 234 ? 13.618 24.209 6.191 1.00 25.47 231 LEU B N 1
ATOM 4518 C CA . LEU B 1 234 ? 14.854 24.482 5.442 1.00 25.97 231 LEU B CA 1
ATOM 4519 C C . LEU B 1 234 ? 14.842 25.855 4.745 1.00 25.71 231 LEU B C 1
ATOM 4520 O O . LEU B 1 234 ? 15.888 26.494 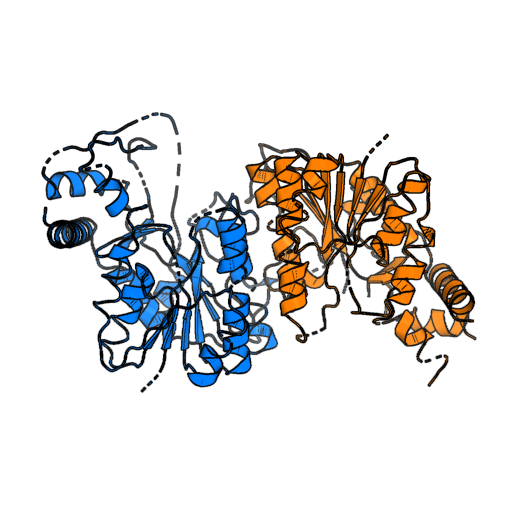4.604 1.00 24.95 231 LEU B O 1
ATOM 4525 N N . ASP B 1 235 ? 13.647 26.301 4.333 1.00 28.42 232 ASP B N 1
ATOM 4526 C CA . ASP B 1 235 ? 13.471 27.605 3.656 1.00 30.53 232 ASP B CA 1
ATOM 4527 C C . ASP B 1 235 ? 13.273 28.804 4.589 1.00 31.80 232 ASP B C 1
ATOM 4528 O O . ASP B 1 235 ? 13.276 29.948 4.121 1.00 31.35 232 ASP B O 1
ATOM 4533 N N . VAL B 1 236 ? 13.094 28.559 5.892 1.00 29.24 233 VAL B N 1
ATOM 4534 C CA . VAL B 1 236 ? 12.903 29.641 6.861 1.00 29.32 233 VAL B CA 1
ATOM 4535 C C . VAL B 1 236 ? 14.235 29.862 7.566 1.00 28.21 233 VAL B C 1
ATOM 4536 O O . VAL B 1 236 ? 14.582 29.120 8.468 1.00 26.68 233 VAL B O 1
ATOM 4540 N N . ILE B 1 237 ? 14.959 30.893 7.154 1.00 27.12 234 ILE B N 1
ATOM 4541 C CA . ILE B 1 237 ? 16.298 31.150 7.646 1.00 27.07 234 ILE B CA 1
ATOM 4542 C C . ILE B 1 237 ? 16.252 32.062 8.874 1.00 27.77 234 ILE B C 1
ATOM 4543 O O . ILE B 1 237 ? 15.833 33.213 8.768 1.00 26.46 234 ILE B O 1
ATOM 4548 N N . PRO B 1 238 ? 16.708 31.558 10.046 1.00 25.63 235 PRO B N 1
ATOM 4549 C CA . PRO B 1 238 ? 16.721 32.408 11.241 1.00 24.51 235 PRO B CA 1
ATOM 4550 C C . PRO B 1 238 ? 17.555 33.655 11.048 1.00 24.93 235 PRO B C 1
ATOM 4551 O O . PRO B 1 238 ? 18.585 33.607 10.390 1.00 24.62 235 PRO B O 1
ATOM 4555 N N . GLN B 1 239 ? 17.112 34.769 11.632 1.00 26.93 236 GLN B N 1
ATOM 4556 C CA . GLN B 1 239 ? 17.798 36.034 11.536 1.00 27.56 236 GLN B CA 1
ATOM 4557 C C . GLN B 1 239 ? 18.260 36.473 12.912 1.00 25.93 236 GLN B C 1
ATOM 4558 O O . GLN B 1 239 ? 17.694 36.054 13.925 1.00 27.83 236 GLN B O 1
ATOM 4564 N N . ALA B 1 240 ? 19.278 37.320 12.932 1.00 27.88 237 ALA B N 1
ATOM 4565 C CA . ALA B 1 240 ? 19.774 37.912 14.172 1.00 29.71 237 ALA B CA 1
ATOM 4566 C C . ALA B 1 240 ? 18.698 38.818 14.795 1.00 32.02 237 ALA B C 1
ATOM 4567 O O . ALA B 1 240 ? 17.851 39.361 14.082 1.00 31.59 237 ALA B O 1
ATOM 4569 N N A ASN B 1 241 ? 18.730 38.964 16.119 0.70 31.41 238 ASN B N 1
ATOM 4570 N N B ASN B 1 241 ? 18.747 38.938 16.124 0.30 33.12 238 ASN B N 1
ATOM 4571 C CA A ASN B 1 241 ? 17.785 39.820 16.862 0.70 31.94 238 ASN B CA 1
ATOM 4572 C CA B ASN B 1 241 ? 17.818 39.752 16.916 0.30 34.34 238 ASN B CA 1
ATOM 4573 C C A ASN B 1 241 ? 18.591 40.549 17.928 0.70 31.97 238 ASN B C 1
ATOM 4574 C C B ASN B 1 241 ? 18.634 40.534 17.936 0.30 34.25 238 ASN B C 1
ATOM 4575 O O A ASN B 1 241 ? 18.793 40.042 19.019 0.70 30.66 238 ASN B O 1
ATOM 4576 O O B ASN B 1 241 ? 18.877 40.044 19.034 0.30 33.82 238 ASN B O 1
ATOM 4585 N N . ALA B 1 242 ? 19.046 41.749 17.588 1.00 35.74 239 ALA B N 1
ATOM 4586 C CA . ALA B 1 242 ? 19.869 42.571 18.486 1.00 36.47 239 ALA B CA 1
ATOM 4587 C C . ALA B 1 242 ? 19.241 42.928 19.850 1.00 35.48 239 ALA B C 1
ATOM 4588 O O . ALA B 1 242 ? 19.973 43.250 20.782 1.00 37.57 239 ALA B O 1
ATOM 4590 N N . ASP B 1 243 ? 17.915 42.828 19.963 1.00 34.29 240 ASP B N 1
ATOM 4591 C CA . ASP B 1 243 ? 17.193 43.146 21.213 1.00 38.47 240 ASP B CA 1
ATOM 4592 C C . ASP B 1 243 ? 17.013 41.959 22.156 1.00 36.71 240 ASP B C 1
ATOM 4593 O O . ASP B 1 243 ? 16.573 42.134 23.291 1.00 40.08 240 ASP B O 1
ATOM 4598 N N . TRP B 1 244 ? 17.322 40.749 21.695 1.00 31.27 241 TRP B N 1
ATOM 4599 C CA . TRP B 1 244 ? 17.126 39.552 22.515 1.00 28.60 241 TRP B CA 1
ATOM 4600 C C . TRP B 1 244 ? 18.099 39.505 23.695 1.00 25.02 241 TRP B C 1
ATOM 4601 O O . TRP B 1 244 ? 19.261 39.870 23.566 1.00 26.46 241 TRP B O 1
ATOM 4612 N N . THR B 1 245 ? 17.590 39.077 24.846 1.00 25.93 242 THR B N 1
ATOM 4613 C CA . THR B 1 245 ? 18.416 38.890 26.038 1.00 25.53 242 THR B CA 1
ATOM 4614 C C . THR B 1 245 ? 18.051 37.549 26.633 1.00 24.42 242 THR B C 1
ATOM 4615 O O . THR B 1 245 ? 16.949 37.046 26.446 1.00 23.09 242 THR B O 1
ATOM 4619 N N . VAL B 1 246 ? 18.991 36.959 27.363 1.00 23.21 243 VAL B N 1
ATOM 4620 C CA . VAL B 1 246 ? 18.738 35.710 28.049 1.00 23.88 243 VAL B CA 1
ATOM 4621 C C . VAL B 1 246 ? 17.608 35.865 29.065 1.00 25.17 243 VAL B C 1
ATOM 4622 O O . VAL B 1 246 ? 16.747 35.001 29.202 1.00 27.06 243 VAL B O 1
ATOM 4626 N N . GLU B 1 247 ? 17.609 37.007 29.739 1.00 28.05 244 GLU B N 1
ATOM 4627 C CA . GLU B 1 247 ? 16.676 37.258 30.828 1.00 30.99 244 GLU B CA 1
ATOM 4628 C C . GLU B 1 247 ? 15.199 37.366 30.410 1.00 33.63 244 GLU B C 1
ATOM 4629 O O . GLU B 1 247 ? 14.315 37.033 31.201 1.00 36.05 244 GLU B O 1
ATOM 4635 N N . SER B 1 248 ? 14.942 37.806 29.177 1.00 36.34 245 SER B N 1
ATOM 4636 C CA . SER B 1 248 ? 13.563 37.895 28.661 1.00 39.78 245 SER B CA 1
ATOM 4637 C C . SER B 1 248 ? 13.296 36.972 27.457 1.00 41.18 245 SER B C 1
ATOM 4638 O O . SER B 1 248 ? 12.196 36.984 26.923 1.00 46.50 245 SER B O 1
ATOM 4641 N N . GLY B 1 249 ? 14.286 36.155 27.070 1.00 40.28 246 GLY B N 1
ATOM 4642 C CA . GLY B 1 249 ? 14.164 35.206 25.947 1.00 41.37 246 GLY B CA 1
ATOM 4643 C C . GLY B 1 249 ? 14.065 33.739 26.356 1.00 41.79 246 GLY B C 1
ATOM 4644 O O . GLY B 1 249 ? 13.517 33.431 27.397 1.00 44.04 246 GLY B O 1
ATOM 4645 N N . SER B 1 250 ? 14.651 32.838 25.547 1.00 49.19 247 SER B N 1
ATOM 4646 C CA . SER B 1 250 ? 14.531 31.372 25.724 1.00 41.25 247 SER B CA 1
ATOM 4647 C C . SER B 1 250 ? 15.772 30.526 25.380 1.00 38.56 247 SER B C 1
ATOM 4648 O O . SER B 1 250 ? 16.653 30.986 24.663 1.00 38.14 247 SER B O 1
ATOM 4651 N N . PRO B 1 251 ? 15.826 29.266 25.873 1.00 36.58 248 PRO B N 1
ATOM 4652 C CA . PRO B 1 251 ? 16.908 28.346 25.497 1.00 38.52 248 PRO B CA 1
ATOM 4653 C C . PRO B 1 251 ? 16.825 27.904 24.009 1.00 41.70 248 PRO B C 1
ATOM 4654 O O . PRO B 1 251 ? 17.701 27.144 23.518 1.00 40.37 248 PRO B O 1
ATOM 4658 N N . ALA B 1 252 ? 15.778 28.377 23.326 1.00 37.63 249 ALA B N 1
ATOM 4659 C CA . ALA B 1 252 ? 15.500 28.035 21.918 1.00 38.46 249 ALA B CA 1
ATOM 4660 C C . ALA B 1 252 ? 15.526 29.230 20.973 1.00 33.47 249 ALA B C 1
ATOM 4661 O O . ALA B 1 252 ? 15.206 29.097 19.785 1.00 27.56 249 ALA B O 1
ATOM 4663 N N . THR B 1 253 ? 15.884 30.391 21.509 1.00 32.63 250 THR B N 1
ATOM 4664 C CA . THR B 1 253 ? 16.049 31.604 20.738 1.00 29.25 250 THR B CA 1
ATOM 4665 C C . THR B 1 253 ? 17.386 32.216 21.108 1.00 24.07 250 THR B C 1
ATOM 4666 O O . THR B 1 253 ? 18.050 31.740 21.996 1.00 26.01 250 THR B O 1
ATOM 4670 N N . SER B 1 254 ? 17.772 33.281 20.419 1.00 21.18 251 SER B N 1
ATOM 4671 C CA . SER B 1 254 ? 18.970 34.012 20.724 1.00 21.65 251 SER B CA 1
ATOM 4672 C C . SER B 1 254 ? 18.987 35.315 19.978 1.00 22.51 251 SER B C 1
ATOM 4673 O O . SER B 1 254 ? 18.111 35.595 19.139 1.00 24.81 251 SER B O 1
ATOM 4676 N N . SER B 1 255 ? 20.010 36.095 20.284 1.00 23.25 252 SER B N 1
ATOM 4677 C CA . SER B 1 255 ? 20.339 37.282 19.544 1.00 22.62 252 SER B CA 1
ATOM 4678 C C . SER B 1 255 ? 21.024 36.811 18.262 1.00 23.09 252 SER B C 1
ATOM 4679 O O . SER B 1 255 ? 21.029 37.503 17.244 1.00 25.76 252 SER B O 1
ATOM 4682 N N . ALA B 1 256 ? 21.612 35.619 18.321 1.00 21.96 253 ALA B N 1
ATOM 4683 C CA . ALA B 1 256 ? 22.243 35.026 17.146 1.00 22.64 253 ALA B CA 1
ATOM 4684 C C . ALA B 1 256 ? 21.172 34.397 16.257 1.00 20.92 253 ALA B C 1
ATOM 4685 O O . ALA B 1 256 ? 20.062 34.128 16.711 1.00 21.67 253 ALA B O 1
ATOM 4687 N N . PRO B 1 257 ? 21.503 34.113 14.975 1.00 20.80 254 PRO B N 1
ATOM 4688 C CA . PRO B 1 257 ? 20.528 33.432 14.116 1.00 23.32 254 PRO B CA 1
ATOM 4689 C C . PRO B 1 257 ? 20.435 31.920 14.445 1.00 22.97 254 PRO B C 1
ATOM 4690 O O . PRO B 1 257 ? 20.789 31.070 13.632 1.00 21.69 254 PRO B O 1
ATOM 4694 N N . TYR B 1 258 ? 19.873 31.631 15.618 1.00 22.13 255 TYR B N 1
ATOM 4695 C CA . TYR B 1 258 ? 19.763 30.304 16.205 1.00 21.10 255 TYR B CA 1
ATOM 4696 C C . TYR B 1 258 ? 18.350 30.013 16.657 1.00 22.91 255 TYR B C 1
ATOM 4697 O O . TYR B 1 258 ? 17.738 30.834 17.354 1.00 22.56 255 TYR B O 1
ATOM 4706 N N . ARG B 1 259 ? 17.825 28.859 16.279 1.00 20.13 256 ARG B N 1
ATOM 4707 C CA . ARG B 1 259 ? 16.517 28.419 16.718 1.00 22.52 256 ARG B CA 1
ATOM 4708 C C . ARG B 1 259 ? 16.489 26.942 17.010 1.00 20.76 256 ARG B C 1
ATOM 4709 O O . ARG B 1 259 ? 17.211 26.159 16.376 1.00 20.27 256 ARG B O 1
ATOM 4717 N N . VAL B 1 260 ? 15.638 26.559 17.948 1.00 19.58 257 VAL B N 1
ATOM 4718 C CA . VAL B 1 260 ? 15.316 25.184 18.213 1.00 20.87 257 VAL B CA 1
ATOM 4719 C C . VAL B 1 260 ? 13.785 25.038 18.285 1.00 21.30 257 VAL B C 1
ATOM 4720 O O . VAL B 1 260 ? 13.086 25.904 18.872 1.00 23.60 257 VAL B O 1
ATOM 4724 N N . TYR B 1 261 ? 13.264 23.971 17.682 1.00 21.88 258 TYR B N 1
ATOM 4725 C CA . TYR B 1 261 ? 11.821 23.656 17.677 1.00 21.69 258 TYR B CA 1
ATOM 4726 C C . TYR B 1 261 ? 11.553 22.193 17.945 1.00 21.46 258 TYR B C 1
ATOM 4727 O O . TYR B 1 261 ? 12.317 21.337 17.501 1.00 21.87 258 TYR B O 1
ATOM 4736 N N . ASN B 1 262 ? 10.474 21.891 18.669 1.00 20.42 259 ASN B N 1
ATOM 4737 C CA . ASN B 1 262 ? 9.970 20.540 18.771 1.00 20.56 259 ASN B CA 1
ATOM 4738 C C . ASN B 1 262 ? 9.307 20.241 17.422 1.00 21.37 259 ASN B C 1
ATOM 4739 O O . ASN B 1 262 ? 8.713 21.150 16.810 1.00 24.26 259 ASN B O 1
ATOM 4744 N N . ILE B 1 263 ? 9.436 19.002 16.974 1.00 21.10 260 ILE B N 1
ATOM 4745 C CA . ILE B 1 263 ? 8.770 18.521 15.757 1.00 22.64 260 ILE B CA 1
ATOM 4746 C C . ILE B 1 263 ? 8.059 17.235 16.117 1.00 23.55 260 ILE B C 1
ATOM 4747 O O . ILE B 1 263 ? 8.657 16.283 16.646 1.00 24.35 260 ILE B O 1
ATOM 4752 N N . GLY B 1 264 ? 6.759 17.177 15.835 1.00 27.17 261 GLY B N 1
ATOM 4753 C CA . GLY B 1 264 ? 6.029 15.969 16.137 1.00 28.98 261 GLY B CA 1
ATOM 4754 C C . GLY B 1 264 ? 4.549 16.100 15.910 1.00 31.80 261 GLY B C 1
ATOM 4755 O O . GLY B 1 264 ? 4.112 16.976 15.182 1.00 32.66 261 GLY B O 1
ATOM 4756 N N . ASN B 1 265 ? 3.802 15.216 16.565 1.00 36.08 262 ASN B N 1
ATOM 4757 C CA . ASN B 1 265 ? 2.361 15.139 16.400 1.00 40.34 262 ASN B CA 1
ATOM 4758 C C . ASN B 1 265 ? 1.705 15.185 17.771 1.00 45.20 262 ASN B C 1
ATOM 4759 O O . ASN B 1 265 ? 1.617 14.167 18.452 1.00 51.19 262 ASN B O 1
ATOM 4764 N N . SER B 1 266 ? 1.277 16.378 18.183 1.00 51.16 263 SER B N 1
ATOM 4765 C CA . SER B 1 266 ? 0.603 16.553 19.475 1.00 61.49 263 SER B CA 1
ATOM 4766 C C . SER B 1 266 ? -0.810 15.996 19.377 1.00 67.01 263 SER B C 1
ATOM 4767 O O . SER B 1 266 ? -1.764 16.725 19.100 1.00 71.88 263 SER B O 1
ATOM 4770 N N . SER B 1 267 ? -0.915 14.687 19.586 1.00 72.05 264 SER B N 1
ATOM 4771 C CA . SER B 1 267 ? -2.176 13.964 19.519 1.00 76.19 264 SER B CA 1
ATOM 4772 C C . SER B 1 267 ? -2.194 12.924 20.639 1.00 83.56 264 SER B C 1
ATOM 4773 O O . SER B 1 267 ? -1.175 12.261 20.875 1.00 80.29 264 SER B O 1
ATOM 4776 N N . PRO B 1 268 ? -3.343 12.770 21.335 1.00 92.16 265 PRO B N 1
ATOM 4777 C CA . PRO B 1 268 ? -3.379 11.794 22.425 1.00 95.57 265 PRO B CA 1
ATOM 4778 C C . PRO B 1 268 ? -3.447 10.358 21.905 1.00 96.15 265 PRO B C 1
ATOM 4779 O O . PRO B 1 268 ? -4.514 9.896 21.490 1.00 96.58 265 PRO B O 1
ATOM 4783 N N . VAL B 1 269 ? -2.299 9.679 21.908 1.00 93.21 266 VAL B N 1
ATOM 4784 C CA . VAL B 1 269 ? -2.204 8.296 21.437 1.00 91.11 266 VAL B CA 1
ATOM 4785 C C . VAL B 1 269 ? -1.217 7.505 22.301 1.00 85.81 266 VAL B C 1
ATOM 4786 O O . VAL B 1 269 ? -0.026 7.828 22.343 1.00 76.92 266 VAL B O 1
ATOM 4790 N N . GLU B 1 270 ? -1.720 6.478 22.989 1.00 82.11 267 GLU B N 1
ATOM 4791 C CA . GLU B 1 270 ? -0.876 5.614 23.813 1.00 83.36 267 GLU B CA 1
ATOM 4792 C C . GLU B 1 270 ? -0.323 4.505 22.926 1.00 82.04 267 GLU B C 1
ATOM 4793 O O . GLU B 1 270 ? -0.759 4.335 21.784 1.00 84.02 267 GLU B O 1
ATOM 4799 N N . LEU B 1 271 ? 0.625 3.743 23.463 1.00 80.67 268 LEU B N 1
ATOM 4800 C CA . LEU B 1 271 ? 1.280 2.663 22.715 1.00 81.91 268 LEU B CA 1
ATOM 4801 C C . LEU B 1 271 ? 0.322 1.569 22.218 1.00 83.70 268 LEU B C 1
ATOM 4802 O O . LEU B 1 271 ? 0.571 0.954 21.174 1.00 80.89 268 LEU B O 1
ATOM 4815 N N . ASP B 1 273 ? -2.742 1.794 20.972 1.00 75.53 270 ASP B N 1
ATOM 4816 C CA . ASP B 1 273 ? -3.442 2.120 19.719 1.00 77.05 270 ASP B CA 1
ATOM 4817 C C . ASP B 1 273 ? -2.665 1.598 18.511 1.00 78.02 270 ASP B C 1
ATOM 4818 O O . ASP B 1 273 ? -3.243 0.970 17.620 1.00 78.40 270 ASP B O 1
ATOM 4823 N N . TYR B 1 274 ? -1.358 1.852 18.494 1.00 77.05 271 TYR B N 1
ATOM 4824 C CA . TYR B 1 274 ? -0.497 1.358 17.411 1.00 74.31 271 TYR B CA 1
ATOM 4825 C C . TYR B 1 274 ? -0.378 -0.164 17.424 1.00 71.29 271 TYR B C 1
ATOM 4826 O O . TYR B 1 274 ? -0.307 -0.787 16.361 1.00 67.74 271 TYR B O 1
ATOM 4835 N N . ILE B 1 275 ? -0.371 -0.763 18.615 1.00 69.87 272 ILE B N 1
ATOM 4836 C CA . ILE B 1 275 ? -0.350 -2.227 18.723 1.00 68.40 272 ILE B CA 1
ATOM 4837 C C . ILE B 1 275 ? -1.651 -2.784 18.129 1.00 67.32 272 ILE B C 1
ATOM 4838 O O . ILE B 1 275 ? -1.634 -3.801 17.430 1.00 65.82 272 ILE B O 1
ATOM 4843 N N . THR B 1 276 ? -2.765 -2.096 18.396 1.00 67.98 273 THR B N 1
ATOM 4844 C CA . THR B 1 276 ? -4.073 -2.489 17.860 1.00 69.20 273 THR B CA 1
ATOM 4845 C C . THR B 1 276 ? -4.112 -2.293 16.342 1.00 64.33 273 THR B C 1
ATOM 4846 O O . THR B 1 276 ? -4.682 -3.114 15.617 1.00 62.89 273 THR B O 1
ATOM 4850 N N . ALA B 1 277 ? -3.497 -1.206 15.875 1.00 63.33 274 ALA B N 1
ATOM 4851 C CA . ALA B 1 277 ? -3.431 -0.901 14.444 1.00 63.00 274 ALA B CA 1
ATOM 4852 C C . ALA B 1 277 ? -2.677 -1.985 13.671 1.00 64.62 274 ALA B C 1
ATOM 4853 O O . ALA B 1 277 ? -3.072 -2.343 12.557 1.00 63.05 274 ALA B O 1
ATOM 4855 N N . LEU B 1 278 ? -1.598 -2.505 14.264 1.00 65.21 275 LEU B N 1
ATOM 4856 C CA . LEU B 1 278 ? -0.823 -3.587 13.640 1.00 67.26 275 LEU B CA 1
ATOM 4857 C C . LEU B 1 278 ? -1.668 -4.842 13.454 1.00 65.96 275 LEU B C 1
ATOM 4858 O O . LEU B 1 278 ? -1.753 -5.380 12.347 1.00 62.26 275 LEU B O 1
ATOM 4863 N N . GLU B 1 279 ? -2.286 -5.297 14.545 1.00 67.96 276 GLU B N 1
ATOM 4864 C CA . GLU B 1 279 ? -3.139 -6.494 14.523 1.00 67.19 276 GLU B CA 1
ATOM 4865 C C . GLU B 1 279 ? -4.286 -6.339 13.518 1.00 64.86 276 GLU B C 1
ATOM 4866 O O . GLU B 1 279 ? -4.649 -7.296 12.831 1.00 59.46 276 GLU B O 1
ATOM 4872 N N . GLU B 1 280 ? -4.826 -5.124 13.429 1.00 66.62 277 GLU B N 1
ATOM 4873 C CA . GLU B 1 280 ? -5.868 -4.796 12.452 1.00 70.41 277 GLU B CA 1
ATOM 4874 C C . GLU B 1 280 ? -5.341 -4.924 11.014 1.00 71.38 277 GLU B C 1
ATOM 4875 O O . GLU B 1 280 ? -6.018 -5.491 10.155 1.00 69.19 277 GLU B O 1
ATOM 4881 N N . ALA B 1 281 ? -4.133 -4.411 10.769 1.00 73.87 278 ALA B N 1
ATOM 4882 C CA . ALA B 1 281 ? -3.519 -4.436 9.429 1.00 67.58 278 ALA B CA 1
ATOM 4883 C C . ALA B 1 281 ? -2.908 -5.789 9.046 1.00 66.88 278 ALA B C 1
ATOM 4884 O O . ALA B 1 281 ? -2.854 -6.135 7.862 1.00 58.80 278 ALA B O 1
ATOM 4886 N N . LEU B 1 282 ? -2.429 -6.535 10.040 1.00 68.00 279 LEU B N 1
ATOM 4887 C CA . LEU B 1 282 ? -1.826 -7.859 9.815 1.00 70.06 279 LEU B CA 1
ATOM 4888 C C . LEU B 1 282 ? -2.859 -8.992 9.881 1.00 74.50 279 LEU B C 1
ATOM 4889 O O . LEU B 1 282 ? -2.609 -10.090 9.378 1.00 73.51 279 LEU B O 1
ATOM 4894 N N . GLY B 1 283 ? -4.007 -8.722 10.503 1.00 79.39 280 GLY B N 1
ATOM 4895 C CA . GLY B 1 283 ? -5.073 -9.716 10.635 1.00 81.92 280 GLY B CA 1
ATOM 4896 C C . GLY B 1 283 ? -4.767 -10.771 11.683 1.00 85.71 280 GLY B C 1
ATOM 4897 O O . GLY B 1 283 ? -5.131 -11.938 11.517 1.00 86.29 280 GLY B O 1
ATOM 4906 N N . THR B 1 301 ? 3.204 11.630 28.945 1.00 58.03 298 THR B N 1
ATOM 4907 C CA . THR B 1 301 ? 4.170 12.349 28.109 1.00 57.41 298 THR B CA 1
ATOM 4908 C C . THR B 1 301 ? 3.534 13.075 26.900 1.00 53.82 298 THR B C 1
ATOM 4909 O O . THR B 1 301 ? 3.054 12.439 25.960 1.00 55.11 298 THR B O 1
ATOM 4913 N N . SER B 1 302 ? 3.518 14.409 26.962 1.00 44.40 299 SER B N 1
ATOM 4914 C CA . SER B 1 302 ? 3.015 15.259 25.870 1.00 39.85 299 SER B CA 1
ATOM 4915 C C . SER B 1 302 ? 4.042 16.336 25.542 1.00 36.92 299 SER B C 1
ATOM 4916 O O . SER B 1 302 ? 4.948 16.607 26.344 1.00 31.49 299 SER B O 1
ATOM 4919 N N . ALA B 1 303 ? 3.857 16.977 24.385 1.00 34.31 300 ALA B N 1
ATOM 4920 C CA . ALA B 1 303 ? 4.813 17.931 23.834 1.00 33.37 300 ALA B CA 1
ATOM 4921 C C . ALA B 1 303 ? 4.169 19.122 23.137 1.00 32.50 300 ALA B C 1
ATOM 4922 O O . ALA B 1 303 ? 3.180 18.957 22.409 1.00 34.43 300 ALA B O 1
ATOM 4924 N N . ASP B 1 304 ? 4.757 20.310 23.312 1.00 29.38 301 ASP B N 1
ATOM 4925 C CA . ASP B 1 304 ? 4.261 21.523 22.679 1.00 27.68 301 ASP B CA 1
ATOM 4926 C C . ASP B 1 304 ? 4.904 21.672 21.312 1.00 31.48 301 ASP B C 1
ATOM 4927 O O . ASP B 1 304 ? 6.049 22.135 21.194 1.00 26.90 301 ASP B O 1
ATOM 4932 N N . THR B 1 305 ? 4.149 21.299 20.280 1.00 33.62 302 THR B N 1
ATOM 4933 C CA . THR B 1 305 ? 4.630 21.387 18.897 1.00 39.42 302 THR B CA 1
ATOM 4934 C C . THR B 1 305 ? 3.988 22.550 18.121 1.00 44.56 302 THR B C 1
ATOM 4935 O O . THR B 1 305 ? 4.094 22.599 16.897 1.00 44.98 302 THR B O 1
ATOM 4939 N N A GLN B 1 306 ? 3.367 23.483 18.849 0.50 46.62 303 GLN B N 1
ATOM 4940 N N B GLN B 1 306 ? 3.354 23.490 18.827 0.50 44.71 303 GLN B N 1
ATOM 4941 C CA A GLN B 1 306 ? 2.674 24.637 18.266 0.50 47.61 303 GLN B CA 1
ATOM 4942 C CA B GLN B 1 306 ? 2.680 24.616 18.171 0.50 44.47 303 GLN B CA 1
ATOM 4943 C C A GLN B 1 306 ? 3.592 25.678 17.602 0.50 45.29 303 GLN B C 1
ATOM 4944 C C B GLN B 1 306 ? 3.633 25.635 17.530 0.50 43.45 303 GLN B C 1
ATOM 4945 O O A GLN B 1 306 ? 3.212 26.263 16.587 0.50 47.56 303 GLN B O 1
ATOM 4946 O O B GLN B 1 306 ? 3.318 26.165 16.463 0.50 44.23 303 GLN B O 1
ATOM 4957 N N . PRO B 1 307 ? 4.790 25.925 18.166 1.00 41.15 304 PRO B N 1
ATOM 4958 C CA . PRO B 1 307 ? 5.706 26.892 17.526 1.00 39.15 304 PRO B CA 1
ATOM 4959 C C . PRO B 1 307 ? 6.156 26.484 16.106 1.00 35.09 304 PRO B C 1
ATOM 4960 O O . PRO B 1 307 ? 6.301 27.352 15.250 1.00 37.99 304 PRO B O 1
ATOM 4964 N N . LEU B 1 308 ? 6.325 25.183 15.859 1.00 35.14 305 LEU B N 1
ATOM 4965 C CA . LEU B 1 308 ? 6.692 24.711 14.515 1.00 34.51 305 LEU B CA 1
ATOM 4966 C C . LEU B 1 308 ? 5.479 24.738 13.572 1.00 38.52 305 LEU B C 1
ATOM 4967 O O . LEU B 1 308 ? 5.617 25.154 12.422 1.00 37.91 305 LEU B O 1
ATOM 4972 N N . TYR B 1 309 ? 4.304 24.297 14.042 1.00 37.70 306 TYR B N 1
ATOM 4973 C CA . TYR B 1 309 ? 3.112 24.302 13.168 1.00 38.89 306 TYR B CA 1
ATOM 4974 C C . TYR B 1 309 ? 2.810 25.723 12.684 1.00 40.19 306 TYR B C 1
ATOM 4975 O O . TYR B 1 309 ? 2.398 25.909 11.536 1.00 43.36 306 TYR B O 1
ATOM 4984 N N . ASP B 1 310 ? 3.027 26.713 13.550 1.00 39.13 307 ASP B N 1
ATOM 4985 C CA . ASP B 1 310 ? 2.838 28.119 13.173 1.00 42.78 307 ASP B CA 1
ATOM 4986 C C . ASP B 1 310 ? 3.845 28.559 12.118 1.00 48.72 307 ASP B C 1
ATOM 4987 O O . ASP B 1 310 ? 3.465 28.940 11.006 1.00 52.09 307 ASP B O 1
ATOM 4992 N N . LEU B 1 311 ? 5.130 28.489 12.476 1.00 44.32 308 LEU B N 1
ATOM 4993 C CA . LEU B 1 311 ? 6.229 28.920 11.604 1.00 41.00 308 LEU B CA 1
ATOM 4994 C C . LEU B 1 311 ? 6.080 28.474 10.149 1.00 38.58 308 LEU B C 1
ATOM 4995 O O . LEU B 1 311 ? 6.354 29.251 9.237 1.00 41.44 308 LEU B O 1
ATOM 5000 N N . VAL B 1 312 ? 5.680 27.221 9.943 1.00 38.65 309 VAL B N 1
ATOM 5001 C CA . VAL B 1 312 ? 5.566 26.660 8.588 1.00 42.22 309 VAL B CA 1
ATOM 5002 C C . VAL B 1 312 ? 4.118 26.477 8.108 1.00 43.17 309 VAL B C 1
ATOM 5003 O O . VAL B 1 312 ? 3.901 26.057 6.974 1.00 44.40 309 VAL B O 1
ATOM 5007 N N . GLY B 1 313 ? 3.147 26.764 8.978 1.00 46.84 310 GLY B N 1
ATOM 5008 C CA . GLY B 1 313 ? 1.724 26.648 8.630 1.00 47.10 310 GLY B CA 1
ATOM 5009 C C . GLY B 1 313 ? 1.261 25.242 8.285 1.00 48.62 310 GLY B C 1
ATOM 5010 O O . GLY B 1 313 ? 0.360 25.077 7.463 1.00 54.92 310 GLY B O 1
ATOM 5011 N N . PHE B 1 314 ? 1.870 24.229 8.906 1.00 48.88 311 PHE B N 1
ATOM 5012 C CA . PHE B 1 314 ? 1.526 22.829 8.630 1.00 47.94 311 PHE B CA 1
ATOM 5013 C C . PHE B 1 314 ? 1.463 22.015 9.915 1.00 46.88 311 PHE B C 1
ATOM 5014 O O . PHE B 1 314 ? 2.202 22.282 10.854 1.00 44.40 311 PHE B O 1
ATOM 5022 N N . LYS B 1 315 ? 0.581 21.017 9.923 1.00 46.63 312 LYS B N 1
ATOM 5023 C CA . LYS B 1 315 ? 0.363 20.142 11.065 1.00 48.65 312 LYS B CA 1
ATOM 5024 C C . LYS B 1 315 ? 0.146 18.715 10.536 1.00 45.90 312 LYS B C 1
ATOM 5025 O O . LYS B 1 315 ? -0.551 18.542 9.537 1.00 50.45 312 LYS B O 1
ATOM 5031 N N . PRO B 1 316 ? 0.746 17.692 11.187 1.00 47.54 313 PRO B N 1
ATOM 5032 C CA . PRO B 1 316 ? 0.592 16.314 10.696 1.00 47.90 313 PRO B CA 1
ATOM 5033 C C . PRO B 1 316 ? -0.870 15.857 10.620 1.00 54.19 313 PRO B C 1
ATOM 5034 O O . PRO B 1 316 ? -1.605 15.964 11.606 1.00 54.90 313 PRO B O 1
ATOM 5038 N N . GLN B 1 317 ? -1.255 15.327 9.460 1.00 58.01 314 GLN B N 1
ATOM 5039 C CA . GLN B 1 317 ? -2.635 14.906 9.199 1.00 63.03 314 GLN B CA 1
ATOM 5040 C C . GLN B 1 317 ? -2.789 13.449 8.722 1.00 60.89 314 GLN B C 1
ATOM 5041 O O . GLN B 1 317 ? -3.842 13.084 8.192 1.00 67.99 314 GLN B O 1
ATOM 5047 N N . THR B 1 318 ? -1.760 12.620 8.928 1.00 52.19 315 THR B N 1
ATOM 5048 C CA . THR B 1 318 ? -1.825 11.202 8.567 1.00 47.40 315 THR B CA 1
ATOM 5049 C C . THR B 1 318 ? -2.381 10.416 9.763 1.00 50.75 315 THR B C 1
ATOM 5050 O O . THR B 1 318 ? -1.881 10.549 10.888 1.00 49.01 315 THR B O 1
ATOM 5054 N N . SER B 1 319 ? -3.410 9.605 9.513 1.00 47.28 316 SER B N 1
ATOM 5055 C CA . SER B 1 319 ? -4.035 8.799 10.562 1.00 49.69 316 SER B CA 1
ATOM 5056 C C . SER B 1 319 ? -3.247 7.523 10.848 1.00 52.38 316 SER B C 1
ATOM 5057 O O . SER B 1 319 ? -2.664 6.926 9.944 1.00 50.26 316 SER B O 1
ATOM 5060 N N . VAL B 1 320 ? -3.272 7.101 12.111 1.00 58.30 317 VAL B N 1
ATOM 5061 C CA . VAL B 1 320 ? -2.574 5.887 12.558 1.00 57.09 317 VAL B CA 1
ATOM 5062 C C . VAL B 1 320 ? -2.924 4.680 11.685 1.00 54.93 317 VAL B C 1
ATOM 5063 O O . VAL B 1 320 ? -2.057 3.866 11.378 1.00 57.71 317 VAL B O 1
ATOM 5067 N N . LYS B 1 321 ? -4.188 4.585 11.280 1.00 56.37 318 LYS B N 1
ATOM 5068 C CA . LYS B 1 321 ? -4.658 3.491 10.424 1.00 55.66 318 LYS B CA 1
ATOM 5069 C C . LYS B 1 321 ? -3.939 3.501 9.072 1.00 50.29 318 LYS B C 1
ATOM 5070 O O . LYS B 1 321 ? -3.379 2.484 8.654 1.00 47.98 318 LYS B O 1
ATOM 5076 N N . ASP B 1 322 ? -3.961 4.648 8.395 1.00 48.05 319 ASP B N 1
ATOM 5077 C CA . ASP B 1 322 ? -3.296 4.779 7.092 1.00 49.30 319 ASP B CA 1
ATOM 5078 C C . ASP B 1 322 ? -1.778 4.591 7.213 1.00 49.37 319 ASP B C 1
ATOM 5079 O O . ASP B 1 322 ? -1.152 3.980 6.342 1.00 54.03 319 ASP B O 1
ATOM 5084 N N . GLY B 1 323 ? -1.203 5.113 8.298 1.00 46.22 320 GLY B N 1
ATOM 5085 C CA . GLY B 1 323 ? 0.239 5.047 8.517 1.00 46.07 320 GLY B CA 1
ATOM 5086 C C . GLY B 1 323 ? 0.748 3.638 8.688 1.00 47.32 320 GLY B C 1
ATOM 5087 O O . GLY B 1 323 ? 1.693 3.231 8.013 1.00 47.49 320 GLY B O 1
ATOM 5088 N N . VAL B 1 324 ? 0.115 2.891 9.593 1.00 48.90 321 VAL B N 1
ATOM 5089 C CA . VAL B 1 324 ? 0.504 1.508 9.850 1.00 50.70 321 VAL B CA 1
ATOM 5090 C C . VAL B 1 324 ? 0.232 0.649 8.613 1.00 52.49 321 VAL B C 1
ATOM 5091 O O . VAL B 1 324 ? 1.004 -0.264 8.313 1.00 56.72 321 VAL B O 1
ATOM 5095 N N . LYS B 1 325 ? -0.850 0.951 7.895 1.00 56.81 322 LYS B N 1
ATOM 5096 C CA . LYS B 1 325 ? -1.163 0.238 6.646 1.00 60.45 322 LYS B CA 1
ATOM 5097 C C . LYS B 1 325 ? -0.051 0.440 5.616 1.00 54.64 322 LYS B C 1
ATOM 5098 O O . LYS B 1 325 ? 0.389 -0.520 4.974 1.00 52.30 322 LYS B O 1
ATOM 5104 N N . ASN B 1 326 ? 0.402 1.686 5.471 1.00 53.46 323 ASN B N 1
ATOM 5105 C CA . ASN B 1 326 ? 1.508 2.012 4.564 1.00 50.02 323 ASN B CA 1
ATOM 5106 C C . ASN B 1 326 ? 2.783 1.283 4.993 1.00 46.14 323 ASN B C 1
ATOM 5107 O O . ASN B 1 326 ? 3.517 0.775 4.152 1.00 43.22 323 ASN B O 1
ATOM 5112 N N . PHE B 1 327 ? 3.025 1.214 6.303 1.00 39.92 324 PHE B N 1
ATOM 5113 C CA . PHE B 1 327 ? 4.186 0.490 6.815 1.00 41.47 324 PHE B CA 1
ATOM 5114 C C . PHE B 1 327 ? 4.114 -1.001 6.518 1.00 40.97 324 PHE B C 1
ATOM 5115 O O . PHE B 1 327 ? 5.077 -1.582 6.011 1.00 39.55 324 PHE B O 1
ATOM 5123 N N . VAL B 1 328 ? 2.980 -1.620 6.853 1.00 41.99 325 VAL B N 1
ATOM 5124 C CA . VAL B 1 328 ? 2.805 -3.057 6.650 1.00 37.48 325 VAL B CA 1
ATOM 5125 C C . VAL B 1 328 ? 2.865 -3.390 5.163 1.00 39.15 325 VAL B C 1
ATOM 5126 O O . VAL B 1 328 ? 3.476 -4.394 4.783 1.00 37.55 325 VAL B O 1
ATOM 5130 N N . ASP B 1 329 ? 2.240 -2.550 4.331 1.00 41.06 326 ASP B N 1
ATOM 5131 C CA . ASP B 1 329 ? 2.277 -2.750 2.876 1.00 44.17 326 ASP B CA 1
ATOM 5132 C C . ASP B 1 329 ? 3.717 -2.719 2.399 1.00 44.08 326 ASP B C 1
ATOM 5133 O O . ASP B 1 329 ? 4.132 -3.571 1.605 1.00 46.83 326 ASP B O 1
ATOM 5138 N N . TRP B 1 330 ? 4.484 -1.755 2.898 1.00 41.68 327 TRP B N 1
ATOM 5139 C CA . TRP B 1 330 ? 5.897 -1.680 2.554 1.00 40.87 327 TRP B CA 1
ATOM 5140 C C . TRP B 1 330 ? 6.642 -2.891 3.120 1.00 37.61 327 TRP B C 1
ATOM 5141 O O . TRP B 1 330 ? 7.421 -3.534 2.408 1.00 39.36 327 TRP B O 1
ATOM 5152 N N . TYR B 1 331 ? 6.397 -3.191 4.398 1.00 38.89 328 TYR B N 1
ATOM 5153 C CA . TYR B 1 331 ? 7.065 -4.307 5.074 1.00 41.02 328 TYR B CA 1
ATOM 5154 C C . TYR B 1 331 ? 6.865 -5.614 4.313 1.00 43.57 328 TYR B C 1
ATOM 5155 O O . TYR B 1 331 ? 7.831 -6.310 4.024 1.00 38.72 328 TYR B O 1
ATOM 5164 N N . LYS B 1 332 ? 5.607 -5.934 3.992 1.00 47.65 329 LYS B N 1
ATOM 5165 C CA . LYS B 1 332 ? 5.282 -7.175 3.277 1.00 51.27 329 LYS B CA 1
ATOM 5166 C C . LYS B 1 332 ? 5.852 -7.193 1.865 1.00 50.49 329 LYS B C 1
ATOM 5167 O O . LYS B 1 332 ? 6.356 -8.220 1.415 1.00 51.64 329 LYS B O 1
ATOM 5173 N N . ASP B 1 333 ? 5.773 -6.055 1.177 1.00 51.13 330 ASP B N 1
ATOM 5174 C CA . ASP B 1 333 ? 6.309 -5.925 -0.178 1.00 53.08 330 ASP B CA 1
ATOM 5175 C C . ASP B 1 333 ? 7.821 -6.116 -0.171 1.00 52.00 330 ASP B C 1
ATOM 5176 O O . ASP B 1 333 ? 8.359 -6.929 -0.928 1.00 55.00 330 ASP B O 1
ATOM 5181 N N . TYR B 1 334 ? 8.500 -5.378 0.703 1.00 50.08 331 TYR B N 1
ATOM 5182 C CA . TYR B 1 334 ? 9.961 -5.432 0.773 1.00 46.42 331 TYR B CA 1
ATOM 5183 C C . TYR B 1 334 ? 10.515 -6.772 1.264 1.00 42.14 331 TYR B C 1
ATOM 5184 O O . TYR B 1 334 ? 11.465 -7.292 0.677 1.00 45.16 331 TYR B O 1
ATOM 5193 N N . TYR B 1 335 ? 9.933 -7.329 2.325 1.00 43.66 332 TYR B N 1
ATOM 5194 C CA . TYR B 1 335 ? 10.437 -8.588 2.906 1.00 44.17 332 TYR B CA 1
ATOM 5195 C C . TYR B 1 335 ? 9.846 -9.901 2.339 1.00 50.44 332 TYR B C 1
ATOM 5196 O O . TYR B 1 335 ? 10.249 -10.983 2.770 1.00 52.20 332 TYR B O 1
ATOM 5205 N N . GLN B 1 336 ? 8.924 -9.812 1.378 1.00 57.27 333 GLN B N 1
ATOM 5206 C CA . GLN B 1 336 ? 8.318 -11.012 0.772 1.00 66.08 333 GLN B CA 1
ATOM 5207 C C . GLN B 1 336 ? 8.214 -10.832 -0.736 1.00 69.62 333 GLN B C 1
ATOM 5208 O O . GLN B 1 336 ? 7.603 -9.875 -1.213 1.00 80.49 333 GLN B O 1
#

Nearest PDB structures (foldseek):
  6zla-assembly2_C  TM=8.439E-01  e=1.438E-23  Bacillus cereus
  6zla-assembly1_B  TM=8.457E-01  e=4.281E-23  Bacillus cereus
  3sxp-assembly1_B  TM=7.904E-01  e=1.731E-18  Helicobacter pylori G27
  3sxp-assembly1_D  TM=7.906E-01  e=1.954E-18  Helicobacter pylori G27
  3sxp-assembly1_E  TM=7.912E-01  e=2.344E-18  Helicobacter pylori G27

Solvent-accessible surface area: 25253 Å² total

Foldseek 3Di:
DEEEQEPCLADLNLLLLVVCVVVVYAYEYEEADPPDDVVLSVVSVVVNPDPSYHYDHDALQPLVVLCVLVVPLAQEYEEEDADCVLVRRCRVLVSLVSVLVSCQVSVHQEYEYEAAPQLCAPPDDLDEQQDDSPHGDDSSNVSRVVSQCCVVSLVPRVRAYEYEHEFAEDFFSHDCVVVNVQLVCVVQNADEAPPNQAAGFYAYSVLVSVLVVQVRPVTFDAAPPDDPVPDGSADHNGNGGYFYDTAQDRDTNVLQVLLCVLVVHHHYDDDHHHDHVVSCVVRVRHGDDDSNRRSNRRSVNVCVVVVD/DEEEQEPCLADLNLLLLQVCVVVPYQYEYEYADPPDDVVLSVVSVVVNPDPSYHYDRDALLPLVVLCVLVVRLGQEYEAEWADDDQPPPPLVRRCRVLVSLVSVLVSCQVSVHQEYEYEAAPQLCAPPDDLDDQQDDRDHGDGSNNVSRVVSQCCVVSLVPRVHAYEYEHEWAEDAFSHDCPPLNVLLVVVPVGFYAYSVQVSLLVVLVRPVTFDAACPDDPVPDGSADHNGNGGYAYDTAQDDDDVVLSVLLCVLVCSGHDRVVSCVSRVDHGDDDSNNRSNRHVVNVVVVVD

CATH classification: 3.40.50.720